Protein AF-0000000072978152 (afdb_homodimer)

Organism: NCBI:txid391626

Foldseek 3Di:
DPDDDPLRVLLVVVVVCDLVCVADFFAFDDLVVVCVVVVHDSVSSVSSQVVLVLLQQWDDDPVGTIGGHQDDLVVLLVLVVVLLVLLLLLLLLLLVAADPVLLVVLVVLLVVLVVCVVPDDLVVSLVSVLVSSLSSNVSSVPVVSSVSNVSSCSNCVSLQSQLCVVDDDSVLQSVLSVQLSVCSVVSPSVSNSVSSCVSCVCVSVSSSVSSVVSVVVVVVVVVVVVVVD/DPDDDPLRVLLVVVVVCDLVPVADFFAFDDLVVVCVVVVHDSVSSVSSQVVLVLLQQWDDDPVGTIGGHQDDLVVLLVLVVVLLVLLLLLLLLLLVAADPVLLVVLVVLLVVLVVCVVPDDLVVSLVSVLVSSLSSNVSSVPVVSSVSNVSSCSNCVSLQSQLCVVDDDSVLQSVLSVQLSVCSVVSPSVSNSVSSCVSCVCVSVSSSVSSVVSVVVVVVVVVVVVVVD

InterPro domains:
  IPR000524 Transcription regulator HTH, GntR [PF00392] (8-65)
  IPR000524 Transcription regulator HTH, GntR [PS50949] (4-71)
  IPR000524 Transcription regulator HTH, GntR [SM00345] (10-68)
  IPR000524 Transcription regulator HTH, GntR [cd07377] (5-69)
  IPR008920 Transcription regulator FadR/GntR, C-terminal [G3DSA:1.20.120.530] (74-217)
  IPR008920 Transcription regulator FadR/GntR, C-terminal [SSF48008] (76-207)
  IPR011711 GntR, C-terminal [PF07729] (81-201)
  IPR011711 GntR, C-terminal [SM00895] (78-202)
  IPR036388 Winged helix-like DNA-binding domain superfamily [G3DSA:1.10.10.10]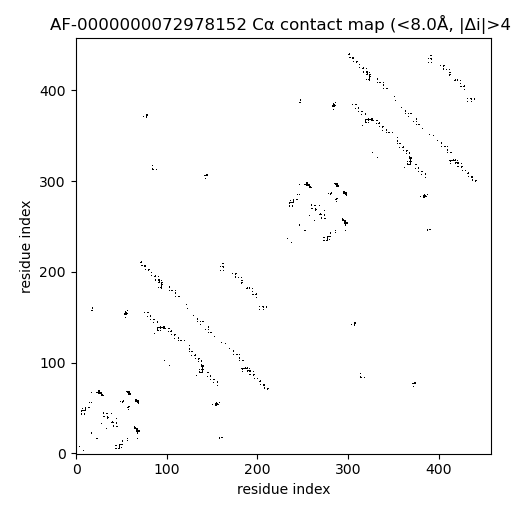 (3-69)
  IPR036390 Winged helix DNA-binding domain superfamily [SSF46785] (2-72)

Sequence (458 aa):
MPDQTLPEKIANQLRRDILRGKLMPGDSLKERDKAADLGVSRTPMREAIRIIALEGLITLRPSRSPIVAMPDVKAVTDDVEVLLSIEKLSGKLACERATDADIDGIAAITQHMGDNFDTMDTLGMFEIDMSFHSAIAKASHNKPLAEIHDRFLARLWRARFLSAVKRRNRASVIEHHTAILAALRARDTVVIDTAIGTHLDRLTEDIGDVIRREHQDLQDKAEQQANRGMPDQTLPEKIANQLRRDILRGKLMPGDSLKERDKAADLGVSRTPMREAIRIIALEGLITLRPSRSPIVAMPDVKAVTDDVEVLLSIEKLSGKLACERATDADIDGIAAITQHMGDNFDTMDTLGMFEIDMSFHSAIAKASHNKPLAEIHDRFLARLWRARFLSAVKRRNRASVIEHHTAILAALRARDTVVIDTAIGTHLDRLTEDIGDVIRREHQDLQDKAEQQANRG

Radius of gyration: 24.86 Å; Cα contacts (8 Å, |Δi|>4): 540; chains: 2; bounding box: 63×69×62 Å

Solvent-accessible surface area (backbone atoms only — not comparable to full-atom values): 23720 Å² total; per-residue (Å²): 120,88,78,70,50,68,28,53,50,50,26,50,50,52,50,49,34,40,68,72,53,76,43,42,66,65,37,70,47,50,58,68,60,52,14,59,75,68,72,46,58,59,65,46,43,53,50,12,50,49,55,38,28,69,21,48,55,29,39,84,40,90,99,44,62,29,24,28,37,72,77,50,51,64,60,53,38,42,49,44,57,50,44,53,53,50,51,41,51,17,45,37,36,20,30,76,56,40,47,70,66,47,52,48,52,47,49,49,47,53,49,51,48,65,77,35,60,88,75,47,53,71,65,59,51,49,52,52,52,51,48,46,55,50,46,37,24,53,25,23,73,29,67,70,57,29,51,50,48,52,49,49,48,39,49,40,42,56,50,50,48,58,31,47,69,72,57,75,48,69,69,58,53,55,50,37,54,48,49,32,49,52,19,45,75,66,41,32,48,69,54,26,44,50,31,51,47,63,66,50,64,54,49,53,60,43,33,37,51,49,45,51,50,52,52,48,52,51,50,52,50,50,51,52,53,58,65,71,96,119,85,77,70,49,68,28,52,50,51,27,50,50,53,49,51,31,40,67,72,53,76,43,41,65,63,37,70,48,51,58,68,61,52,16,58,75,69,72,45,56,59,63,48,43,54,50,12,50,49,55,37,30,68,20,48,53,29,39,82,40,90,101,45,63,28,23,27,38,70,76,50,51,65,61,52,38,43,49,43,57,49,45,53,52,50,52,42,50,17,44,38,36,19,29,73,56,40,47,70,66,46,51,49,53,47,50,50,48,54,50,50,49,64,76,34,58,90,76,47,53,71,64,58,50,49,52,51,54,51,49,47,56,50,45,38,25,52,26,22,74,31,68,71,57,30,51,52,47,52,49,46,49,38,47,40,42,56,53,50,49,58,30,47,69,71,57,75,48,67,70,59,55,54,51,35,54,49,47,31,50,51,20,45,75,66,42,33,48,69,55,24,43,52,31,49,45,62,65,49,64,54,49,52,59,42,33,37,50,50,43,50,50,52,51,47,52,51,52,51,52,50,51,50,53,62,68,72,103

Nearest PDB structures (foldseek):
  7u5q-assembly2_B  TM=7.778E-01  e=1.180E-10  Brucella melitensis ATCC 23457
  4p9f-assembly1_A  TM=7.479E-01  e=9.044E-10  Escherichia coli UMEA 3718-1
  7xp1-assembly1_A-2  TM=7.461E-01  e=2.440E-09  Pseudomonas aeruginosa PAO1
  6za7-assembly1_A  TM=6.373E-01  e=5.092E-10  Agrobacterium fabrum str. C58
  7xp0-assembly1_A-2  TM=7.399E-01  e=9.996E-09  Pseudomonas aeruginosa PAO1

Structure (mmCIF, N/CA/C/O backbone):
data_AF-0000000072978152-model_v1
#
loop_
_entity.id
_entity.type
_entity.pdbx_description
1 polymer 'Putative GntR family transcriptional regulator'
#
loop_
_atom_site.group_PDB
_atom_site.id
_atom_site.type_symbol
_atom_site.label_atom_id
_atom_site.label_alt_id
_atom_site.label_comp_id
_atom_site.label_asym_id
_atom_site.label_entity_id
_atom_site.label_seq_id
_atom_site.pdbx_PDB_ins_code
_atom_site.Cartn_x
_atom_site.Cartn_y
_atom_site.Cartn_z
_atom_site.occupancy
_atom_site.B_iso_or_equiv
_atom_site.auth_seq_id
_atom_site.auth_comp_id
_atom_site.auth_asym_id
_atom_site.auth_atom_id
_atom_site.pdbx_PDB_model_num
ATOM 1 N N . MET A 1 1 ? -19.641 -13.406 -18.016 1 37.34 1 MET A N 1
ATOM 2 C CA . MET A 1 1 ? -18.438 -12.773 -17.453 1 37.34 1 MET A CA 1
ATOM 3 C C . MET A 1 1 ? -18.062 -11.539 -18.266 1 37.34 1 MET A C 1
ATOM 5 O O . MET A 1 1 ? -18.172 -11.539 -19.5 1 37.34 1 MET A O 1
ATOM 9 N N . PRO A 1 2 ? -18.219 -10.406 -17.953 1 48.75 2 PRO A N 1
ATOM 10 C CA . PRO A 1 2 ? -18.031 -9.352 -18.969 1 48.75 2 PRO A CA 1
ATOM 11 C C . PRO A 1 2 ? -16.859 -9.641 -19.891 1 48.75 2 PRO A C 1
ATOM 13 O O . PRO A 1 2 ? -15.906 -10.336 -19.5 1 48.75 2 PRO A O 1
ATOM 16 N N . ASP A 1 3 ? -17.031 -9.625 -21.172 1 62.62 3 ASP A N 1
ATOM 17 C CA . ASP A 1 3 ? -16.203 -10.055 -22.297 1 62.62 3 ASP A CA 1
ATOM 18 C C . ASP A 1 3 ? -14.812 -9.43 -22.234 1 62.62 3 ASP A C 1
ATOM 20 O O . ASP A 1 3 ? -14.68 -8.203 -22.156 1 62.62 3 ASP A O 1
ATOM 24 N N . GLN A 1 4 ? -13.922 -10.125 -21.766 1 77.12 4 GLN A N 1
ATOM 25 C CA . GLN A 1 4 ? -12.539 -9.656 -21.797 1 77.12 4 GLN A CA 1
ATOM 26 C C . GLN A 1 4 ? -12.211 -8.984 -23.125 1 77.12 4 GLN A C 1
ATOM 28 O O . GLN A 1 4 ? -12.625 -9.461 -24.188 1 77.12 4 GLN A O 1
ATOM 33 N N . THR A 1 5 ? -11.75 -7.766 -23 1 87.94 5 THR A N 1
ATOM 34 C CA . THR A 1 5 ? -11.266 -7.09 -24.203 1 87.94 5 THR A CA 1
ATOM 35 C C . THR A 1 5 ? -10.102 -7.859 -24.828 1 87.94 5 THR A C 1
ATOM 37 O O . THR A 1 5 ? -9.531 -8.75 -24.188 1 87.94 5 THR A O 1
ATOM 40 N N . LEU A 1 6 ? -9.898 -7.664 -26.031 1 90.44 6 LEU A N 1
ATOM 41 C CA . LEU A 1 6 ? -8.82 -8.344 -26.734 1 90.44 6 LEU A CA 1
ATOM 42 C C . LEU A 1 6 ? -7.484 -8.133 -26.031 1 90.44 6 LEU A C 1
ATOM 44 O O . LEU A 1 6 ? -6.73 -9.086 -25.828 1 90.44 6 LEU A O 1
ATOM 48 N N . PRO A 1 7 ? -7.121 -6.91 -25.594 1 92.25 7 PRO A N 1
ATOM 49 C CA . PRO A 1 7 ? -5.879 -6.723 -24.828 1 92.25 7 PRO A CA 1
ATOM 50 C C . PRO A 1 7 ? -5.824 -7.57 -23.562 1 92.25 7 PRO A C 1
ATOM 52 O O . PRO A 1 7 ? -4.777 -8.133 -23.234 1 92.25 7 PRO A O 1
ATOM 55 N N . GLU A 1 8 ? -6.93 -7.742 -22.969 1 89.81 8 GLU A N 1
ATOM 56 C CA . GLU A 1 8 ? -6.98 -8.547 -21.75 1 89.81 8 GLU A CA 1
ATOM 57 C C . GLU A 1 8 ? -6.738 -10.023 -22.062 1 89.81 8 GLU A C 1
ATOM 59 O O . GLU A 1 8 ? -6.074 -10.719 -21.281 1 89.81 8 GLU A O 1
ATOM 64 N N . LYS A 1 9 ? -7.297 -10.438 -23.125 1 89 9 LYS A N 1
ATOM 65 C CA . LYS A 1 9 ? -7.098 -11.82 -23.531 1 89 9 LYS A CA 1
ATOM 66 C C . LYS A 1 9 ? -5.633 -12.086 -23.859 1 89 9 LYS A C 1
ATOM 68 O O . LYS A 1 9 ? -5.074 -13.117 -23.469 1 89 9 LYS A O 1
ATOM 73 N N . ILE A 1 10 ? -5.086 -11.18 -24.609 1 91.81 10 ILE A N 1
ATOM 74 C CA . ILE A 1 10 ? -3.674 -11.297 -24.969 1 91.81 10 ILE A CA 1
ATOM 75 C C . ILE A 1 10 ? -2.818 -11.273 -23.703 1 91.81 10 ILE A C 1
ATOM 77 O O . ILE A 1 10 ? -1.892 -12.078 -23.562 1 91.81 10 ILE A O 1
ATOM 81 N N . ALA A 1 11 ? -3.129 -10.398 -22.828 1 90.19 11 ALA A N 1
ATOM 82 C CA . ALA A 1 11 ? -2.404 -10.289 -21.562 1 90.19 11 ALA A CA 1
ATOM 83 C C . ALA A 1 11 ? -2.473 -11.602 -20.781 1 90.19 11 ALA A C 1
ATOM 85 O O . ALA A 1 11 ? -1.466 -12.062 -20.234 1 90.19 11 ALA A O 1
ATOM 86 N N . ASN A 1 12 ? -3.619 -12.117 -20.812 1 84.81 12 ASN A N 1
ATOM 87 C CA . ASN A 1 12 ? -3.801 -13.398 -20.125 1 84.81 12 ASN A CA 1
ATOM 88 C C . ASN A 1 12 ? -2.924 -14.484 -20.734 1 84.81 12 ASN A C 1
ATOM 90 O O . ASN A 1 12 ? -2.32 -15.281 -20 1 84.81 12 ASN A O 1
ATOM 94 N N . GLN A 1 13 ? -2.879 -14.531 -21.984 1 86 13 GLN A N 1
ATOM 95 C CA . GLN A 1 13 ? -2.051 -15.523 -22.656 1 86 13 GLN A CA 1
ATOM 96 C C . GLN A 1 13 ? -0.571 -15.305 -22.359 1 86 13 GLN A C 1
ATOM 98 O O . GLN A 1 13 ? 0.159 -16.25 -22.078 1 86 13 GLN A O 1
ATOM 103 N N . LEU A 1 14 ? -0.151 -14.109 -22.484 1 88.56 14 LEU A N 1
ATOM 104 C CA . LEU A 1 14 ? 1.243 -13.789 -22.188 1 88.56 14 LEU A CA 1
ATOM 105 C C . LEU A 1 14 ? 1.597 -14.141 -20.75 1 88.56 14 LEU A C 1
ATOM 107 O O . LEU A 1 14 ? 2.676 -14.672 -20.484 1 88.56 14 LEU A O 1
ATOM 111 N N . ARG A 1 15 ? 0.721 -13.859 -19.859 1 84.94 15 ARG A N 1
ATOM 112 C CA . ARG A 1 15 ? 0.894 -14.211 -18.453 1 84.94 15 ARG A CA 1
ATOM 113 C C . ARG A 1 15 ? 1.125 -15.711 -18.281 1 84.94 15 ARG A C 1
ATOM 115 O O . ARG A 1 15 ? 2.066 -16.125 -17.609 1 84.94 15 ARG A O 1
ATOM 122 N N . ARG A 1 16 ? 0.304 -16.422 -18.938 1 82.06 16 ARG A N 1
ATOM 123 C CA . ARG A 1 16 ? 0.393 -17.875 -18.844 1 82.06 16 ARG A CA 1
ATOM 124 C C . ARG A 1 16 ? 1.699 -18.375 -19.438 1 82.06 16 ARG A C 1
ATOM 126 O O . ARG A 1 16 ? 2.32 -19.297 -18.906 1 82.06 16 ARG A O 1
ATOM 133 N N . ASP A 1 17 ? 2.117 -17.719 -20.531 1 83.69 17 ASP A N 1
ATOM 134 C CA . ASP A 1 17 ? 3.373 -18.109 -21.156 1 83.69 17 ASP A CA 1
ATOM 135 C C . ASP A 1 17 ? 4.559 -17.844 -20.234 1 83.69 17 ASP A C 1
ATOM 137 O O . ASP A 1 17 ? 5.488 -18.656 -20.172 1 83.69 17 ASP A O 1
ATOM 141 N N . ILE A 1 18 ? 4.523 -16.812 -19.562 1 85 18 ILE A N 1
ATOM 142 C CA . ILE A 1 18 ? 5.598 -16.453 -18.641 1 85 18 ILE A CA 1
ATOM 143 C C . ILE A 1 18 ? 5.582 -17.391 -17.438 1 85 18 ILE A C 1
ATOM 145 O O . ILE A 1 18 ? 6.625 -17.922 -17.031 1 85 18 ILE A O 1
ATOM 149 N N . LEU A 1 19 ? 4.422 -17.688 -17 1 80.06 19 LEU A N 1
ATOM 150 C CA . LEU A 1 19 ? 4.277 -18.5 -15.789 1 80.06 19 LEU A CA 1
ATOM 151 C C . LEU A 1 19 ? 4.621 -19.953 -16.062 1 80.06 19 LEU A C 1
ATOM 153 O O . LEU A 1 19 ? 5.148 -20.656 -15.195 1 80.06 19 LEU A O 1
ATOM 157 N N . ARG A 1 20 ? 4.398 -20.344 -17.297 1 76.69 20 ARG A N 1
ATOM 158 C CA . ARG A 1 20 ? 4.664 -21.719 -17.672 1 76.69 20 ARG A CA 1
ATOM 159 C C . ARG A 1 20 ? 6.102 -21.891 -18.156 1 76.69 20 ARG A C 1
ATOM 161 O O . ARG A 1 20 ? 6.527 -23 -18.484 1 76.69 20 ARG A O 1
ATOM 168 N N . GLY A 1 21 ? 6.82 -20.734 -18.266 1 76.75 21 GLY A N 1
ATOM 169 C CA . GLY A 1 21 ? 8.227 -20.812 -18.625 1 76.75 21 GLY A CA 1
ATOM 170 C C . GLY A 1 21 ? 8.461 -20.781 -20.125 1 76.75 21 GLY A C 1
ATOM 171 O O . GLY A 1 21 ? 9.594 -20.953 -20.578 1 76.75 21 GLY A O 1
ATOM 172 N N . LYS A 1 22 ? 7.395 -20.641 -20.844 1 81.81 22 LYS A N 1
ATOM 173 C CA . LYS A 1 22 ? 7.578 -20.453 -22.281 1 81.81 22 LYS A CA 1
ATOM 174 C C . LYS A 1 22 ? 8.32 -19.156 -22.578 1 81.81 22 LYS A C 1
ATOM 176 O O . LYS A 1 22 ? 9.062 -19.078 -23.562 1 81.81 22 LYS A O 1
ATOM 181 N N . LEU A 1 23 ? 8.086 -18.188 -21.812 1 86.44 23 LEU A N 1
ATOM 182 C CA . LEU A 1 23 ? 8.852 -16.953 -21.797 1 86.44 23 LEU A CA 1
ATOM 183 C C . LEU A 1 23 ? 9.641 -16.828 -20.484 1 86.44 23 LEU A C 1
ATOM 185 O O . LEU A 1 23 ? 9.062 -16.734 -19.406 1 86.44 23 LEU A O 1
ATOM 189 N N . MET A 1 24 ? 10.922 -16.828 -20.625 1 81.12 24 MET A N 1
ATOM 190 C CA . MET A 1 24 ? 11.789 -16.844 -19.453 1 81.12 24 MET A CA 1
ATOM 191 C C . MET A 1 24 ? 12.227 -15.438 -19.062 1 81.12 24 MET A C 1
ATOM 193 O O . MET A 1 24 ? 12.273 -14.547 -19.906 1 81.12 24 MET A O 1
ATOM 197 N N . PRO A 1 25 ? 12.594 -15.328 -17.797 1 82.88 25 PRO A N 1
ATOM 198 C CA . PRO A 1 25 ? 13.148 -14.031 -17.406 1 82.88 25 PRO A CA 1
ATOM 199 C C . PRO A 1 25 ? 14.312 -13.594 -18.281 1 82.88 25 PRO A C 1
ATOM 201 O O . PRO A 1 25 ? 15.188 -14.406 -18.625 1 82.88 25 PRO A O 1
ATOM 204 N N . GLY A 1 26 ? 14.203 -12.422 -18.719 1 83.69 26 GLY A N 1
ATOM 205 C CA . GLY A 1 26 ? 15.258 -11.891 -19.562 1 83.69 26 GLY A CA 1
ATOM 206 C C . GLY A 1 26 ? 14.922 -11.969 -21.047 1 83.69 26 GLY A C 1
ATOM 207 O O . GLY A 1 26 ? 15.531 -11.273 -21.859 1 83.69 26 GLY A O 1
ATOM 208 N N . ASP A 1 27 ? 13.969 -12.797 -21.391 1 87.12 27 ASP A N 1
ATOM 209 C CA . ASP A 1 27 ? 13.57 -12.914 -22.781 1 87.12 27 ASP A CA 1
ATOM 210 C C . ASP A 1 27 ? 13.008 -11.594 -23.312 1 87.12 27 ASP A C 1
ATOM 212 O O . ASP A 1 27 ? 12.266 -10.906 -22.609 1 87.12 27 ASP A O 1
ATOM 216 N N . SER A 1 28 ? 13.352 -11.289 -24.516 1 90.06 28 SER A N 1
ATOM 217 C CA . SER A 1 28 ? 12.781 -10.125 -25.172 1 90.06 28 SER A CA 1
ATOM 218 C C . SER A 1 28 ? 11.43 -10.445 -25.797 1 90.06 28 SER A C 1
ATOM 220 O O . SER A 1 28 ? 11.234 -11.531 -26.359 1 90.06 28 SER A O 1
ATOM 222 N N . LEU A 1 29 ? 10.5 -9.539 -25.562 1 90.5 29 LEU A N 1
ATOM 223 C CA . LEU A 1 29 ? 9.195 -9.633 -26.203 1 90.5 29 LEU A CA 1
ATOM 224 C C . LEU A 1 29 ? 9.094 -8.664 -27.375 1 90.5 29 LEU A C 1
ATOM 226 O O . LEU A 1 29 ? 8.633 -7.535 -27.219 1 90.5 29 LEU A O 1
ATOM 230 N N . LYS A 1 30 ? 9.438 -9.172 -28.578 1 90.5 30 LYS A N 1
ATOM 231 C CA . LYS A 1 30 ? 9.289 -8.359 -29.781 1 90.5 30 LYS A CA 1
ATOM 232 C C . LYS A 1 30 ? 7.82 -8.188 -30.156 1 90.5 30 LYS A C 1
ATOM 234 O O . LYS A 1 30 ? 7.207 -9.102 -30.703 1 90.5 30 LYS A O 1
ATOM 239 N N . GLU A 1 31 ? 7.336 -7.031 -29.875 1 89.31 31 GLU A N 1
ATOM 240 C CA . GLU A 1 31 ? 5.914 -6.734 -30.016 1 89.31 31 GLU A CA 1
ATOM 241 C C . GLU A 1 31 ? 5.402 -7.133 -31.391 1 89.31 31 GLU A C 1
ATOM 243 O O . GLU A 1 31 ? 4.352 -7.766 -31.516 1 89.31 31 GLU A O 1
ATOM 248 N N . ARG A 1 32 ? 6.164 -6.75 -32.406 1 88.12 32 ARG A N 1
ATOM 249 C CA . ARG A 1 32 ? 5.766 -7.02 -33.781 1 88.12 32 ARG A CA 1
ATOM 250 C C . ARG A 1 32 ? 5.695 -8.516 -34.062 1 88.12 32 ARG A C 1
ATOM 252 O O . ARG A 1 32 ? 4.707 -9.008 -34.594 1 88.12 32 ARG A O 1
ATOM 259 N N . ASP A 1 33 ? 6.656 -9.242 -33.688 1 89.75 33 ASP A N 1
ATOM 260 C CA . ASP A 1 33 ? 6.723 -10.68 -33.906 1 89.75 33 ASP A CA 1
ATOM 261 C C . ASP A 1 33 ? 5.633 -11.414 -33.125 1 89.75 33 ASP A C 1
ATOM 263 O O . ASP A 1 33 ? 4.977 -12.312 -33.656 1 89.75 33 ASP A O 1
ATOM 267 N N . LYS A 1 34 ? 5.395 -11.016 -31.922 1 89.69 34 LYS A N 1
ATOM 268 C CA . LYS A 1 34 ? 4.41 -11.688 -31.078 1 89.69 34 LYS A CA 1
ATOM 269 C C . LYS A 1 34 ? 2.988 -11.398 -31.547 1 89.69 34 LYS A C 1
ATOM 271 O O . LYS A 1 34 ? 2.111 -12.258 -31.469 1 89.69 34 LYS A O 1
ATOM 276 N N . ALA A 1 35 ? 2.807 -10.172 -31.969 1 91.75 35 ALA A N 1
ATOM 277 C CA . ALA A 1 35 ? 1.509 -9.828 -32.531 1 91.75 35 ALA A CA 1
ATOM 278 C C . ALA A 1 35 ? 1.2 -10.695 -33.75 1 91.75 35 ALA A C 1
ATOM 280 O O . ALA A 1 35 ? 0.089 -11.211 -33.906 1 91.75 35 ALA A O 1
ATOM 281 N N . ALA A 1 36 ? 2.213 -10.836 -34.594 1 90.81 36 ALA A N 1
ATOM 282 C CA . ALA A 1 36 ? 2.066 -11.656 -35.812 1 90.81 36 ALA A CA 1
ATOM 283 C C . ALA A 1 36 ? 1.776 -13.109 -35.438 1 90.81 36 ALA A C 1
ATOM 285 O O . ALA A 1 36 ? 0.904 -13.75 -36.031 1 90.81 36 ALA A O 1
ATOM 286 N N . ASP A 1 37 ? 2.406 -13.617 -34.469 1 88.5 37 ASP A N 1
ATOM 287 C CA . ASP A 1 37 ? 2.229 -14.992 -33.969 1 88.5 37 ASP A CA 1
ATOM 288 C C . ASP A 1 37 ? 0.805 -15.219 -33.469 1 88.5 37 ASP A C 1
ATOM 290 O O . ASP A 1 37 ? 0.25 -16.312 -33.625 1 88.5 37 ASP A O 1
ATOM 294 N N . LEU A 1 38 ? 0.262 -14.18 -32.875 1 87.5 38 LEU A N 1
ATOM 295 C CA . LEU A 1 38 ? -1.049 -14.312 -32.25 1 87.5 38 LEU A CA 1
ATOM 296 C C . LEU A 1 38 ? -2.152 -13.859 -33.219 1 87.5 38 LEU A C 1
ATOM 298 O O . LEU A 1 38 ? -3.338 -13.977 -32.906 1 87.5 38 LEU A O 1
ATOM 302 N N . GLY A 1 39 ? -1.734 -13.336 -34.344 1 90.88 39 GLY A N 1
ATOM 303 C CA . GLY A 1 39 ? -2.695 -12.898 -35.344 1 90.88 39 GLY A CA 1
ATOM 304 C C . GLY A 1 39 ? -3.439 -11.641 -34.938 1 90.88 39 GLY A C 1
ATOM 305 O O . GLY A 1 39 ? -4.637 -11.508 -35.219 1 90.88 39 GLY A O 1
ATOM 306 N N . VAL A 1 40 ? -2.779 -10.859 -34.188 1 92.38 40 VAL A N 1
ATOM 307 C CA . VAL A 1 40 ? -3.41 -9.617 -33.75 1 92.38 40 VAL A CA 1
ATOM 308 C C . VAL A 1 40 ? -2.566 -8.422 -34.188 1 92.38 40 VAL A C 1
ATOM 310 O O . VAL A 1 40 ? -1.432 -8.594 -34.656 1 92.38 40 VAL A O 1
ATOM 313 N N . SER A 1 41 ? -3.229 -7.25 -34.125 1 90.94 41 SER A N 1
ATOM 314 C CA . SER A 1 41 ? -2.494 -6.031 -34.469 1 90.94 41 SER A CA 1
ATOM 315 C C . SER A 1 41 ? -1.583 -5.605 -33.312 1 90.94 41 SER A C 1
ATOM 317 O O . SER A 1 41 ? -1.661 -6.156 -32.219 1 90.94 41 SER A O 1
ATOM 319 N N . ARG A 1 42 ? -0.761 -4.566 -33.594 1 91.12 42 ARG A N 1
ATOM 320 C CA . ARG A 1 42 ? 0.209 -4.094 -32.625 1 91.12 42 ARG A CA 1
ATOM 321 C C . ARG A 1 42 ? -0.478 -3.309 -31.516 1 91.12 42 ARG A C 1
ATOM 323 O O . ARG A 1 42 ? -0.001 -3.285 -30.375 1 91.12 42 ARG A O 1
ATOM 330 N N . THR A 1 43 ? -1.58 -2.791 -31.812 1 91.5 43 THR A N 1
ATOM 331 C CA . THR A 1 43 ? -2.248 -1.935 -30.844 1 91.5 43 THR A CA 1
ATOM 332 C C . THR A 1 43 ? -2.709 -2.744 -29.641 1 91.5 43 THR A C 1
ATOM 334 O O . THR A 1 43 ? -2.318 -2.457 -28.5 1 91.5 43 THR A O 1
ATOM 337 N N . PRO A 1 44 ? -3.516 -3.73 -29.859 1 93.62 44 PRO A N 1
ATOM 338 C CA . PRO A 1 44 ? -3.908 -4.52 -28.688 1 93.62 44 PRO A CA 1
ATOM 339 C C . PRO A 1 44 ? -2.725 -5.219 -28.031 1 93.62 44 PRO A C 1
ATOM 341 O O . PRO A 1 44 ? -2.73 -5.438 -26.812 1 93.62 44 PRO A O 1
ATOM 344 N N . MET A 1 45 ? -1.712 -5.566 -28.781 1 93.44 45 MET A N 1
ATOM 345 C CA . MET A 1 45 ? -0.511 -6.18 -28.219 1 93.44 45 MET A CA 1
ATOM 346 C C . MET A 1 45 ? 0.196 -5.223 -27.266 1 93.44 45 MET A C 1
ATOM 348 O O . MET A 1 45 ? 0.59 -5.609 -26.172 1 93.44 45 MET A O 1
ATOM 352 N N . ARG A 1 46 ? 0.345 -4.031 -27.672 1 90.69 46 ARG A N 1
ATOM 353 C CA . ARG A 1 46 ? 0.978 -3.008 -26.844 1 90.69 46 ARG A CA 1
ATOM 354 C C . ARG A 1 46 ? 0.197 -2.787 -25.547 1 90.69 46 ARG A C 1
ATOM 356 O O . ARG A 1 46 ? 0.789 -2.607 -24.484 1 90.69 46 ARG A O 1
ATOM 363 N N . GLU A 1 47 ? -1.034 -2.814 -25.672 1 92.81 47 GLU A N 1
ATOM 364 C CA . GLU A 1 47 ? -1.882 -2.66 -24.5 1 92.81 47 GLU A CA 1
ATOM 365 C C . GLU A 1 47 ? -1.741 -3.854 -23.547 1 92.81 47 GLU A C 1
ATOM 367 O O . GLU A 1 47 ? -1.714 -3.688 -22.328 1 92.81 47 GLU A O 1
ATOM 372 N N . ALA A 1 48 ? -1.688 -4.973 -24.125 1 92.69 48 ALA A N 1
ATOM 373 C CA . ALA A 1 48 ? -1.502 -6.191 -23.344 1 92.69 48 ALA A CA 1
ATOM 374 C C . ALA A 1 48 ? -0.171 -6.164 -22.609 1 92.69 48 ALA A C 1
ATOM 376 O O . ALA A 1 48 ? -0.106 -6.527 -21.422 1 92.69 48 ALA A O 1
ATOM 377 N N . ILE A 1 49 ? 0.796 -5.727 -23.312 1 91.75 49 ILE A N 1
ATOM 378 C CA . ILE A 1 49 ? 2.135 -5.652 -22.734 1 91.75 49 ILE A CA 1
ATOM 379 C C . ILE A 1 49 ? 2.143 -4.648 -21.578 1 91.75 49 ILE A C 1
ATOM 381 O O . ILE A 1 49 ? 2.76 -4.895 -20.547 1 91.75 49 ILE A O 1
ATOM 385 N N . ARG A 1 50 ? 1.432 -3.658 -21.688 1 89 50 ARG A N 1
ATOM 386 C CA . ARG A 1 50 ? 1.337 -2.656 -20.625 1 89 50 ARG A CA 1
ATOM 387 C C . ARG A 1 50 ? 0.629 -3.221 -19.406 1 89 50 ARG A C 1
ATOM 389 O O . ARG A 1 50 ? 1.026 -2.947 -18.266 1 89 50 ARG A O 1
ATOM 396 N N . ILE A 1 51 ? -0.362 -3.959 -19.641 1 84.75 51 ILE A N 1
ATOM 397 C CA . ILE A 1 51 ? -1.104 -4.582 -18.547 1 84.75 51 ILE A CA 1
ATOM 398 C C . ILE A 1 51 ? -0.172 -5.477 -17.734 1 84.75 51 ILE A C 1
ATOM 400 O O . ILE A 1 51 ? -0.103 -5.363 -16.516 1 84.75 51 ILE A O 1
ATOM 404 N N . ILE A 1 52 ? 0.589 -6.312 -18.469 1 87.25 52 ILE A N 1
ATOM 405 C CA . ILE A 1 52 ? 1.413 -7.285 -17.75 1 87.25 52 ILE A CA 1
ATOM 406 C C . ILE A 1 52 ? 2.654 -6.594 -17.188 1 87.25 52 ILE A C 1
ATOM 408 O O . ILE A 1 52 ? 3.264 -7.078 -16.234 1 87.25 52 ILE A O 1
ATOM 412 N N . ALA A 1 53 ? 3.02 -5.484 -17.812 1 86.44 53 ALA A N 1
ATOM 413 C CA . ALA A 1 53 ? 4.09 -4.676 -17.234 1 86.44 53 ALA A CA 1
ATOM 414 C C . ALA A 1 53 ? 3.676 -4.102 -15.875 1 86.44 53 ALA A C 1
ATOM 416 O O . ALA A 1 53 ? 4.473 -4.082 -14.938 1 86.44 53 ALA A O 1
ATOM 417 N N . LEU A 1 54 ? 2.508 -3.734 -15.773 1 73.69 54 LEU A N 1
ATOM 418 C CA . LEU A 1 54 ? 1.968 -3.217 -14.523 1 73.69 54 LEU A CA 1
ATOM 419 C C . LEU A 1 54 ? 1.938 -4.301 -13.453 1 73.69 54 LEU A C 1
ATOM 421 O O . LEU A 1 54 ? 2.033 -4.004 -12.258 1 73.69 54 LEU A O 1
ATOM 425 N N . GLU A 1 55 ? 1.922 -5.52 -13.977 1 72.38 55 GLU A N 1
ATOM 426 C CA . GLU A 1 55 ? 1.9 -6.66 -13.062 1 72.38 55 GLU A CA 1
ATOM 427 C C . GLU A 1 55 ? 3.312 -7.074 -12.664 1 72.38 55 GLU A C 1
ATOM 429 O O . GLU A 1 55 ? 3.492 -7.984 -11.852 1 72.38 55 GLU A O 1
ATOM 434 N N . GLY A 1 56 ? 4.289 -6.461 -13.375 1 75.19 56 GLY A N 1
ATOM 435 C CA . GLY A 1 56 ? 5.676 -6.738 -13.039 1 75.19 56 GLY A CA 1
ATOM 436 C C . GLY A 1 56 ? 6.246 -7.93 -13.781 1 75.19 56 GLY A C 1
ATOM 437 O O . GLY A 1 56 ? 7.348 -8.391 -13.477 1 75.19 56 GLY A O 1
ATOM 438 N N . LEU A 1 57 ? 5.5 -8.445 -14.711 1 83.62 57 LEU A N 1
ATOM 439 C CA . LEU A 1 57 ? 5.941 -9.633 -15.445 1 83.62 57 LEU A CA 1
ATOM 440 C C . LEU A 1 57 ? 6.859 -9.242 -16.594 1 83.62 57 LEU A C 1
ATOM 442 O O . LEU A 1 57 ? 7.629 -10.078 -17.094 1 83.62 57 LEU A O 1
ATOM 446 N N . ILE A 1 58 ? 6.637 -7.961 -17.031 1 88.88 58 ILE A N 1
ATOM 447 C CA . ILE A 1 58 ? 7.414 -7.426 -18.141 1 88.88 58 ILE A CA 1
ATOM 448 C C . ILE A 1 58 ? 8.039 -6.09 -17.734 1 88.88 58 ILE A C 1
ATOM 450 O O . ILE A 1 58 ? 7.418 -5.301 -17.016 1 88.88 58 ILE A O 1
ATOM 454 N N . THR A 1 59 ? 9.242 -5.875 -18.094 1 88.38 59 THR A N 1
ATOM 455 C CA . THR A 1 59 ? 9.898 -4.582 -17.953 1 88.38 59 THR A CA 1
ATOM 456 C C . THR A 1 59 ? 9.93 -3.842 -19.281 1 88.38 59 THR A C 1
ATOM 458 O O . THR A 1 59 ? 10.492 -4.34 -20.266 1 88.38 59 THR A O 1
ATOM 461 N N . LEU A 1 60 ? 9.273 -2.705 -19.25 1 90.25 60 LEU A N 1
ATOM 462 C CA . LEU A 1 60 ? 9.312 -1.874 -20.453 1 90.25 60 LEU A CA 1
ATOM 463 C C . LEU A 1 60 ? 10.656 -1.164 -20.578 1 90.25 60 LEU A C 1
ATOM 465 O O . LEU A 1 60 ? 11.25 -0.764 -19.562 1 90.25 60 LEU A O 1
ATOM 469 N N . ARG A 1 61 ? 11.18 -1.141 -21.719 1 87.62 61 ARG A N 1
ATOM 470 C CA . ARG A 1 61 ? 12.438 -0.461 -22 1 87.62 61 ARG A CA 1
ATOM 471 C C . ARG A 1 61 ? 12.25 0.569 -23.125 1 87.62 61 ARG A C 1
ATOM 473 O O . ARG A 1 61 ? 11.625 0.284 -24.141 1 87.62 61 ARG A O 1
ATOM 480 N N . PRO A 1 62 ? 12.805 1.798 -22.75 1 83.75 62 PRO A N 1
ATOM 481 C CA . PRO A 1 62 ? 12.695 2.803 -23.812 1 83.75 62 PRO A CA 1
ATOM 482 C C . PRO A 1 62 ? 13.398 2.379 -25.094 1 83.75 62 PRO A C 1
ATOM 484 O O . PRO A 1 62 ? 14.555 1.962 -25.062 1 83.75 62 PRO A O 1
ATOM 487 N N . SER A 1 63 ? 12.703 2.518 -26.188 1 84.62 63 SER A N 1
ATOM 488 C CA . SER A 1 63 ? 13.195 2.346 -27.562 1 84.62 63 SER A CA 1
ATOM 489 C C . SER A 1 63 ? 13.719 0.932 -27.781 1 84.62 63 SER A C 1
ATOM 491 O O . SER A 1 63 ? 14.477 0.687 -28.719 1 84.62 63 SER A O 1
ATOM 493 N N . ARG A 1 64 ? 13.539 0.008 -26.75 1 88.5 64 ARG A N 1
ATOM 494 C CA . ARG A 1 64 ? 13.891 -1.399 -26.906 1 88.5 64 ARG A CA 1
ATOM 495 C C . ARG A 1 64 ? 12.695 -2.297 -26.609 1 88.5 64 ARG A C 1
ATOM 497 O O . ARG A 1 64 ? 11.719 -1.864 -26 1 88.5 64 ARG A O 1
ATOM 504 N N . SER A 1 65 ? 12.789 -3.459 -27.109 1 91.44 65 SER A N 1
ATOM 505 C CA . SER A 1 65 ? 11.734 -4.43 -26.828 1 91.44 65 SER A CA 1
ATOM 506 C C . SER A 1 65 ? 11.609 -4.68 -25.328 1 91.44 65 SER A C 1
ATOM 508 O O . SER A 1 65 ? 12.617 -4.758 -24.625 1 91.44 65 SER A O 1
ATOM 510 N N . PRO A 1 66 ? 10.422 -4.789 -24.859 1 92.94 66 PRO A N 1
ATOM 511 C CA . PRO A 1 66 ? 10.258 -5.191 -23.469 1 92.94 66 PRO A CA 1
ATOM 512 C C . PRO A 1 66 ? 10.867 -6.562 -23.172 1 92.94 66 PRO A C 1
ATOM 514 O O . PRO A 1 66 ? 11.07 -7.359 -24.094 1 92.94 66 PRO A O 1
ATOM 517 N N . ILE A 1 67 ? 11.242 -6.773 -21.906 1 91.25 67 ILE A N 1
ATOM 518 C CA . ILE A 1 67 ? 11.789 -8.07 -21.516 1 91.25 67 ILE A CA 1
ATOM 519 C C . ILE A 1 67 ? 10.961 -8.648 -20.375 1 91.25 67 ILE A C 1
ATOM 521 O O . ILE A 1 67 ? 10.344 -7.91 -19.609 1 91.25 67 ILE A O 1
ATOM 525 N N . VAL A 1 68 ? 10.945 -9.961 -20.344 1 89.12 68 VAL A N 1
ATOM 526 C CA . VAL A 1 68 ? 10.359 -10.617 -19.188 1 89.12 68 VAL A CA 1
ATOM 527 C C . VAL A 1 68 ? 11.141 -10.242 -17.922 1 89.12 68 VAL A C 1
ATOM 529 O O . VAL A 1 68 ? 12.375 -10.328 -17.906 1 89.12 68 VAL A O 1
ATOM 532 N N . ALA A 1 69 ? 10.477 -9.875 -16.922 1 85.31 69 ALA A N 1
ATOM 533 C CA . ALA A 1 69 ? 11.094 -9.312 -15.719 1 85.31 69 ALA A CA 1
ATOM 534 C C . ALA A 1 69 ? 11.969 -10.352 -15.016 1 85.31 69 ALA A C 1
ATOM 536 O O . ALA A 1 69 ? 11.664 -11.547 -15.031 1 85.31 69 ALA A O 1
ATOM 537 N N . MET A 1 70 ? 13.117 -9.906 -14.555 1 82.56 70 MET A N 1
ATOM 538 C CA . MET A 1 70 ? 14.016 -10.648 -13.672 1 82.56 70 MET A CA 1
ATOM 539 C C . MET A 1 70 ? 14.102 -9.992 -12.305 1 82.56 70 MET A C 1
ATOM 541 O O . MET A 1 70 ? 14.992 -9.18 -12.055 1 82.56 70 MET A O 1
ATOM 545 N N . PRO A 1 71 ? 13.219 -10.398 -11.516 1 80.38 71 PRO A N 1
ATOM 546 C CA . PRO A 1 71 ? 13.18 -9.641 -10.266 1 80.38 71 PRO A CA 1
ATOM 547 C C . PRO A 1 71 ? 14.352 -9.969 -9.344 1 80.38 71 PRO A C 1
ATOM 549 O O . PRO A 1 71 ? 14.898 -11.078 -9.398 1 80.38 71 PRO A O 1
ATOM 552 N N . ASP A 1 72 ? 14.672 -9 -8.648 1 87.56 72 ASP A N 1
ATOM 553 C CA . ASP A 1 72 ? 15.633 -9.062 -7.547 1 87.56 72 ASP A CA 1
ATOM 554 C C . ASP A 1 72 ? 15.008 -9.711 -6.312 1 87.56 72 ASP A C 1
ATOM 556 O O . ASP A 1 72 ? 13.852 -9.453 -5.988 1 87.56 72 ASP A O 1
ATOM 560 N N . VAL A 1 73 ? 15.82 -10.711 -5.73 1 91.94 73 VAL A N 1
ATOM 561 C CA . VAL A 1 73 ? 15.312 -11.453 -4.578 1 91.94 73 VAL A CA 1
ATOM 562 C C . VAL A 1 73 ? 14.82 -10.469 -3.514 1 91.94 73 VAL A C 1
ATOM 564 O O . VAL A 1 73 ? 13.734 -10.648 -2.951 1 91.94 73 VAL A O 1
ATOM 567 N N . LYS A 1 74 ? 15.578 -9.453 -3.26 1 94.56 74 LYS A N 1
ATOM 568 C CA . LYS A 1 74 ? 15.195 -8.484 -2.236 1 94.56 74 LYS A CA 1
ATOM 569 C C . LYS A 1 74 ? 13.922 -7.75 -2.621 1 94.56 74 LYS A C 1
ATOM 571 O O . LYS A 1 74 ? 13.047 -7.527 -1.778 1 94.56 74 LYS A O 1
ATOM 576 N N . ALA A 1 75 ? 13.859 -7.379 -3.812 1 90.44 75 ALA A N 1
ATOM 577 C CA . ALA A 1 75 ? 12.688 -6.645 -4.27 1 90.44 75 ALA A CA 1
ATOM 578 C C . ALA A 1 75 ? 11.422 -7.48 -4.105 1 90.44 75 ALA A C 1
ATOM 580 O O . ALA A 1 75 ? 10.391 -6.977 -3.66 1 90.44 75 ALA A O 1
ATOM 581 N N . VAL A 1 76 ? 11.523 -8.695 -4.434 1 92.38 76 VAL A N 1
ATOM 582 C CA . VAL A 1 76 ? 10.352 -9.562 -4.383 1 92.38 76 VAL A CA 1
ATOM 583 C C . VAL A 1 76 ? 10 -9.867 -2.928 1 92.38 76 VAL A C 1
ATOM 585 O O . VAL A 1 76 ? 8.828 -9.883 -2.559 1 92.38 76 VAL A O 1
ATOM 588 N N . THR A 1 77 ? 10.977 -10.125 -2.137 1 95.88 77 THR A N 1
ATOM 589 C CA . THR A 1 77 ? 10.695 -10.438 -0.741 1 95.88 77 THR A CA 1
ATOM 590 C C . THR A 1 77 ? 10.18 -9.203 -0.003 1 95.88 77 THR A C 1
ATOM 592 O O . THR A 1 77 ? 9.359 -9.312 0.904 1 95.88 77 THR A O 1
ATOM 595 N N . ASP A 1 78 ? 10.656 -7.992 -0.37 1 96.62 78 ASP A N 1
ATOM 596 C CA . ASP A 1 78 ? 10.094 -6.758 0.16 1 96.62 78 ASP A CA 1
ATOM 597 C C . ASP A 1 78 ? 8.609 -6.645 -0.177 1 96.62 78 ASP A C 1
ATOM 599 O O . ASP A 1 78 ? 7.801 -6.266 0.673 1 96.62 78 ASP A O 1
ATOM 603 N N . ASP A 1 79 ? 8.289 -6.98 -1.39 1 94.88 79 ASP A N 1
ATOM 604 C CA . ASP A 1 79 ? 6.895 -6.953 -1.814 1 94.88 79 ASP A CA 1
ATOM 605 C C . ASP A 1 79 ? 6.051 -7.922 -0.985 1 94.88 79 ASP A C 1
ATOM 607 O O . ASP A 1 79 ? 4.902 -7.625 -0.653 1 94.88 79 ASP A O 1
ATOM 611 N N . VAL A 1 80 ? 6.574 -9.078 -0.667 1 96.88 80 VAL A N 1
ATOM 612 C CA . VAL A 1 80 ? 5.84 -10.094 0.078 1 96.88 80 VAL A CA 1
ATOM 613 C C . VAL A 1 80 ? 5.523 -9.578 1.479 1 96.88 80 VAL A C 1
ATOM 615 O O . VAL A 1 80 ? 4.422 -9.797 1.992 1 96.88 80 VAL A O 1
ATOM 618 N N . GLU A 1 81 ? 6.469 -8.914 2.092 1 97.25 81 GLU A N 1
ATOM 619 C CA . GLU A 1 81 ? 6.258 -8.375 3.432 1 97.25 81 GLU A CA 1
ATOM 620 C C . GLU A 1 81 ? 5.094 -7.391 3.453 1 97.25 81 GLU A C 1
ATOM 622 O O . GLU A 1 81 ? 4.273 -7.41 4.375 1 97.25 81 GLU A O 1
ATOM 627 N N . VAL A 1 82 ? 5.031 -6.547 2.461 1 97.81 82 VAL A N 1
ATOM 628 C CA . VAL A 1 82 ? 3.934 -5.59 2.355 1 97.81 82 VAL A CA 1
ATOM 629 C C . VAL A 1 82 ? 2.623 -6.336 2.113 1 97.81 82 VAL A C 1
ATOM 631 O O . VAL A 1 82 ? 1.615 -6.059 2.768 1 97.81 82 VAL A O 1
ATOM 634 N N . LEU A 1 83 ? 2.66 -7.289 1.232 1 97.44 83 LEU A N 1
ATOM 635 C CA . LEU A 1 83 ? 1.462 -8.055 0.911 1 97.44 83 LEU A CA 1
ATOM 636 C C . LEU A 1 83 ? 0.905 -8.742 2.154 1 97.44 83 LEU A C 1
ATOM 638 O O . LEU A 1 83 ? -0.309 -8.75 2.373 1 97.44 83 LEU A O 1
ATOM 642 N N . LEU A 1 84 ? 1.785 -9.32 2.936 1 97.62 84 LEU A N 1
ATOM 643 C CA . LEU A 1 84 ? 1.351 -10.031 4.137 1 97.62 84 LEU A CA 1
ATOM 644 C C . LEU A 1 84 ? 0.629 -9.086 5.09 1 97.62 84 LEU A C 1
ATOM 646 O O . LEU A 1 84 ? -0.395 -9.445 5.672 1 97.62 84 LEU A O 1
ATOM 650 N N . SER A 1 85 ? 1.161 -7.922 5.223 1 97.88 85 SER A N 1
ATOM 651 C CA . SER A 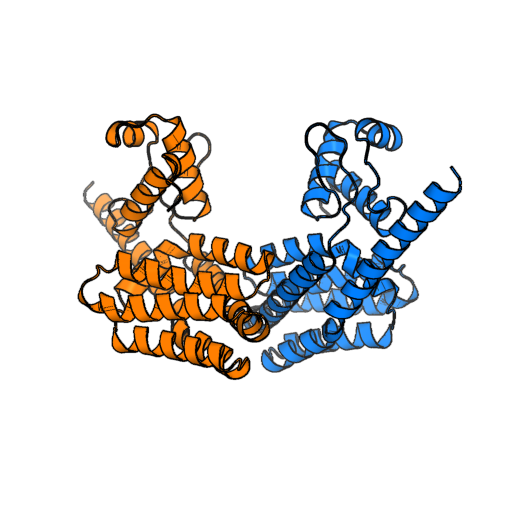1 85 ? 0.525 -6.93 6.082 1 97.88 85 SER A CA 1
ATOM 652 C C . SER A 1 85 ? -0.845 -6.531 5.547 1 97.88 85 SER A C 1
ATOM 654 O O . SER A 1 85 ? -1.805 -6.406 6.312 1 97.88 85 SER A O 1
ATOM 656 N N . ILE A 1 86 ? -0.935 -6.352 4.289 1 98.06 86 ILE A N 1
ATOM 657 C CA . ILE A 1 86 ? -2.168 -5.945 3.623 1 98.06 86 ILE A CA 1
ATOM 658 C C . ILE A 1 86 ? -3.201 -7.066 3.725 1 98.06 86 ILE A C 1
ATOM 660 O O . ILE A 1 86 ? -4.391 -6.809 3.922 1 98.06 86 ILE A O 1
ATOM 664 N N . GLU A 1 87 ? -2.787 -8.258 3.561 1 98.44 87 GLU A N 1
ATOM 665 C CA . GLU A 1 87 ? -3.699 -9.398 3.648 1 98.44 87 GLU A CA 1
ATOM 666 C C . GLU A 1 87 ? -4.25 -9.555 5.062 1 98.44 87 GLU A C 1
ATOM 668 O O . GLU A 1 87 ? -5.434 -9.836 5.246 1 98.44 87 GLU A O 1
ATOM 673 N N . LYS A 1 88 ? -3.398 -9.367 6.027 1 98.31 88 LYS A N 1
ATOM 674 C CA . LYS A 1 88 ? -3.854 -9.445 7.41 1 98.31 88 LYS A CA 1
ATOM 675 C C . LYS A 1 88 ? -4.84 -8.328 7.734 1 98.31 88 LYS A C 1
ATOM 677 O O . LYS A 1 88 ? -5.863 -8.57 8.383 1 98.31 88 LYS A O 1
ATOM 682 N N . LEU A 1 89 ? -4.535 -7.145 7.289 1 98.56 89 LEU A N 1
ATOM 683 C CA . LEU A 1 89 ? -5.465 -6.039 7.496 1 98.56 89 LEU A CA 1
ATOM 684 C C . LEU A 1 89 ? -6.797 -6.309 6.801 1 98.56 89 LEU A C 1
ATOM 686 O O . LEU A 1 89 ? -7.859 -6.016 7.348 1 98.56 89 LEU A O 1
ATOM 690 N N . SER A 1 90 ? -6.73 -6.801 5.586 1 98.81 90 SER A N 1
ATOM 691 C CA . SER A 1 90 ? -7.941 -7.152 4.855 1 98.81 90 SER A CA 1
ATOM 692 C C . SER A 1 90 ? -8.805 -8.133 5.645 1 98.81 90 SER A C 1
ATOM 694 O O . SER A 1 90 ? -10.023 -7.969 5.727 1 98.81 90 SER A O 1
ATOM 696 N N . GLY A 1 91 ? -8.148 -9.148 6.184 1 98.81 91 GLY A N 1
ATOM 697 C CA . GLY A 1 91 ? -8.867 -10.109 7.004 1 98.81 91 GLY A CA 1
ATOM 698 C C . GLY A 1 91 ? -9.547 -9.484 8.203 1 98.81 91 GLY A C 1
ATOM 699 O O . GLY A 1 91 ? -10.727 -9.727 8.461 1 98.81 91 GLY A O 1
ATOM 700 N N . LYS A 1 92 ? -8.82 -8.672 8.914 1 98.69 92 LYS A N 1
ATOM 701 C CA . LYS A 1 92 ? -9.359 -7.996 10.094 1 98.69 92 LYS A CA 1
ATOM 702 C C . LYS A 1 92 ? -10.578 -7.156 9.742 1 98.69 92 LYS A C 1
ATOM 704 O O . LYS A 1 92 ? -11.625 -7.258 10.391 1 98.69 92 LYS A O 1
ATOM 709 N N . LEU A 1 93 ? -10.453 -6.336 8.742 1 98.75 93 LEU A N 1
ATOM 710 C CA . LEU A 1 93 ? -11.539 -5.445 8.359 1 98.75 93 LEU A CA 1
ATOM 711 C C . LEU A 1 93 ? -12.719 -6.23 7.793 1 98.75 93 LEU A C 1
ATOM 713 O O . LEU A 1 93 ? -13.875 -5.848 7.977 1 98.75 93 LEU A O 1
ATOM 717 N N . ALA A 1 94 ? -12.414 -7.305 7.082 1 98.88 94 ALA A N 1
ATOM 718 C CA . ALA A 1 94 ? -13.5 -8.148 6.578 1 98.88 94 ALA A CA 1
ATOM 719 C C . ALA A 1 94 ? -14.305 -8.75 7.727 1 98.88 94 ALA A C 1
ATOM 721 O O . ALA A 1 94 ? -15.523 -8.859 7.645 1 98.88 94 ALA A O 1
ATOM 722 N N . CYS A 1 95 ? -13.656 -9.164 8.797 1 98.81 95 CYS A N 1
ATOM 723 C CA . CYS A 1 95 ? -14.375 -9.656 9.969 1 98.81 95 CYS A CA 1
ATOM 724 C C . CYS A 1 95 ? -15.344 -8.609 10.5 1 98.81 95 CYS A C 1
ATOM 726 O O . CYS A 1 95 ? -16.438 -8.945 10.969 1 98.81 95 CYS A O 1
ATOM 728 N N . GLU A 1 96 ? -14.969 -7.402 10.367 1 98.31 96 GLU A N 1
ATOM 729 C CA . GLU A 1 96 ? -15.742 -6.301 10.93 1 98.31 96 GLU A CA 1
ATOM 730 C C . GLU A 1 96 ? -16.844 -5.848 9.977 1 98.31 96 GLU A C 1
ATOM 732 O O . GLU A 1 96 ? -17.906 -5.398 10.422 1 98.31 96 GLU A O 1
ATOM 737 N N . ARG A 1 97 ? -16.594 -6.023 8.648 1 98.56 97 ARG A N 1
ATOM 738 C CA . ARG A 1 97 ? -17.422 -5.23 7.75 1 98.56 97 ARG A CA 1
ATOM 739 C C . ARG A 1 97 ? -18.109 -6.113 6.715 1 98.56 97 ARG A C 1
ATOM 741 O O . ARG A 1 97 ? -19.062 -5.688 6.062 1 98.56 97 ARG A O 1
ATOM 748 N N . ALA A 1 98 ? -17.562 -7.277 6.477 1 98.75 98 ALA A N 1
ATOM 749 C CA . ALA A 1 98 ? -18.094 -8.117 5.402 1 98.75 98 ALA A CA 1
ATOM 750 C C . ALA A 1 98 ? -19.594 -8.367 5.594 1 98.75 98 ALA A C 1
ATOM 752 O O . ALA A 1 98 ? -20.047 -8.586 6.715 1 98.75 98 ALA A O 1
ATOM 753 N N . THR A 1 99 ? -20.312 -8.352 4.512 1 98.69 99 THR A N 1
ATOM 754 C CA . THR A 1 99 ? -21.703 -8.773 4.535 1 98.69 99 THR A CA 1
ATOM 755 C C . THR A 1 99 ? -21.812 -10.297 4.465 1 98.69 99 THR A C 1
ATOM 757 O O . THR A 1 99 ? -20.828 -10.977 4.148 1 98.69 99 THR A O 1
ATOM 760 N N . ASP A 1 100 ? -22.969 -10.727 4.734 1 98.25 100 ASP A N 1
ATOM 761 C CA . ASP A 1 100 ? -23.203 -12.156 4.582 1 98.25 100 ASP A CA 1
ATOM 762 C C . ASP A 1 100 ? -22.984 -12.594 3.137 1 98.25 100 ASP A C 1
ATOM 764 O O . ASP A 1 100 ? -22.469 -13.695 2.889 1 98.25 100 ASP A O 1
ATOM 768 N N . ALA A 1 101 ? -23.344 -11.75 2.258 1 98.69 101 ALA A N 1
ATOM 769 C CA . ALA A 1 101 ? -23.141 -12.055 0.844 1 98.69 101 ALA A CA 1
ATOM 770 C C . ALA A 1 101 ? -21.656 -12.156 0.505 1 98.69 101 ALA A C 1
ATOM 772 O O . ALA A 1 101 ? -21.25 -13 -0.292 1 98.69 101 ALA A O 1
ATOM 773 N N . ASP A 1 102 ? -20.875 -11.258 1.083 1 98.69 102 ASP A N 1
ATOM 774 C CA . ASP A 1 102 ? -19.422 -11.328 0.9 1 98.69 102 ASP A CA 1
ATOM 775 C C . ASP A 1 102 ? -18.875 -12.664 1.387 1 98.69 102 ASP A C 1
ATOM 777 O O . ASP A 1 102 ? -18.109 -13.32 0.68 1 98.69 102 ASP A O 1
ATOM 781 N N . ILE A 1 103 ? -19.266 -13.07 2.58 1 98.75 103 ILE A N 1
ATOM 782 C CA . ILE A 1 103 ? -18.75 -14.281 3.215 1 98.75 103 ILE A CA 1
ATOM 783 C C . ILE A 1 103 ? -19.219 -15.508 2.438 1 98.75 103 ILE A C 1
ATOM 785 O O . ILE A 1 103 ? -18.453 -16.453 2.24 1 98.75 103 ILE A O 1
ATOM 789 N N . ASP A 1 104 ? -20.438 -15.445 1.961 1 98.62 104 ASP A N 1
ATOM 790 C CA . ASP A 1 104 ? -20.953 -16.531 1.14 1 98.62 104 ASP A CA 1
ATOM 791 C C . ASP A 1 104 ? -20.156 -16.672 -0.152 1 98.62 104 ASP A C 1
ATOM 793 O O . ASP A 1 104 ? -19.906 -17.797 -0.619 1 98.62 104 ASP A O 1
ATOM 797 N N . GLY A 1 105 ? -19.812 -15.562 -0.773 1 98.69 105 GLY A N 1
ATOM 798 C CA . GLY A 1 105 ? -18.953 -15.602 -1.949 1 98.69 105 GLY A CA 1
ATOM 799 C C . GLY A 1 105 ? -17.609 -16.234 -1.682 1 98.69 105 GLY A C 1
ATOM 800 O O . GLY A 1 105 ? -17.125 -17.031 -2.482 1 98.69 105 GLY A O 1
ATOM 801 N N . ILE A 1 106 ? -17.031 -15.922 -0.556 1 98.75 106 ILE A N 1
ATOM 802 C CA . ILE A 1 106 ? -15.742 -16.469 -0.169 1 98.75 106 ILE A CA 1
ATOM 803 C C . ILE A 1 106 ? -15.891 -17.969 0.123 1 98.75 106 ILE A C 1
ATOM 805 O O . ILE A 1 106 ? -15.016 -18.766 -0.238 1 98.75 106 ILE A O 1
ATOM 809 N N . ALA A 1 107 ? -16.984 -18.328 0.768 1 98.62 107 ALA A N 1
ATOM 810 C CA . ALA A 1 107 ? -17.281 -19.734 1.036 1 98.62 107 ALA A CA 1
ATOM 811 C C . ALA A 1 107 ? -17.406 -20.516 -0.262 1 98.62 107 ALA A C 1
ATOM 813 O O . ALA A 1 107 ? -16.953 -21.672 -0.348 1 98.62 107 ALA A O 1
ATOM 814 N N . ALA A 1 108 ? -18.062 -19.922 -1.216 1 98.56 108 ALA A N 1
ATOM 815 C CA . ALA A 1 108 ? -18.219 -20.578 -2.512 1 98.56 108 ALA A CA 1
ATOM 816 C C . ALA A 1 108 ? -16.875 -20.828 -3.174 1 98.56 108 ALA A C 1
ATOM 818 O O . ALA A 1 108 ? -16.672 -21.859 -3.82 1 98.56 108 ALA A O 1
ATOM 819 N N . ILE A 1 109 ? -15.93 -19.906 -3.035 1 97.94 109 ILE A N 1
ATOM 820 C CA . ILE A 1 109 ? -14.586 -20.062 -3.578 1 97.94 109 ILE A CA 1
ATOM 821 C C . ILE A 1 109 ? -13.883 -21.234 -2.881 1 97.94 109 ILE A C 1
ATOM 823 O O . ILE A 1 109 ? -13.266 -22.078 -3.535 1 97.94 109 ILE A O 1
ATOM 827 N N . THR A 1 110 ? -14 -21.312 -1.559 1 96.81 110 THR A N 1
ATOM 828 C CA . THR A 1 110 ? -13.383 -22.375 -0.771 1 96.81 110 THR A CA 1
ATOM 829 C C . THR A 1 110 ? -13.945 -23.734 -1.161 1 96.81 110 THR A C 1
ATOM 831 O O . THR A 1 110 ? -13.203 -24.703 -1.298 1 96.81 110 THR A O 1
ATOM 834 N N . GLN A 1 111 ? -15.242 -23.766 -1.316 1 96.94 111 GLN A N 1
ATOM 835 C CA . GLN A 1 111 ? -15.891 -25.016 -1.741 1 96.94 111 GLN A CA 1
ATOM 836 C C . GLN A 1 111 ? -15.422 -25.422 -3.133 1 96.94 111 GLN A C 1
ATOM 838 O O . GLN A 1 111 ? -15.164 -26.609 -3.383 1 96.94 111 GLN A O 1
ATOM 843 N N . HIS A 1 112 ? -15.367 -24.469 -4.031 1 96.44 112 HIS A N 1
ATOM 844 C CA . HIS A 1 112 ? -14.891 -24.719 -5.387 1 96.44 112 HIS A CA 1
ATOM 845 C C . HIS A 1 112 ? -13.469 -25.281 -5.379 1 96.44 112 HIS A C 1
ATOM 847 O O . HIS A 1 112 ? -13.148 -26.188 -6.156 1 96.44 112 HIS A O 1
ATOM 853 N N . MET A 1 113 ? -12.609 -24.781 -4.531 1 93.88 113 MET A N 1
ATOM 854 C CA . MET A 1 113 ? -11.25 -25.281 -4.367 1 93.88 113 MET A CA 1
ATOM 855 C C . MET A 1 113 ? -11.25 -26.75 -3.961 1 93.88 113 MET A C 1
ATOM 857 O O . MET A 1 113 ? -10.531 -27.562 -4.543 1 93.88 113 MET A O 1
ATOM 861 N N . GLY A 1 114 ? -12.016 -27.047 -2.955 1 92.75 114 GLY A N 1
ATOM 862 C CA . GLY A 1 114 ? -12.102 -28.406 -2.48 1 92.75 114 GLY A CA 1
ATOM 863 C C . GLY A 1 114 ? -12.641 -29.375 -3.523 1 92.75 114 GLY A C 1
ATOM 864 O O . GLY A 1 114 ? -12.102 -30.469 -3.713 1 92.75 114 GLY A O 1
ATOM 865 N N . ASP A 1 115 ? -13.656 -28.953 -4.223 1 94.5 115 ASP A N 1
ATOM 866 C CA . ASP A 1 115 ? -14.352 -29.797 -5.191 1 94.5 115 ASP A CA 1
ATOM 867 C C . ASP A 1 115 ? -13.461 -30.109 -6.387 1 94.5 115 ASP A C 1
ATOM 869 O O . ASP A 1 115 ? -13.625 -31.141 -7.039 1 94.5 115 ASP A O 1
ATOM 873 N N . ASN A 1 116 ? -12.508 -29.234 -6.668 1 91.94 116 ASN A N 1
ATOM 874 C CA . ASN A 1 116 ? -11.773 -29.359 -7.922 1 91.94 116 ASN A CA 1
ATOM 875 C C . ASN A 1 116 ? -10.281 -29.609 -7.672 1 91.94 116 ASN A C 1
ATOM 877 O O . ASN A 1 116 ? -9.484 -29.578 -8.609 1 91.94 116 ASN A O 1
ATOM 881 N N . PHE A 1 117 ? -9.883 -29.812 -6.488 1 87.44 117 PHE A N 1
ATOM 882 C CA . PHE A 1 117 ? -8.469 -29.891 -6.121 1 87.44 117 PHE A CA 1
ATOM 883 C C . PHE A 1 117 ? -7.762 -30.984 -6.91 1 87.44 117 PHE A C 1
ATOM 885 O O . PHE A 1 117 ? -6.633 -30.781 -7.371 1 87.44 117 PHE A O 1
ATOM 892 N N . ASP A 1 118 ? -8.438 -32.094 -7.156 1 86.69 118 ASP A N 1
ATOM 893 C CA . ASP A 1 118 ? -7.801 -33.25 -7.766 1 86.69 118 ASP A CA 1
ATOM 894 C C . ASP A 1 118 ? -7.922 -33.188 -9.289 1 86.69 118 ASP A C 1
ATOM 896 O O . ASP A 1 118 ? -7.207 -33.906 -9.992 1 86.69 118 ASP A O 1
ATOM 900 N N . THR A 1 119 ? -8.766 -32.406 -9.797 1 90.62 119 THR A N 1
ATOM 901 C CA . THR A 1 119 ? -9.062 -32.438 -11.227 1 90.62 119 THR A CA 1
ATOM 902 C C . THR A 1 119 ? -8.523 -31.219 -11.938 1 90.62 119 THR A C 1
ATOM 904 O O . THR A 1 119 ? -8.32 -31.234 -13.148 1 90.62 119 THR A O 1
ATOM 907 N N . MET A 1 120 ? -8.32 -30.219 -11.273 1 87.88 120 MET A N 1
ATOM 908 C CA . MET A 1 120 ? -7.902 -28.953 -11.867 1 87.88 120 MET A CA 1
ATOM 909 C C . MET A 1 120 ? -6.383 -28.891 -12 1 87.88 120 MET A C 1
ATOM 911 O O . MET A 1 120 ? -5.66 -29.438 -11.164 1 87.88 120 MET A O 1
ATOM 915 N N . ASP A 1 121 ? -5.992 -28.25 -13.008 1 84.88 121 ASP A N 1
ATOM 916 C CA . ASP A 1 121 ? -4.551 -28.109 -13.164 1 84.88 121 ASP A CA 1
ATOM 917 C C . ASP A 1 121 ? -3.99 -27.078 -12.18 1 84.88 121 ASP A C 1
ATOM 919 O O . ASP A 1 121 ? -4.75 -26.344 -11.555 1 84.88 121 ASP A O 1
ATOM 923 N N . THR A 1 122 ? -2.736 -26.984 -12.086 1 85.38 122 THR A N 1
ATOM 924 C CA . THR A 1 122 ? -2.043 -26.188 -11.078 1 85.38 122 THR A CA 1
ATOM 925 C C . THR A 1 122 ? -2.336 -24.703 -11.273 1 85.38 122 THR A C 1
ATOM 927 O O . THR A 1 122 ? -2.48 -23.953 -10.297 1 85.38 122 THR A O 1
ATOM 930 N N . LEU A 1 123 ? -2.35 -24.281 -12.469 1 84.12 123 LEU A N 1
ATOM 931 C CA . LEU A 1 123 ? -2.617 -22.875 -12.758 1 84.12 123 LEU A CA 1
ATOM 932 C C . LEU A 1 123 ? -4.039 -22.5 -12.352 1 84.12 123 LEU A C 1
ATOM 934 O O . LEU A 1 123 ? -4.258 -21.438 -11.766 1 84.12 123 LEU A O 1
ATOM 938 N N . GLY A 1 124 ? -4.973 -23.312 -12.75 1 86.31 124 GLY A N 1
ATOM 939 C CA . GLY A 1 124 ? -6.352 -23.078 -12.352 1 86.31 124 GLY A CA 1
ATOM 940 C C . GLY A 1 124 ? -6.535 -23 -10.852 1 86.31 124 GLY A C 1
ATOM 941 O O . GLY A 1 124 ? -7.234 -22.125 -10.344 1 86.31 124 GLY A O 1
ATOM 942 N N . MET A 1 125 ? -5.93 -23.938 -10.156 1 89.94 125 MET A N 1
ATOM 943 C CA . MET A 1 125 ? -6.008 -23.938 -8.703 1 89.94 125 MET A CA 1
ATOM 944 C C . MET A 1 125 ? -5.375 -22.672 -8.125 1 89.94 125 MET A C 1
ATOM 946 O O . MET A 1 125 ? -5.891 -22.094 -7.164 1 89.94 125 MET A O 1
ATOM 950 N N . PHE A 1 126 ? -4.262 -22.266 -8.719 1 90.44 126 PHE A N 1
ATOM 951 C CA . PHE A 1 126 ? -3.584 -21.047 -8.266 1 90.44 126 PHE A CA 1
ATOM 952 C C . PHE A 1 126 ? -4.473 -19.828 -8.461 1 90.44 126 PHE A C 1
ATOM 954 O O . PHE A 1 126 ? -4.543 -18.969 -7.59 1 90.44 126 PHE A O 1
ATOM 961 N N . GLU A 1 127 ? -5.184 -19.75 -9.562 1 88.62 127 GLU A N 1
ATOM 962 C CA . GLU A 1 127 ? -6.086 -18.641 -9.852 1 88.62 127 GLU A CA 1
ATOM 963 C C . GLU A 1 127 ? -7.227 -18.578 -8.836 1 88.62 127 GLU A C 1
ATOM 965 O O . GLU A 1 127 ? -7.629 -17.5 -8.406 1 88.62 127 GLU A O 1
ATOM 970 N N . ILE A 1 128 ? -7.727 -19.734 -8.492 1 93.06 128 ILE A N 1
ATOM 971 C CA . ILE A 1 128 ? -8.773 -19.797 -7.477 1 93.06 128 ILE A CA 1
ATOM 972 C C . ILE A 1 128 ? -8.227 -19.312 -6.137 1 93.06 128 ILE A C 1
ATOM 974 O O . ILE A 1 128 ? -8.883 -18.547 -5.434 1 93.06 128 ILE A O 1
ATOM 978 N N . ASP A 1 129 ? -7.055 -19.75 -5.812 1 94.5 129 ASP A N 1
ATOM 979 C CA . ASP A 1 129 ? -6.406 -19.328 -4.574 1 94.5 129 ASP A CA 1
ATOM 980 C C . ASP A 1 129 ? -6.25 -17.812 -4.527 1 94.5 129 ASP A C 1
ATOM 982 O O . ASP A 1 129 ? -6.559 -17.172 -3.512 1 94.5 129 ASP A O 1
ATOM 986 N N . MET A 1 130 ? -5.809 -17.234 -5.586 1 93.88 130 MET A N 1
ATOM 987 C CA . MET A 1 130 ? -5.66 -15.789 -5.668 1 93.88 130 MET A CA 1
ATOM 988 C C . MET A 1 130 ? -7.012 -15.094 -5.562 1 93.88 130 MET A C 1
ATOM 990 O O . MET A 1 130 ? -7.129 -14.039 -4.934 1 93.88 130 MET A O 1
ATOM 994 N N . SER A 1 131 ? -8.016 -15.672 -6.168 1 96.06 131 SER A N 1
ATOM 995 C CA . SER A 1 131 ? -9.352 -15.086 -6.094 1 96.06 131 SER A CA 1
ATOM 996 C C . SER A 1 131 ? -9.867 -15.07 -4.66 1 96.06 131 SER A C 1
ATOM 998 O O . SER A 1 131 ? -10.594 -14.156 -4.266 1 96.06 131 SER A O 1
ATOM 1000 N N . PHE A 1 132 ? -9.5 -16.125 -3.824 1 98.38 132 PHE A N 1
ATOM 1001 C CA . PHE A 1 132 ? -9.852 -16.188 -2.412 1 98.38 132 PHE A CA 1
ATOM 1002 C C . PHE A 1 132 ? -9.297 -14.984 -1.661 1 98.38 132 PHE A C 1
ATOM 1004 O O . PHE A 1 132 ? -10.031 -14.297 -0.955 1 98.38 132 PHE A O 1
ATOM 1011 N N . HIS A 1 133 ? -8.031 -14.672 -1.876 1 98.44 133 HIS A N 1
ATOM 1012 C CA . HIS A 1 133 ? -7.375 -13.547 -1.207 1 98.44 133 HIS A CA 1
ATOM 1013 C C . HIS A 1 133 ? -7.953 -12.219 -1.671 1 98.44 133 HIS A C 1
ATOM 1015 O O . HIS A 1 133 ? -8.164 -11.312 -0.861 1 98.44 133 HIS A O 1
ATOM 1021 N N . SER A 1 134 ? -8.227 -12.109 -2.943 1 98.19 134 SER A N 1
ATOM 1022 C CA . SER A 1 134 ? -8.82 -10.898 -3.482 1 98.19 134 SER A CA 1
ATOM 1023 C C . SER A 1 134 ? -10.219 -10.664 -2.918 1 98.19 134 SER A C 1
ATOM 1025 O O . SER A 1 134 ? -10.602 -9.523 -2.643 1 98.19 134 SER A O 1
ATOM 1027 N N . ALA A 1 135 ? -10.961 -11.742 -2.785 1 98.75 135 ALA A N 1
ATOM 1028 C CA . ALA A 1 135 ? -12.312 -11.641 -2.238 1 98.75 135 ALA A CA 1
ATOM 1029 C C . ALA A 1 135 ? -12.281 -11.125 -0.801 1 98.75 135 ALA A C 1
ATOM 1031 O O . ALA A 1 135 ? -13.141 -10.336 -0.401 1 98.75 135 ALA A O 1
ATOM 1032 N N . ILE A 1 136 ? -11.336 -11.586 -0.05 1 98.88 136 ILE A N 1
ATOM 1033 C CA . ILE A 1 136 ? -11.195 -11.125 1.326 1 98.88 136 ILE A CA 1
ATOM 1034 C C . ILE A 1 136 ? -10.852 -9.633 1.34 1 98.88 136 ILE A C 1
ATOM 1036 O O . ILE A 1 136 ? -11.414 -8.867 2.123 1 98.88 136 ILE A O 1
ATOM 1040 N N . ALA A 1 137 ? -9.93 -9.211 0.488 1 98.81 137 ALA A N 1
ATOM 1041 C CA . ALA A 1 137 ? -9.562 -7.805 0.394 1 98.81 137 ALA A CA 1
ATOM 1042 C C . ALA A 1 137 ? -10.773 -6.945 0.04 1 98.81 137 ALA A C 1
ATOM 1044 O O . ALA A 1 137 ? -10.992 -5.895 0.644 1 98.81 137 ALA A O 1
ATOM 1045 N N . LYS A 1 138 ? -11.57 -7.398 -0.865 1 98.75 138 LYS A N 1
ATOM 1046 C CA . LYS A 1 138 ? -12.773 -6.676 -1.256 1 98.75 138 LYS A CA 1
ATOM 1047 C C . LYS A 1 138 ? -13.789 -6.637 -0.115 1 98.75 138 LYS A C 1
ATOM 1049 O O . LYS A 1 138 ? -14.461 -5.625 0.089 1 98.75 138 LYS A O 1
ATOM 1054 N N . ALA A 1 139 ? -13.867 -7.707 0.616 1 98.81 139 ALA A N 1
ATOM 1055 C CA . ALA A 1 139 ? -14.828 -7.836 1.711 1 98.81 139 ALA A CA 1
ATOM 1056 C C . ALA A 1 139 ? -14.453 -6.926 2.877 1 98.81 139 ALA A C 1
ATOM 1058 O O . ALA A 1 139 ? -15.258 -6.699 3.781 1 98.81 139 ALA A O 1
ATOM 1059 N N . SER A 1 140 ? -13.289 -6.391 2.855 1 98.81 140 SER A N 1
ATOM 1060 C CA . SER A 1 140 ? -12.875 -5.414 3.859 1 98.81 140 SER A CA 1
ATOM 1061 C C . SER A 1 140 ? -13.656 -4.109 3.719 1 98.81 140 SER A C 1
ATOM 1063 O O . SER A 1 140 ? -13.656 -3.281 4.629 1 98.81 140 SER A O 1
ATOM 1065 N N . HIS A 1 141 ? -14.164 -3.914 2.531 1 98.56 141 HIS A N 1
ATOM 1066 C CA . HIS A 1 141 ? -14.859 -2.684 2.182 1 98.56 141 HIS A CA 1
ATOM 1067 C C . HIS A 1 141 ? -13.984 -1.46 2.432 1 98.56 141 HIS A C 1
ATOM 1069 O O . HIS A 1 141 ? -14.469 -0.431 2.908 1 98.56 141 HIS A O 1
ATOM 1075 N N . ASN A 1 142 ? -12.781 -1.573 2.24 1 98.38 142 ASN A N 1
ATOM 1076 C CA . ASN A 1 142 ? -11.773 -0.528 2.158 1 98.38 142 ASN A CA 1
ATOM 1077 C C . ASN A 1 142 ? -11.156 -0.445 0.763 1 98.38 142 ASN A C 1
ATOM 1079 O O . ASN A 1 142 ? -10.266 -1.222 0.424 1 98.38 142 ASN A O 1
ATOM 1083 N N . LYS A 1 143 ? -11.609 0.504 0.031 1 96.69 143 LYS A N 1
ATOM 1084 C CA . LYS A 1 143 ? -11.297 0.569 -1.395 1 96.69 143 LYS A CA 1
ATOM 1085 C C . LYS A 1 143 ? -9.797 0.729 -1.623 1 96.69 143 LYS A C 1
ATOM 1087 O O . LYS A 1 143 ? -9.195 -0.025 -2.391 1 96.69 143 LYS A O 1
ATOM 1092 N N . PRO A 1 144 ? -9.094 1.676 -0.972 1 94.69 144 PRO A N 1
ATOM 1093 C CA . PRO A 1 144 ? -7.652 1.783 -1.198 1 94.69 144 PRO A CA 1
ATOM 1094 C C . PRO A 1 144 ? -6.898 0.521 -0.788 1 94.69 144 PRO A C 1
ATOM 1096 O O . PRO A 1 144 ? -5.898 0.163 -1.418 1 94.69 144 PRO A O 1
ATOM 1099 N N . LEU A 1 145 ? -7.324 -0.177 0.224 1 98 145 LEU A N 1
ATOM 1100 C CA . LEU A 1 145 ? -6.703 -1.426 0.651 1 98 145 LEU A CA 1
ATOM 1101 C C . LEU A 1 145 ? -6.816 -2.488 -0.437 1 98 145 LEU A C 1
ATOM 1103 O O . LEU A 1 145 ? -5.836 -3.162 -0.757 1 98 145 LEU A O 1
ATOM 1107 N N . ALA A 1 146 ? -8.023 -2.633 -0.995 1 97.69 146 ALA A N 1
ATOM 1108 C CA . ALA A 1 146 ? -8.25 -3.602 -2.066 1 97.69 146 ALA A CA 1
ATOM 1109 C C . ALA A 1 146 ? -7.406 -3.262 -3.293 1 97.69 146 ALA A C 1
ATOM 1111 O O . ALA A 1 146 ? -6.887 -4.156 -3.965 1 97.69 146 ALA A O 1
ATOM 1112 N N . GLU A 1 147 ? -7.223 -2.025 -3.539 1 92.44 147 GLU A N 1
ATOM 1113 C CA . GLU A 1 147 ? -6.438 -1.585 -4.688 1 92.44 147 GLU A CA 1
ATOM 1114 C C . GLU A 1 147 ? -4.957 -1.907 -4.5 1 92.44 147 GLU A C 1
ATOM 1116 O O . GLU A 1 147 ? -4.293 -2.365 -5.434 1 92.44 147 GLU A O 1
ATOM 1121 N N . ILE A 1 148 ? -4.453 -1.671 -3.338 1 94.31 148 ILE A N 1
ATOM 1122 C CA . ILE A 1 148 ? -3.061 -1.998 -3.047 1 94.31 148 ILE A CA 1
ATOM 1123 C C . ILE A 1 148 ? -2.861 -3.51 -3.117 1 94.31 148 ILE A C 1
ATOM 1125 O O . ILE A 1 148 ? -1.856 -3.984 -3.65 1 94.31 148 ILE A O 1
ATOM 1129 N N . HIS A 1 149 ? -3.797 -4.219 -2.541 1 96.5 149 HIS A N 1
ATOM 1130 C CA . HIS A 1 149 ? -3.729 -5.676 -2.578 1 96.5 149 HIS A CA 1
ATOM 1131 C C . HIS A 1 149 ? -3.629 -6.184 -4.012 1 96.5 149 HIS A C 1
ATOM 1133 O O . HIS A 1 149 ? -2.771 -7.016 -4.32 1 96.5 149 HIS A O 1
ATOM 1139 N N . ASP A 1 150 ? -4.465 -5.672 -4.875 1 90.44 150 ASP A N 1
ATOM 1140 C CA . ASP A 1 150 ? -4.477 -6.086 -6.273 1 90.44 150 ASP A CA 1
ATOM 1141 C C . ASP A 1 150 ? -3.135 -5.789 -6.945 1 90.44 150 ASP A C 1
ATOM 1143 O O . ASP A 1 150 ? -2.637 -6.598 -7.73 1 90.44 150 ASP A O 1
ATOM 1147 N N . ARG A 1 151 ? -2.605 -4.672 -6.629 1 85.81 151 ARG A N 1
ATOM 1148 C CA . ARG A 1 151 ? -1.336 -4.27 -7.223 1 85.81 151 ARG A CA 1
ATOM 1149 C C . ARG A 1 151 ? -0.212 -5.211 -6.805 1 85.81 151 ARG A C 1
ATOM 1151 O O . ARG A 1 151 ? 0.598 -5.625 -7.637 1 85.81 151 ARG A O 1
ATOM 1158 N N . PHE A 1 152 ? -0.15 -5.543 -5.559 1 92.12 152 PHE A N 1
ATOM 1159 C CA . PHE A 1 152 ? 0.925 -6.402 -5.078 1 92.12 152 PHE A CA 1
ATOM 1160 C C . PHE A 1 152 ? 0.693 -7.848 -5.5 1 92.12 152 PHE A C 1
ATOM 1162 O O . PHE A 1 152 ? 1.646 -8.586 -5.766 1 92.12 152 PHE A O 1
ATOM 1169 N N . LEU A 1 153 ? -0.559 -8.25 -5.531 1 90.5 153 LEU A N 1
ATOM 1170 C CA . LEU A 1 153 ? -0.869 -9.586 -6.043 1 90.5 153 LEU A CA 1
ATOM 1171 C C . LEU A 1 153 ? -0.379 -9.742 -7.48 1 90.5 153 LEU A C 1
ATOM 1173 O O . LEU A 1 153 ? 0.213 -10.766 -7.828 1 90.5 153 LEU A O 1
ATOM 1177 N N . ALA A 1 154 ? -0.595 -8.742 -8.242 1 82.5 154 ALA A N 1
ATOM 1178 C CA . ALA A 1 154 ? -0.162 -8.773 -9.641 1 82.5 154 ALA A CA 1
ATOM 1179 C C . ALA A 1 154 ? 1.359 -8.82 -9.742 1 82.5 154 ALA A C 1
ATOM 1181 O O . ALA A 1 154 ? 1.909 -9.586 -10.539 1 82.5 154 ALA A O 1
ATOM 1182 N N . ARG A 1 155 ? 2.033 -8.055 -8.961 1 82.25 155 ARG A N 1
ATOM 1183 C CA . ARG A 1 155 ? 3.49 -7.977 -8.984 1 82.25 155 ARG A CA 1
ATOM 1184 C C . ARG A 1 155 ? 4.117 -9.305 -8.57 1 82.25 155 ARG A C 1
ATOM 1186 O O . ARG A 1 155 ? 5.18 -9.68 -9.07 1 82.25 155 ARG A O 1
ATOM 1193 N N . LEU A 1 156 ? 3.402 -10 -7.672 1 89.38 156 LEU A N 1
ATOM 1194 C CA . LEU A 1 156 ? 3.986 -11.188 -7.062 1 89.38 156 LEU A CA 1
ATOM 1195 C C . LEU A 1 156 ? 3.434 -12.453 -7.711 1 89.38 156 LEU A C 1
ATOM 1197 O O . LEU A 1 156 ? 3.809 -13.57 -7.328 1 89.38 156 LEU A O 1
ATOM 1201 N N . TRP A 1 157 ? 2.596 -12.273 -8.672 1 84.69 157 TRP A N 1
ATOM 1202 C CA . TRP A 1 157 ? 1.825 -13.375 -9.234 1 84.69 157 TRP A CA 1
ATOM 1203 C C . TRP A 1 157 ? 2.744 -14.508 -9.68 1 84.69 157 TRP A C 1
ATOM 1205 O O . TRP A 1 157 ? 2.543 -15.664 -9.305 1 84.69 157 TRP A O 1
ATOM 1215 N N . ARG A 1 158 ? 3.744 -14.25 -10.391 1 83.12 158 ARG A N 1
ATOM 1216 C CA . ARG A 1 158 ? 4.625 -15.281 -10.93 1 83.12 158 ARG A CA 1
ATOM 1217 C C . ARG A 1 158 ? 5.402 -15.977 -9.82 1 83.12 158 ARG A C 1
ATOM 1219 O O . ARG A 1 158 ? 5.477 -17.203 -9.781 1 83.12 158 ARG A O 1
ATOM 1226 N N . ALA A 1 159 ? 6.008 -15.188 -8.977 1 87.25 159 ALA A N 1
ATOM 1227 C CA . ALA A 1 159 ? 6.816 -15.75 -7.895 1 87.25 159 ALA A CA 1
ATOM 1228 C C . ALA A 1 159 ? 5.969 -16.625 -6.977 1 87.25 159 ALA A C 1
ATOM 1230 O O . ALA A 1 159 ? 6.418 -17.688 -6.531 1 87.25 159 ALA A O 1
ATOM 1231 N N . ARG A 1 160 ? 4.785 -16.172 -6.723 1 90.75 160 ARG A N 1
ATOM 1232 C CA . ARG A 1 160 ? 3.887 -16.953 -5.883 1 90.75 160 ARG A CA 1
ATOM 1233 C C . ARG A 1 160 ? 3.473 -18.25 -6.578 1 90.75 160 ARG A C 1
ATOM 1235 O O . ARG A 1 160 ? 3.354 -19.297 -5.941 1 90.75 160 ARG A O 1
ATOM 1242 N N . PHE A 1 161 ? 3.215 -18.172 -7.828 1 88.12 161 PHE A N 1
ATOM 1243 C CA . PHE A 1 161 ? 2.848 -19.359 -8.586 1 88.12 161 PHE A CA 1
ATOM 1244 C C . PHE A 1 161 ? 3.967 -20.391 -8.547 1 88.12 161 PHE A C 1
ATOM 1246 O O . PHE A 1 161 ? 3.727 -21.578 -8.25 1 88.12 161 PHE A O 1
ATOM 1253 N N . LEU A 1 162 ? 5.145 -19.953 -8.82 1 84.69 162 LEU A N 1
ATOM 1254 C CA . LEU A 1 162 ? 6.285 -20.859 -8.852 1 84.69 162 LEU A CA 1
ATOM 1255 C C . LEU A 1 162 ? 6.52 -21.484 -7.484 1 84.69 162 LEU A C 1
ATOM 1257 O O . LEU A 1 162 ? 6.898 -22.656 -7.391 1 84.69 162 LEU A O 1
ATOM 1261 N N . SER A 1 163 ? 6.316 -20.703 -6.496 1 90.25 163 SER A N 1
ATOM 1262 C CA . SER A 1 163 ? 6.473 -21.219 -5.145 1 90.25 163 SER A CA 1
ATOM 1263 C C . SER A 1 163 ? 5.371 -22.219 -4.805 1 90.25 163 SER A C 1
ATOM 1265 O O . SER A 1 163 ? 5.621 -23.219 -4.125 1 90.25 163 SER A O 1
ATOM 1267 N N . ALA A 1 164 ? 4.164 -21.953 -5.262 1 88.44 164 ALA A N 1
ATOM 1268 C CA . ALA A 1 164 ? 3.02 -22.828 -5.004 1 88.44 164 ALA A CA 1
ATOM 1269 C C . ALA A 1 164 ? 3.178 -24.172 -5.711 1 88.44 164 ALA A C 1
ATOM 1271 O O . ALA A 1 164 ? 2.775 -25.203 -5.18 1 88.44 164 ALA A O 1
ATOM 1272 N N . VAL A 1 165 ? 3.674 -24.141 -6.871 1 84.19 165 VAL A N 1
ATOM 1273 C CA . VAL A 1 165 ? 3.871 -25.359 -7.652 1 84.19 165 VAL A CA 1
ATOM 1274 C C . VAL A 1 165 ? 4.848 -26.281 -6.93 1 84.19 165 VAL A C 1
ATOM 1276 O O . VAL A 1 165 ? 4.699 -27.516 -6.977 1 84.19 165 VAL A O 1
ATOM 1279 N N . LYS A 1 166 ? 5.734 -25.703 -6.242 1 81.56 166 LYS A N 1
ATOM 1280 C CA . LYS A 1 166 ? 6.746 -26.5 -5.555 1 81.56 166 LYS A CA 1
ATOM 1281 C C . LYS A 1 166 ? 6.191 -27.094 -4.266 1 81.56 166 LYS A C 1
ATOM 1283 O O . LYS A 1 166 ? 6.629 -28.172 -3.832 1 81.56 166 LYS A O 1
ATOM 1288 N N . ARG A 1 167 ? 5.273 -26.453 -3.561 1 73.81 167 ARG A N 1
ATOM 1289 C CA . ARG A 1 167 ? 4.805 -26.844 -2.238 1 73.81 167 ARG A CA 1
ATOM 1290 C C . ARG A 1 167 ? 3.469 -27.578 -2.33 1 73.81 167 ARG A C 1
ATOM 1292 O O . ARG A 1 167 ? 3.01 -28.172 -1.351 1 73.81 167 ARG A O 1
ATOM 1299 N N . ARG A 1 168 ? 3.162 -28.219 -3.199 1 67.5 168 ARG A N 1
ATOM 1300 C CA . ARG A 1 168 ? 1.777 -28.656 -3.32 1 67.5 168 ARG A CA 1
ATOM 1301 C C . ARG A 1 168 ? 1.455 -29.734 -2.293 1 67.5 168 ARG A C 1
ATOM 1303 O O . ARG A 1 168 ? 2.15 -30.75 -2.213 1 67.5 168 ARG A O 1
ATOM 1310 N N . ASN A 1 169 ? 0.828 -29.297 -1.243 1 77 169 ASN A N 1
ATOM 1311 C CA . ASN A 1 169 ? 0.161 -30.156 -0.271 1 77 169 ASN A CA 1
ATOM 1312 C C . ASN A 1 169 ? -1.328 -29.844 -0.169 1 77 169 ASN A C 1
ATOM 1314 O O . ASN A 1 169 ? -1.716 -28.875 0.489 1 77 169 ASN A O 1
ATOM 1318 N N . ARG A 1 170 ? -2.166 -30.672 -0.696 1 73.38 170 ARG A N 1
ATOM 1319 C CA . ARG A 1 170 ? -3.607 -30.453 -0.784 1 73.38 170 ARG A CA 1
ATOM 1320 C C . ARG A 1 170 ? -4.215 -30.234 0.598 1 73.38 170 ARG A C 1
ATOM 1322 O O . ARG A 1 170 ? -4.988 -29.297 0.799 1 73.38 170 ARG A O 1
ATOM 1329 N N . ALA A 1 171 ? -3.873 -31.109 1.511 1 77.56 171 ALA A N 1
ATOM 1330 C CA . ALA A 1 171 ? -4.496 -31.062 2.832 1 77.56 171 ALA A CA 1
ATOM 1331 C C . ALA A 1 171 ? -4.238 -29.734 3.521 1 77.56 171 ALA A C 1
ATOM 1333 O O . ALA A 1 171 ? -5.16 -29.125 4.074 1 77.56 171 ALA A O 1
ATOM 1334 N N . SER A 1 172 ? -3.17 -29.266 3.355 1 86.88 172 SER A N 1
ATOM 1335 C CA . SER A 1 172 ? -2.816 -28.016 4.012 1 86.88 172 SER A CA 1
ATOM 1336 C C . SER A 1 172 ? -3.5 -26.828 3.344 1 86.88 172 SER A C 1
ATOM 1338 O O . SER A 1 172 ? -3.973 -25.906 4.023 1 86.88 172 SER A O 1
ATOM 1340 N N . VAL A 1 173 ? -3.596 -26.938 2.07 1 87.25 173 VAL A N 1
ATOM 1341 C CA . VAL A 1 173 ? -4.172 -25.812 1.328 1 87.25 173 VAL A CA 1
ATOM 1342 C C . VAL A 1 173 ? -5.641 -25.641 1.703 1 87.25 173 VAL A C 1
ATOM 1344 O O . VAL A 1 173 ? -6.066 -24.547 2.092 1 87.25 173 VAL A O 1
ATOM 1347 N N . ILE A 1 174 ? -6.383 -26.688 1.698 1 91.12 174 ILE A N 1
ATOM 1348 C CA . ILE A 1 174 ? -7.816 -26.625 1.971 1 91.12 174 ILE A CA 1
ATOM 1349 C C . ILE A 1 174 ? -8.047 -26.328 3.449 1 91.12 174 ILE A C 1
ATOM 1351 O O . ILE A 1 174 ? -8.922 -25.531 3.793 1 91.12 174 ILE A O 1
ATOM 1355 N N . GLU A 1 175 ? -7.301 -26.906 4.273 1 94.94 175 GLU A N 1
ATOM 1356 C CA . GLU A 1 175 ? -7.438 -26.719 5.715 1 94.94 175 GLU A CA 1
ATOM 1357 C C . GLU A 1 175 ? -7.199 -25.266 6.102 1 94.94 175 GLU A C 1
ATOM 1359 O O . GLU A 1 175 ? -7.949 -24.703 6.906 1 94.94 175 GLU A O 1
ATOM 1364 N N . HIS A 1 176 ? -6.188 -24.688 5.609 1 96.12 176 HIS A N 1
ATOM 1365 C CA . HIS A 1 176 ? -5.848 -23.312 5.949 1 96.12 176 HIS A CA 1
ATOM 1366 C C . HIS A 1 176 ? -6.918 -22.344 5.465 1 96.12 176 HIS A C 1
ATOM 1368 O O . HIS A 1 176 ? -7.309 -21.422 6.191 1 96.12 176 HIS A O 1
ATOM 1374 N N . HIS A 1 177 ? -7.406 -22.547 4.223 1 97.12 177 HIS A N 1
ATOM 1375 C CA . HIS A 1 177 ? -8.438 -21.656 3.703 1 97.12 177 HIS A CA 1
ATOM 1376 C C . HIS A 1 177 ? -9.75 -21.828 4.465 1 97.12 177 HIS A C 1
ATOM 1378 O O . HIS A 1 177 ? -10.469 -20.859 4.707 1 97.12 177 HIS A O 1
ATOM 1384 N N . THR A 1 178 ? -9.992 -23.016 4.852 1 97.75 178 THR A N 1
ATOM 1385 C CA . THR A 1 178 ? -11.188 -23.297 5.645 1 97.75 178 THR A CA 1
ATOM 1386 C C . THR A 1 178 ? -11.094 -22.625 7.012 1 97.75 178 THR A C 1
ATOM 1388 O O . THR A 1 178 ? -12.086 -22.109 7.523 1 97.75 178 THR A O 1
ATOM 1391 N N . ALA A 1 179 ? -9.961 -22.641 7.605 1 98.31 179 ALA A N 1
ATOM 1392 C CA . ALA A 1 179 ? -9.734 -21.984 8.891 1 98.31 179 ALA A CA 1
ATOM 1393 C C . ALA A 1 179 ? -9.945 -20.484 8.781 1 98.31 179 ALA A C 1
ATOM 1395 O O . ALA A 1 179 ? -10.508 -19.859 9.688 1 98.31 179 ALA A O 1
ATOM 1396 N N . ILE A 1 180 ? -9.477 -19.891 7.73 1 98.69 180 ILE A N 1
ATOM 1397 C CA . ILE A 1 180 ? -9.648 -18.469 7.496 1 98.69 180 ILE A CA 1
ATOM 1398 C C . ILE A 1 180 ? -11.133 -18.141 7.34 1 98.69 180 ILE A C 1
ATOM 1400 O O . ILE A 1 180 ? -11.641 -17.188 7.941 1 98.69 180 ILE A O 1
ATOM 1404 N N . LEU A 1 181 ? -11.82 -18.984 6.527 1 98.75 181 LEU A N 1
ATOM 1405 C CA . LEU A 1 181 ? -13.258 -18.797 6.34 1 98.75 181 LEU A CA 1
ATOM 1406 C C . LEU A 1 181 ? -14 -18.906 7.668 1 98.75 181 LEU A C 1
ATOM 1408 O O . LEU A 1 181 ? -14.906 -18.125 7.941 1 98.75 181 LEU A O 1
ATOM 1412 N N . ALA A 1 182 ? -13.633 -19.859 8.453 1 98.75 182 ALA A N 1
ATOM 1413 C CA . ALA A 1 182 ? -14.266 -20.047 9.758 1 98.75 182 ALA A CA 1
ATOM 1414 C C . ALA A 1 182 ? -14.078 -18.812 10.641 1 98.75 182 ALA A C 1
ATOM 1416 O O . ALA A 1 182 ? -15 -18.406 11.352 1 98.75 182 ALA A O 1
ATOM 1417 N N . ALA A 1 183 ? -12.914 -18.297 10.625 1 98.69 183 ALA A N 1
ATOM 1418 C CA . ALA A 1 183 ? -12.641 -17.078 11.391 1 98.69 183 ALA A CA 1
ATOM 1419 C C . ALA A 1 183 ? -13.477 -15.906 10.891 1 98.69 183 ALA A C 1
ATOM 1421 O O . ALA A 1 183 ? -13.945 -15.086 11.688 1 98.69 183 ALA A O 1
ATOM 1422 N N . LEU A 1 184 ? -13.664 -15.789 9.578 1 98.62 184 LEU A N 1
ATOM 1423 C CA . LEU A 1 184 ? -14.508 -14.758 8.984 1 98.62 184 LEU A CA 1
ATOM 1424 C C . LEU A 1 184 ? -15.953 -14.906 9.445 1 98.62 184 LEU A C 1
ATOM 1426 O O . LEU A 1 184 ? -16.594 -13.914 9.82 1 98.62 184 LEU A O 1
ATOM 1430 N N . ARG A 1 185 ? -16.422 -16.094 9.398 1 98.62 185 ARG A N 1
ATOM 1431 C CA . ARG A 1 185 ? -17.797 -16.359 9.812 1 98.62 185 ARG A CA 1
ATOM 1432 C C . ARG A 1 185 ? -18.016 -16.016 11.281 1 98.62 185 ARG A C 1
ATOM 1434 O O . ARG A 1 185 ? -19.078 -15.523 11.664 1 98.62 185 ARG A O 1
ATOM 1441 N N . ALA A 1 186 ? -17.031 -16.266 12.078 1 98.62 186 ALA A N 1
ATOM 1442 C CA . ALA A 1 186 ? -17.094 -16.016 13.516 1 98.62 186 ALA A CA 1
ATOM 1443 C C . ALA A 1 186 ? -16.844 -14.539 13.82 1 98.62 186 ALA A C 1
ATOM 1445 O O . ALA A 1 186 ? -17.016 -14.094 14.953 1 98.62 186 ALA A O 1
ATOM 1446 N N . ARG A 1 187 ? -16.422 -13.859 12.852 1 98.62 187 ARG A N 1
ATOM 1447 C CA . ARG A 1 187 ? -16.062 -12.453 12.992 1 98.62 187 ARG A CA 1
ATOM 1448 C C . ARG A 1 187 ? -14.984 -12.266 14.047 1 98.62 187 ARG A C 1
ATOM 1450 O O . ARG A 1 187 ? -15.062 -11.352 14.867 1 98.62 187 ARG A O 1
ATOM 1457 N N . ASP A 1 188 ? -14.102 -13.125 14.102 1 98.62 188 ASP A N 1
ATOM 1458 C CA . ASP A 1 188 ? -13.047 -13.141 15.117 1 98.62 188 ASP A CA 1
ATOM 1459 C C . ASP A 1 188 ? -11.742 -12.578 14.555 1 98.62 188 ASP A C 1
ATOM 1461 O O . ASP A 1 188 ? -10.961 -13.305 13.945 1 98.62 188 ASP A O 1
ATOM 1465 N N . THR A 1 189 ? -11.438 -11.336 14.922 1 98 189 THR A N 1
ATOM 1466 C CA . THR A 1 189 ? -10.305 -10.625 14.336 1 98 189 THR A CA 1
ATOM 1467 C C . THR A 1 189 ? -8.984 -11.203 14.844 1 98 189 THR A C 1
ATOM 1469 O O . THR A 1 189 ? -7.977 -11.164 14.133 1 98 189 THR A O 1
ATOM 1472 N N . VAL A 1 190 ? -8.945 -11.75 15.992 1 97.62 190 VAL A N 1
ATOM 1473 C CA . VAL A 1 190 ? -7.73 -12.344 16.531 1 97.62 190 VAL A CA 1
ATOM 1474 C C . VAL A 1 190 ? -7.434 -13.664 15.828 1 97.62 190 VAL A C 1
ATOM 1476 O O . VAL A 1 190 ? -6.301 -13.906 15.406 1 97.62 190 VAL A O 1
ATOM 1479 N N . VAL A 1 191 ? -8.422 -14.453 15.641 1 98.44 191 VAL A N 1
ATOM 1480 C CA . VAL A 1 191 ? -8.242 -15.766 15.031 1 98.44 191 VAL A CA 1
ATOM 1481 C C . VAL A 1 191 ? -7.906 -15.617 13.555 1 98.44 191 VAL A C 1
ATOM 1483 O O . VAL A 1 191 ? -7.109 -16.391 13.008 1 98.44 191 VAL A O 1
ATOM 1486 N N . ILE A 1 192 ? -8.523 -14.664 12.891 1 98.5 192 ILE A N 1
ATOM 1487 C CA . ILE A 1 192 ? -8.281 -14.523 11.461 1 98.5 192 ILE A CA 1
ATOM 1488 C C . ILE A 1 192 ? -6.836 -14.102 11.219 1 98.5 192 ILE A C 1
ATOM 1490 O O . ILE A 1 192 ? -6.219 -14.516 10.234 1 98.5 192 ILE A O 1
ATOM 1494 N N . ASP A 1 193 ? -6.32 -13.203 12.086 1 97.81 193 ASP A N 1
ATOM 1495 C CA . ASP A 1 193 ? -4.918 -12.812 11.977 1 97.81 193 ASP A CA 1
ATOM 1496 C C . ASP A 1 193 ? -3.996 -14.023 12.07 1 97.81 193 ASP A C 1
ATOM 1498 O O . ASP A 1 193 ? -3.078 -14.172 11.266 1 97.81 193 ASP A O 1
ATOM 1502 N N . THR A 1 194 ? -4.254 -14.875 12.992 1 97.75 194 THR A N 1
ATOM 1503 C CA . THR A 1 194 ? -3.459 -16.078 13.188 1 97.75 194 THR A CA 1
ATOM 1504 C C . THR A 1 194 ? -3.629 -17.031 12.016 1 97.75 194 THR A C 1
ATOM 1506 O O . THR A 1 194 ? -2.658 -17.625 11.547 1 97.75 194 THR A O 1
ATOM 1509 N N . ALA A 1 195 ? -4.832 -17.219 11.539 1 98.25 195 ALA A N 1
ATOM 1510 C CA . ALA A 1 195 ? -5.121 -18.125 10.438 1 98.25 195 ALA A CA 1
ATOM 1511 C C . ALA A 1 195 ? -4.418 -17.688 9.156 1 98.25 195 ALA A C 1
ATOM 1513 O O . ALA A 1 195 ? -3.801 -18.5 8.461 1 98.25 195 ALA A O 1
ATOM 1514 N N . ILE A 1 196 ? -4.453 -16.406 8.844 1 98.06 196 ILE A N 1
ATOM 1515 C CA . ILE A 1 196 ? -3.783 -15.883 7.66 1 98.06 196 ILE A CA 1
ATOM 1516 C C . ILE A 1 196 ? -2.27 -16 7.832 1 98.06 196 ILE A C 1
ATOM 1518 O O . ILE A 1 196 ? -1.561 -16.391 6.898 1 98.06 196 ILE A O 1
ATOM 1522 N N . GLY A 1 197 ? -1.819 -15.688 9.062 1 97.06 197 GLY A N 1
ATOM 1523 C CA . GLY A 1 197 ? -0.402 -15.836 9.352 1 97.06 197 GLY A CA 1
ATOM 1524 C C . GLY A 1 197 ? 0.105 -17.25 9.148 1 97.06 197 GLY A C 1
ATOM 1525 O O . GLY A 1 197 ? 1.178 -17.453 8.57 1 97.06 197 GLY A O 1
ATOM 1526 N N . THR A 1 198 ? -0.648 -18.203 9.578 1 96.25 198 THR A N 1
ATOM 1527 C CA . THR A 1 198 ? -0.298 -19.609 9.414 1 96.25 198 THR A CA 1
ATOM 1528 C C . THR A 1 198 ? -0.309 -20.016 7.941 1 96.25 198 THR A C 1
ATOM 1530 O O . THR A 1 198 ? 0.609 -20.688 7.465 1 96.25 198 THR A O 1
ATOM 1533 N N . HIS A 1 199 ? -1.312 -19.594 7.203 1 95.56 199 HIS A N 1
ATOM 1534 C CA . HIS A 1 199 ? -1.471 -19.922 5.789 1 95.56 199 HIS A CA 1
ATOM 1535 C C . HIS A 1 199 ? -0.309 -19.375 4.969 1 95.56 199 HIS A C 1
ATOM 1537 O O . HIS A 1 199 ? 0.14 -20.016 4.016 1 95.56 199 HIS A O 1
ATOM 1543 N N . LEU A 1 200 ? 0.249 -18.234 5.383 1 94.69 200 LEU A N 1
ATOM 1544 C CA . LEU A 1 200 ? 1.236 -17.547 4.562 1 94.69 200 LEU A CA 1
ATOM 1545 C C . LEU A 1 200 ? 2.607 -17.562 5.23 1 94.69 200 LEU A C 1
ATOM 1547 O O . LEU A 1 200 ? 3.508 -16.812 4.832 1 94.69 200 LEU A O 1
ATOM 1551 N N . ASP A 1 201 ? 2.83 -18.344 6.227 1 91.38 201 ASP A N 1
ATOM 1552 C CA . ASP A 1 201 ? 3.982 -18.281 7.125 1 91.38 201 ASP A CA 1
ATOM 1553 C C . ASP A 1 201 ? 5.285 -18.516 6.359 1 91.38 201 ASP A C 1
ATOM 1555 O O . ASP A 1 201 ? 6.324 -17.969 6.719 1 91.38 201 ASP A O 1
ATOM 1559 N N . ARG A 1 202 ? 5.289 -19.25 5.305 1 92.12 202 ARG A N 1
ATOM 1560 C CA . ARG A 1 202 ? 6.523 -19.594 4.609 1 92.12 202 ARG A CA 1
ATOM 1561 C C . ARG A 1 202 ? 6.629 -18.859 3.279 1 92.12 202 ARG A C 1
ATOM 1563 O O . ARG A 1 202 ? 7.559 -19.094 2.506 1 92.12 202 ARG A O 1
ATOM 1570 N N . LEU A 1 203 ? 5.77 -18.016 3.021 1 94 203 LEU A N 1
ATOM 1571 C CA . LEU A 1 203 ? 5.668 -17.406 1.701 1 94 203 LEU A CA 1
ATOM 1572 C C . LEU A 1 203 ? 6.945 -16.656 1.35 1 94 203 LEU A C 1
ATOM 1574 O O . LEU A 1 203 ? 7.465 -16.781 0.24 1 94 203 LEU A O 1
ATOM 1578 N N . THR A 1 204 ? 7.477 -15.883 2.303 1 94.38 204 THR A N 1
ATOM 1579 C CA . THR A 1 204 ? 8.68 -15.102 2.043 1 94.38 204 THR A CA 1
ATOM 1580 C C . THR A 1 204 ? 9.852 -16.016 1.692 1 94.38 204 THR A C 1
ATOM 1582 O O . THR A 1 204 ? 10.562 -15.766 0.718 1 94.38 204 THR A O 1
ATOM 1585 N N . GLU A 1 205 ? 10.016 -17.047 2.42 1 94.62 205 GLU A N 1
ATOM 1586 C CA . GLU A 1 205 ? 11.109 -17.984 2.199 1 94.62 205 GLU A CA 1
ATOM 1587 C C . GLU A 1 205 ? 10.945 -18.719 0.875 1 94.62 205 GLU A C 1
ATOM 1589 O O . GLU A 1 205 ? 11.906 -18.875 0.115 1 94.62 205 GLU A O 1
ATOM 1594 N N . ASP A 1 206 ? 9.773 -19.219 0.664 1 93.94 206 ASP A N 1
ATOM 1595 C CA . ASP A 1 206 ? 9.5 -19.984 -0.552 1 93.94 206 ASP A CA 1
ATOM 1596 C C . ASP A 1 206 ? 9.742 -19.125 -1.798 1 93.94 206 ASP A C 1
ATOM 1598 O O . ASP A 1 206 ? 10.344 -19.594 -2.77 1 93.94 206 ASP A O 1
ATOM 1602 N N . ILE A 1 207 ? 9.281 -17.938 -1.752 1 93.06 207 ILE A N 1
ATOM 1603 C CA . ILE A 1 207 ? 9.445 -17.031 -2.889 1 93.06 207 ILE A CA 1
ATOM 1604 C C . ILE A 1 207 ? 10.922 -16.672 -3.061 1 93.06 207 ILE A C 1
ATOM 1606 O O . ILE A 1 207 ? 11.43 -16.656 -4.184 1 93.06 207 ILE A O 1
ATOM 1610 N N . GLY A 1 208 ? 11.562 -16.391 -1.955 1 92.94 208 GLY A N 1
ATOM 1611 C CA . GLY A 1 208 ? 12.992 -16.141 -2.031 1 92.94 208 GLY A CA 1
ATOM 1612 C C . GLY A 1 208 ? 13.758 -17.281 -2.676 1 92.94 208 GLY A C 1
ATOM 1613 O O . GLY A 1 208 ? 14.625 -17.062 -3.521 1 92.94 208 GLY A O 1
ATOM 1614 N N . ASP A 1 209 ? 13.438 -18.438 -2.352 1 92.62 209 ASP A N 1
ATOM 1615 C CA . ASP A 1 209 ? 14.102 -19.641 -2.875 1 92.62 209 ASP A CA 1
ATOM 1616 C C . ASP A 1 209 ? 13.875 -19.766 -4.379 1 92.62 209 ASP A C 1
ATOM 1618 O O . ASP A 1 209 ? 14.805 -20.109 -5.121 1 92.62 209 ASP A O 1
ATOM 1622 N N . VAL A 1 210 ? 12.695 -19.562 -4.797 1 88.19 210 VAL A N 1
ATOM 1623 C CA . VAL A 1 210 ? 12.344 -19.703 -6.203 1 88.19 210 VAL A CA 1
ATOM 1624 C C . VAL A 1 210 ? 13.133 -18.688 -7.035 1 88.19 210 VAL A C 1
ATOM 1626 O O . VAL A 1 210 ? 13.641 -19.016 -8.109 1 88.19 210 VAL A O 1
ATOM 1629 N N . ILE A 1 211 ? 13.234 -17.484 -6.562 1 89 211 ILE A N 1
ATOM 1630 C CA . ILE A 1 211 ? 13.906 -16.422 -7.305 1 89 211 ILE A CA 1
ATOM 1631 C C . ILE A 1 211 ? 15.414 -16.688 -7.328 1 89 211 ILE A C 1
ATOM 1633 O O . ILE A 1 211 ? 16.062 -16.5 -8.352 1 89 211 ILE A O 1
ATOM 1637 N N . ARG A 1 212 ? 15.922 -17.125 -6.23 1 91.19 212 ARG A N 1
ATOM 1638 C CA . ARG A 1 212 ? 17.344 -17.453 -6.184 1 91.19 212 ARG A CA 1
ATOM 1639 C C . ARG A 1 212 ? 17.672 -18.578 -7.172 1 91.19 212 ARG A C 1
ATOM 1641 O O . ARG A 1 212 ? 18.703 -18.531 -7.844 1 91.19 212 ARG A O 1
ATOM 1648 N N . ARG A 1 213 ? 16.859 -19.516 -7.207 1 87.19 213 ARG A N 1
ATOM 1649 C CA . ARG A 1 213 ? 17.062 -20.641 -8.117 1 87.19 213 ARG A CA 1
ATOM 1650 C C . ARG A 1 213 ? 17.016 -20.188 -9.57 1 87.19 213 ARG A C 1
ATOM 1652 O O . ARG A 1 213 ? 17.797 -20.656 -10.406 1 87.19 213 ARG A O 1
ATOM 1659 N N . GLU A 1 214 ? 16.094 -19.344 -9.844 1 82 214 GLU A N 1
ATOM 1660 C CA . GLU A 1 214 ? 16.016 -18.828 -11.203 1 82 214 GLU A CA 1
ATOM 1661 C C . GLU A 1 214 ? 17.281 -18.062 -11.594 1 82 214 GLU A C 1
ATOM 1663 O O . GLU A 1 214 ? 17.734 -18.172 -12.727 1 82 214 GLU A O 1
ATOM 1668 N N . HIS A 1 215 ? 17.797 -17.328 -10.68 1 84.81 215 HIS A N 1
ATOM 1669 C CA . HIS A 1 215 ? 19.031 -16.594 -10.945 1 84.81 215 HIS A CA 1
ATOM 1670 C C . HIS A 1 215 ? 20.203 -17.547 -11.156 1 84.81 215 HIS A C 1
ATOM 1672 O O . HIS A 1 215 ? 21.047 -17.297 -12.016 1 84.81 215 HIS A O 1
ATOM 1678 N N . GLN A 1 216 ? 20.203 -18.5 -10.422 1 86.44 216 GLN A N 1
ATOM 1679 C CA . GLN A 1 216 ? 21.25 -19.5 -10.57 1 86.44 216 GLN A CA 1
ATOM 1680 C C . GLN A 1 216 ? 21.156 -20.203 -11.922 1 86.44 216 GLN A C 1
ATOM 1682 O O . GLN A 1 216 ? 22.172 -20.453 -12.57 1 86.44 216 GLN A O 1
ATOM 1687 N N . ASP A 1 217 ? 19.953 -20.547 -12.258 1 81.44 217 ASP A N 1
ATOM 1688 C CA . ASP A 1 217 ? 19.75 -21.203 -13.539 1 81.44 217 ASP A CA 1
ATOM 1689 C C . ASP A 1 217 ? 20.203 -20.328 -14.703 1 81.44 217 ASP A C 1
ATOM 1691 O O . ASP A 1 217 ? 20.781 -20.828 -15.672 1 81.44 217 ASP A O 1
ATOM 1695 N N . LEU A 1 218 ? 19.969 -19.094 -14.609 1 78.12 218 LEU A N 1
ATOM 1696 C CA . LEU A 1 218 ? 20.375 -18.156 -15.656 1 78.12 218 LEU A CA 1
ATOM 1697 C C . LEU A 1 218 ? 21.891 -18.016 -15.703 1 78.12 218 LEU A C 1
ATOM 1699 O O . LEU A 1 218 ? 22.484 -17.891 -16.781 1 78.12 218 LEU A O 1
ATOM 1703 N N . GLN A 1 219 ? 22.422 -17.953 -14.57 1 81.19 219 GLN A N 1
ATOM 1704 C CA . GLN A 1 219 ? 23.875 -17.859 -14.508 1 81.19 219 GLN A CA 1
ATOM 1705 C C . GLN A 1 219 ? 24.531 -19.109 -15.078 1 81.19 219 GLN A C 1
ATOM 1707 O O . GLN A 1 219 ? 25.531 -19.031 -15.781 1 81.19 219 GLN A O 1
ATOM 1712 N N . ASP A 1 220 ? 24 -20.188 -14.75 1 85 220 ASP A N 1
ATOM 1713 C CA . ASP A 1 220 ? 24.516 -21.453 -15.266 1 85 220 ASP A CA 1
ATOM 1714 C C . ASP A 1 220 ? 24.391 -21.516 -16.781 1 85 220 ASP A C 1
ATOM 1716 O O . ASP A 1 220 ? 25.312 -21.984 -17.469 1 85 220 ASP A O 1
ATOM 1720 N N . LYS A 1 221 ? 23.344 -21.062 -17.312 1 80 221 LYS A N 1
ATOM 1721 C CA . LYS A 1 221 ? 23.141 -21.047 -18.75 1 80 221 LYS A CA 1
ATOM 1722 C C . LYS A 1 221 ? 24.125 -20.109 -19.438 1 80 221 LYS A C 1
ATOM 1724 O O . LYS A 1 221 ? 24.641 -20.422 -20.516 1 80 221 LYS A O 1
ATOM 1729 N N . ALA A 1 222 ? 24.391 -19.078 -18.828 1 81.31 222 ALA A N 1
ATOM 1730 C CA . ALA A 1 222 ? 25.328 -18.094 -19.375 1 81.31 222 ALA A CA 1
ATOM 1731 C C . ALA A 1 222 ? 26.75 -18.656 -19.391 1 81.31 222 ALA A C 1
ATOM 1733 O O . ALA A 1 222 ? 27.5 -18.453 -20.344 1 81.31 222 ALA A O 1
ATOM 1734 N N . GLU A 1 223 ? 27.016 -19.266 -18.375 1 84.62 223 GLU A N 1
ATOM 1735 C CA . GLU A 1 223 ? 28.328 -19.875 -18.281 1 84.62 223 GLU A CA 1
ATOM 1736 C C . GLU A 1 223 ? 28.5 -21 -19.297 1 84.62 223 GLU A C 1
ATOM 1738 O O . GLU A 1 223 ? 29.578 -21.141 -19.891 1 84.62 223 GLU A O 1
ATOM 1743 N N . GLN A 1 224 ? 27.531 -21.688 -19.453 1 86 224 GLN A N 1
ATOM 1744 C CA . GLN A 1 224 ? 27.578 -22.766 -20.438 1 86 224 GLN A CA 1
ATOM 1745 C C . GLN A 1 224 ? 27.703 -22.219 -21.859 1 86 224 GLN A C 1
ATOM 1747 O O . GLN A 1 224 ? 28.422 -22.781 -22.688 1 86 224 GLN A O 1
ATOM 1752 N N . GLN A 1 225 ? 26.969 -21.203 -22.125 1 76.62 225 GLN A N 1
ATOM 1753 C CA . GLN A 1 225 ? 27.047 -20.562 -23.438 1 76.62 225 GLN A CA 1
ATOM 1754 C C . GLN A 1 225 ? 28.422 -19.938 -23.656 1 76.62 225 GLN A C 1
ATOM 1756 O O . GLN A 1 225 ? 28.922 -19.922 -24.781 1 76.62 225 GLN A O 1
ATOM 1761 N N . ALA A 1 226 ? 29 -19.375 -22.594 1 82.12 226 ALA A N 1
ATOM 1762 C CA . ALA A 1 226 ? 30.328 -18.766 -22.688 1 82.12 226 ALA A CA 1
ATOM 1763 C C . ALA A 1 226 ? 31.406 -19.828 -22.922 1 82.12 226 ALA A C 1
ATOM 1765 O O . ALA A 1 226 ? 32.406 -19.562 -23.609 1 82.12 226 ALA A O 1
ATOM 1766 N N . ASN A 1 227 ? 31.078 -20.922 -22.516 1 82.81 227 ASN A N 1
ATOM 1767 C CA . ASN A 1 227 ? 32.031 -22.016 -22.656 1 82.81 227 ASN A CA 1
ATOM 1768 C C . ASN A 1 227 ? 31.891 -22.719 -24 1 82.81 227 ASN A C 1
ATOM 1770 O O . ASN A 1 227 ? 32.812 -23.406 -24.453 1 82.81 227 ASN A O 1
ATOM 1774 N N . ARG A 1 228 ? 30.828 -22.688 -24.594 1 81.44 228 ARG A N 1
ATOM 1775 C CA . ARG A 1 228 ? 30.656 -23.297 -25.906 1 81.44 228 ARG A CA 1
ATOM 1776 C C . ARG A 1 228 ? 31.172 -22.375 -27.016 1 81.44 228 ARG A C 1
ATOM 1778 O O . ARG A 1 228 ? 31.406 -22.828 -28.141 1 81.44 228 ARG A O 1
ATOM 1785 N N . GLY A 1 229 ? 31.125 -21.141 -26.781 1 59.75 229 GLY A N 1
ATOM 1786 C CA . GLY A 1 229 ? 31.734 -20.281 -27.781 1 59.75 229 GLY A CA 1
ATOM 1787 C C . GLY A 1 229 ? 33.219 -20.016 -27.516 1 59.75 229 GLY A C 1
ATOM 1788 O O . GLY A 1 229 ? 33.719 -20.344 -26.438 1 59.75 229 GLY A O 1
ATOM 1789 N N . MET B 1 1 ? 20.328 21.844 0.352 1 36.97 1 MET B N 1
ATOM 1790 C CA . MET B 1 1 ? 19.125 21.047 0.142 1 36.97 1 MET B CA 1
ATOM 1791 C C . MET B 1 1 ? 18.812 20.906 -1.346 1 36.97 1 MET B C 1
ATOM 1793 O O . MET B 1 1 ? 18.984 21.859 -2.107 1 36.97 1 MET B O 1
ATOM 1797 N N . PRO B 1 2 ? 18.984 19.953 -2.02 1 48.44 2 PRO B N 1
ATOM 1798 C CA . PRO B 1 2 ? 18.859 20.078 -3.475 1 48.44 2 PRO B CA 1
ATOM 1799 C C . PRO B 1 2 ? 17.734 21.016 -3.891 1 48.44 2 PRO B C 1
ATOM 1801 O O . PRO B 1 2 ? 16.75 21.172 -3.158 1 48.44 2 PRO B O 1
ATOM 1804 N N . ASP B 1 3 ? 17.953 22 -4.695 1 62.75 3 ASP B N 1
ATOM 1805 C CA . ASP B 1 3 ? 17.172 23.156 -5.105 1 62.75 3 ASP B CA 1
ATOM 1806 C C . ASP B 1 3 ? 15.805 22.75 -5.629 1 62.75 3 ASP B C 1
ATOM 1808 O O . ASP B 1 3 ? 15.703 21.922 -6.539 1 62.75 3 ASP B O 1
ATOM 1812 N N . GLN B 1 4 ? 14.859 22.844 -4.84 1 77.19 4 GLN B N 1
ATOM 1813 C CA . GLN B 1 4 ? 13.5 22.609 -5.305 1 77.19 4 GLN B CA 1
ATOM 1814 C C . GLN B 1 4 ? 13.273 23.234 -6.684 1 77.19 4 GLN B C 1
ATOM 1816 O O . GLN B 1 4 ? 13.719 24.344 -6.949 1 77.19 4 GLN B O 1
ATOM 1821 N N . THR B 1 5 ? 12.852 22.375 -7.574 1 87.88 5 THR B N 1
ATOM 1822 C CA . THR B 1 5 ? 12.453 22.891 -8.883 1 87.88 5 THR B CA 1
ATOM 1823 C C . THR B 1 5 ? 11.305 23.891 -8.742 1 87.88 5 THR B C 1
ATOM 1825 O O . THR B 1 5 ? 10.664 23.953 -7.691 1 87.88 5 THR B O 1
ATOM 1828 N N . LEU B 1 6 ? 11.172 24.719 -9.656 1 90.44 6 LEU B N 1
ATOM 1829 C CA . LEU B 1 6 ? 10.117 25.719 -9.641 1 90.44 6 LEU B CA 1
ATOM 1830 C C . LEU B 1 6 ? 8.75 25.062 -9.445 1 90.44 6 LEU B C 1
ATOM 1832 O O . LEU B 1 6 ? 7.961 25.516 -8.609 1 90.44 6 LEU B O 1
ATOM 1836 N N . PRO B 1 7 ? 8.398 23.969 -10.133 1 92.25 7 PRO B N 1
ATOM 1837 C CA . PRO B 1 7 ? 7.121 23.297 -9.883 1 92.25 7 PRO B CA 1
ATOM 1838 C C . PRO B 1 7 ? 6.969 22.844 -8.43 1 92.25 7 PRO B C 1
ATOM 1840 O O . PRO B 1 7 ? 5.887 22.969 -7.852 1 92.25 7 PRO B O 1
ATOM 1843 N N . GLU B 1 8 ? 8.031 22.453 -7.863 1 89.88 8 GLU B N 1
ATOM 1844 C CA . GLU B 1 8 ? 7.992 22.016 -6.473 1 89.88 8 GLU B CA 1
ATOM 1845 C C . GLU B 1 8 ? 7.723 23.188 -5.531 1 89.88 8 GLU B C 1
ATOM 1847 O O . GLU B 1 8 ? 6.992 23.047 -4.547 1 89.88 8 GLU B O 1
ATOM 1852 N N . LYS B 1 9 ? 8.328 24.266 -5.844 1 89.12 9 LYS B N 1
ATOM 1853 C CA . LYS B 1 9 ? 8.109 25.453 -5.039 1 89.12 9 LYS B CA 1
ATOM 1854 C C . LYS B 1 9 ? 6.656 25.922 -5.129 1 89.12 9 LYS B C 1
ATOM 1856 O O . LYS B 1 9 ? 6.047 26.281 -4.121 1 89.12 9 LYS B O 1
ATOM 1861 N N . ILE B 1 10 ? 6.18 25.938 -6.34 1 91.81 10 ILE B N 1
ATOM 1862 C CA . ILE B 1 10 ? 4.789 26.328 -6.559 1 91.81 10 ILE B CA 1
ATOM 1863 C C . ILE B 1 10 ? 3.865 25.359 -5.832 1 91.81 10 ILE B C 1
ATO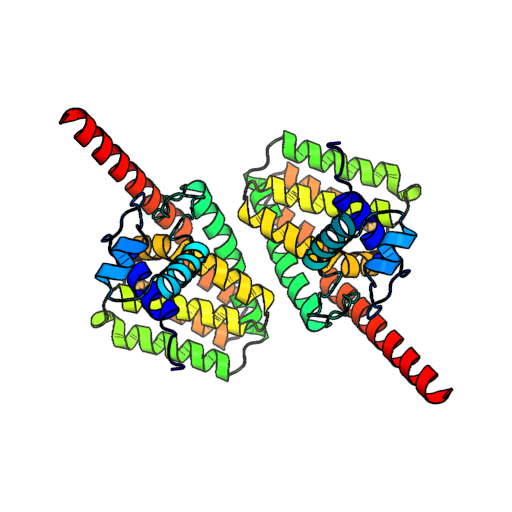M 1865 O O . ILE B 1 10 ? 2.91 25.766 -5.172 1 91.81 10 ILE B O 1
ATOM 1869 N N . ALA B 1 11 ? 4.156 24.109 -5.941 1 90.31 11 ALA B N 1
ATOM 1870 C CA . ALA B 1 11 ? 3.363 23.078 -5.27 1 90.31 11 ALA B CA 1
ATOM 1871 C C . ALA B 1 11 ? 3.346 23.297 -3.762 1 90.31 11 ALA B C 1
ATOM 1873 O O . ALA B 1 11 ? 2.295 23.188 -3.125 1 90.31 11 ALA B O 1
ATOM 1874 N N . ASN B 1 12 ? 4.477 23.609 -3.303 1 84.81 12 ASN B N 1
ATOM 1875 C CA . ASN B 1 12 ? 4.578 23.891 -1.871 1 84.81 12 ASN B CA 1
ATOM 1876 C C . ASN B 1 12 ? 3.703 25.062 -1.457 1 84.81 12 ASN B C 1
ATOM 1878 O O . ASN B 1 12 ? 3.037 25.016 -0.422 1 84.81 12 ASN B O 1
ATOM 1882 N N . GLN B 1 13 ? 3.725 26.062 -2.211 1 86.19 13 GLN B N 1
ATOM 1883 C CA . GLN B 1 13 ? 2.908 27.234 -1.916 1 86.19 13 GLN B CA 1
ATOM 1884 C C . GLN B 1 13 ? 1.42 26.906 -1.991 1 86.19 13 GLN B C 1
ATOM 1886 O O . GLN B 1 13 ? 0.646 27.297 -1.116 1 86.19 13 GLN B O 1
ATOM 1891 N N . LEU B 1 14 ? 1.042 26.25 -3.016 1 88.69 14 LEU B N 1
ATOM 1892 C CA . LEU B 1 14 ? -0.355 25.875 -3.17 1 88.69 14 LEU B CA 1
ATOM 1893 C C . LEU B 1 14 ? -0.804 24.969 -2.018 1 88.69 14 LEU B C 1
ATOM 1895 O O . LEU B 1 14 ? -1.912 25.125 -1.5 1 88.69 14 LEU B O 1
ATOM 1899 N N . ARG B 1 15 ? 0.034 24.078 -1.619 1 85.06 15 ARG B N 1
ATOM 1900 C CA . ARG B 1 15 ? -0.23 23.219 -0.474 1 85.06 15 ARG B CA 1
ATOM 1901 C C . ARG B 1 15 ? -0.518 24.031 0.778 1 85.06 15 ARG B C 1
ATOM 1903 O O . ARG B 1 15 ? -1.51 23.797 1.47 1 85.06 15 ARG B O 1
ATOM 1910 N N . ARG B 1 16 ? 0.316 24.969 0.974 1 82.06 16 ARG B N 1
ATOM 1911 C CA . ARG B 1 16 ? 0.175 25.812 2.156 1 82.06 16 ARG B CA 1
ATOM 1912 C C . ARG B 1 16 ? -1.109 26.625 2.094 1 82.06 16 ARG B C 1
ATOM 1914 O O . ARG B 1 16 ? -1.791 26.797 3.107 1 82.06 16 ARG B O 1
ATOM 1921 N N . ASP B 1 17 ? -1.444 27.062 0.884 1 83.75 17 ASP B N 1
ATOM 1922 C CA . ASP B 1 17 ? -2.672 27.828 0.715 1 83.75 17 ASP B CA 1
ATOM 1923 C C . ASP B 1 17 ? -3.902 26.984 1.027 1 83.75 17 ASP B C 1
ATOM 1925 O O . ASP B 1 17 ? -4.859 27.453 1.638 1 83.75 17 ASP B O 1
ATOM 1929 N N . ILE B 1 18 ? -3.875 25.812 0.65 1 85.06 18 ILE B N 1
ATOM 1930 C CA . ILE B 1 18 ? -4.988 24.891 0.883 1 85.06 18 ILE B CA 1
ATOM 1931 C C . ILE B 1 18 ? -5.07 24.547 2.367 1 85.06 18 ILE B C 1
ATOM 1933 O O . ILE B 1 18 ? -6.148 24.594 2.965 1 85.06 18 ILE B O 1
ATOM 1937 N N . LEU B 1 19 ? -3.943 24.359 2.934 1 79.94 19 LEU B N 1
ATOM 1938 C CA . LEU B 1 19 ? -3.893 23.922 4.324 1 79.94 19 LEU B CA 1
ATOM 1939 C C . LEU B 1 19 ? -4.266 25.062 5.266 1 79.94 19 LEU B C 1
ATOM 1941 O O . LEU B 1 19 ? -4.859 24.844 6.324 1 79.94 19 LEU B O 1
ATOM 1945 N N . ARG B 1 20 ? -3.98 26.25 4.809 1 76.56 20 ARG B N 1
ATOM 1946 C CA . ARG B 1 20 ? -4.27 27.422 5.629 1 76.56 20 ARG B CA 1
ATOM 1947 C C . ARG B 1 20 ? -5.676 27.953 5.367 1 76.56 20 ARG B C 1
ATOM 1949 O O . ARG B 1 20 ? -6.117 28.906 6 1 76.56 20 ARG B O 1
ATOM 1956 N N . GLY B 1 21 ? -6.363 27.312 4.367 1 76.56 21 GLY B N 1
ATOM 1957 C CA . GLY B 1 21 ? -7.746 27.672 4.117 1 76.56 21 GLY B CA 1
ATOM 1958 C C . GLY B 1 21 ? -7.898 28.828 3.141 1 76.56 21 GLY B C 1
ATOM 1959 O O . GLY B 1 21 ? -9.008 29.328 2.924 1 76.56 21 GLY B O 1
ATOM 1960 N N . LYS B 1 22 ? -6.785 29.266 2.639 1 81.69 22 LYS B N 1
ATOM 1961 C CA . LYS B 1 22 ? -6.879 30.281 1.591 1 81.69 22 LYS B CA 1
ATOM 1962 C C . LYS B 1 22 ? -7.57 29.719 0.349 1 81.69 22 LYS B C 1
ATOM 1964 O O . LYS B 1 22 ? -8.25 30.453 -0.374 1 81.69 22 LYS B O 1
ATOM 1969 N N . LEU B 1 23 ? -7.352 28.516 0.087 1 86.44 23 LEU B N 1
ATOM 1970 C CA . LEU B 1 23 ? -8.078 27.734 -0.907 1 86.44 23 LEU B CA 1
ATOM 1971 C C . LEU B 1 23 ? -8.938 26.672 -0.237 1 86.44 23 LEU B C 1
ATOM 1973 O O . LEU B 1 23 ? -8.414 25.766 0.414 1 86.44 23 LEU B O 1
ATOM 1977 N N . MET B 1 24 ? -10.195 26.781 -0.413 1 81 24 MET B N 1
ATOM 1978 C CA . MET B 1 24 ? -11.133 25.906 0.292 1 81 24 MET B CA 1
ATOM 1979 C C . MET B 1 24 ? -11.547 24.734 -0.589 1 81 24 MET B C 1
ATOM 1981 O O . MET B 1 24 ? -11.523 24.844 -1.816 1 81 24 MET B O 1
ATOM 1985 N N . PRO B 1 25 ? -11.984 23.703 0.088 1 82.81 25 PRO B N 1
ATOM 1986 C CA . PRO B 1 25 ? -12.516 22.594 -0.706 1 82.81 25 PRO B CA 1
ATOM 1987 C C . PRO B 1 25 ? -13.617 23.031 -1.67 1 82.81 25 PRO B C 1
ATOM 1989 O O . PRO B 1 25 ? -14.484 23.812 -1.298 1 82.81 25 PRO B O 1
ATOM 1992 N N . GLY B 1 26 ? -13.438 22.609 -2.832 1 83.62 26 GLY B N 1
ATOM 1993 C CA . GLY B 1 26 ? -14.43 22.969 -3.838 1 83.62 26 GLY B CA 1
ATOM 1994 C C . GLY B 1 26 ? -14.008 24.156 -4.688 1 83.62 26 GLY B C 1
ATOM 1995 O O . GLY B 1 26 ? -14.555 24.375 -5.773 1 83.62 26 GLY B O 1
ATOM 1996 N N . ASP B 1 27 ? -13.062 24.922 -4.203 1 87.12 27 ASP B N 1
ATOM 1997 C CA . ASP B 1 27 ? -12.594 26.078 -4.965 1 87.12 27 ASP B CA 1
ATOM 1998 C C . ASP B 1 27 ? -11.953 25.641 -6.281 1 87.12 27 ASP B C 1
ATOM 2000 O O . ASP B 1 27 ? -11.234 24.641 -6.328 1 87.12 27 ASP B O 1
ATOM 2004 N N . SER B 1 28 ? -12.227 26.391 -7.293 1 90.06 28 SER B N 1
ATOM 2005 C CA . SER B 1 28 ? -11.586 26.156 -8.586 1 90.06 28 SER B CA 1
ATOM 2006 C C . SER B 1 28 ? -10.203 26.812 -8.633 1 90.06 28 SER B C 1
ATOM 2008 O O . SER B 1 28 ? -10.016 27.922 -8.133 1 90.06 28 SER B O 1
ATOM 2010 N N . LEU B 1 29 ? -9.258 26.016 -9.141 1 90.56 29 LEU B N 1
ATOM 2011 C CA . LEU B 1 29 ? -7.922 26.547 -9.391 1 90.56 29 LEU B CA 1
ATOM 2012 C C . LEU B 1 29 ? -7.723 26.844 -10.875 1 90.56 29 LEU B C 1
ATOM 2014 O O . LEU B 1 29 ? -7.242 26 -11.625 1 90.56 29 LEU B O 1
ATOM 2018 N N . LYS B 1 30 ? -8.016 28.109 -11.242 1 90.62 30 LYS B N 1
ATOM 2019 C CA . LYS B 1 30 ? -7.777 28.531 -12.617 1 90.62 30 LYS B CA 1
ATOM 2020 C C . LYS B 1 30 ? -6.285 28.672 -12.898 1 90.62 30 LYS B C 1
ATOM 2022 O O . LYS B 1 30 ? -5.668 29.656 -12.5 1 90.62 30 LYS B O 1
ATOM 2027 N N . GLU B 1 31 ? -5.785 27.719 -13.602 1 89.38 31 GLU B N 1
ATOM 2028 C CA . GLU B 1 31 ? -4.348 27.609 -13.844 1 89.38 31 GLU B CA 1
ATOM 2029 C C . GLU B 1 31 ? -3.773 28.922 -14.367 1 89.38 31 GLU B C 1
ATOM 2031 O O . GLU B 1 31 ? -2.74 29.391 -13.883 1 89.38 31 GLU B O 1
ATOM 2036 N N . ARG B 1 32 ? -4.457 29.5 -15.344 1 88.12 32 ARG B N 1
ATOM 2037 C CA . ARG B 1 32 ? -3.994 30.719 -15.969 1 88.12 32 ARG B CA 1
ATOM 2038 C C . ARG B 1 32 ? -3.959 31.875 -14.969 1 88.12 32 ARG B C 1
ATOM 2040 O O . ARG B 1 32 ? -2.959 32.594 -14.867 1 88.12 32 ARG B O 1
ATOM 2047 N N . ASP B 1 33 ? -4.965 32.062 -14.234 1 89.56 33 ASP B N 1
ATOM 2048 C CA . ASP B 1 33 ? -5.066 33.156 -13.266 1 89.56 33 ASP B CA 1
ATOM 2049 C C . ASP B 1 33 ? -4.047 32.969 -12.141 1 89.56 33 ASP B C 1
ATOM 2051 O O . ASP B 1 33 ? -3.393 33.938 -11.734 1 89.56 33 ASP B O 1
ATOM 2055 N N . LYS B 1 34 ? -3.865 31.766 -11.672 1 89.69 34 LYS B N 1
ATOM 2056 C CA . LYS B 1 34 ? -2.951 31.516 -10.562 1 89.69 34 LYS B CA 1
ATOM 2057 C C . LYS B 1 34 ? -1.498 31.672 -11 1 89.69 34 LYS B C 1
ATOM 2059 O O . LYS B 1 34 ? -0.655 32.125 -10.227 1 89.69 34 LYS B O 1
ATOM 2064 N N . ALA B 1 35 ? -1.256 31.219 -12.195 1 91.69 35 ALA B N 1
ATOM 2065 C CA . ALA B 1 35 ? 0.083 31.422 -12.75 1 91.69 35 ALA B CA 1
ATOM 2066 C C . ALA B 1 35 ? 0.43 32.906 -12.82 1 91.69 35 ALA B C 1
ATOM 2068 O O . ALA B 1 35 ? 1.53 33.312 -12.438 1 91.69 35 ALA B O 1
ATOM 2069 N N . ALA B 1 36 ? -0.534 33.656 -13.305 1 90.81 36 ALA B N 1
ATOM 2070 C CA . ALA B 1 36 ? -0.348 35.125 -13.406 1 90.81 36 ALA B CA 1
ATOM 2071 C C . ALA B 1 36 ? -0.125 35.75 -12.031 1 90.81 36 ALA B C 1
ATOM 2073 O O . ALA B 1 36 ? 0.759 36.562 -11.859 1 90.81 36 ALA B O 1
ATOM 2074 N N . ASP B 1 37 ? -0.829 35.312 -11.055 1 88.38 37 ASP B N 1
ATOM 2075 C CA . ASP B 1 37 ? -0.722 35.812 -9.688 1 88.38 37 ASP B CA 1
ATOM 2076 C C . ASP B 1 37 ? 0.664 35.531 -9.109 1 88.38 37 ASP B C 1
ATOM 2078 O O . ASP B 1 37 ? 1.192 36.312 -8.336 1 88.38 37 ASP B O 1
ATOM 2082 N N . LEU B 1 38 ? 1.208 34.406 -9.523 1 87.38 38 LEU B N 1
ATOM 2083 C CA . LEU B 1 38 ? 2.477 33.969 -8.945 1 87.38 38 LEU B CA 1
ATOM 2084 C C . LEU B 1 38 ? 3.646 34.406 -9.828 1 87.38 38 LEU B C 1
ATOM 2086 O O . LEU B 1 38 ? 4.809 34.188 -9.469 1 87.38 38 LEU B O 1
ATOM 2090 N N . GLY B 1 39 ? 3.32 34.969 -10.969 1 90.88 39 GLY B N 1
ATOM 2091 C CA . GLY B 1 39 ? 4.348 35.438 -11.875 1 90.88 39 GLY B CA 1
ATOM 2092 C C . GLY B 1 39 ? 5.109 34.312 -12.562 1 90.88 39 GLY B C 1
ATOM 2093 O O . GLY B 1 39 ? 6.324 34.406 -12.758 1 90.88 39 GLY B O 1
ATOM 2094 N N . VAL B 1 40 ? 4.438 33.25 -12.727 1 92.38 40 VAL B N 1
ATOM 2095 C CA . VAL B 1 40 ? 5.082 32.094 -13.383 1 92.38 40 VAL B CA 1
ATOM 2096 C C . VAL B 1 40 ? 4.305 31.719 -14.641 1 92.38 40 VAL B C 1
ATOM 2098 O O . VAL B 1 40 ? 3.195 32.219 -14.859 1 92.38 40 VAL B O 1
ATOM 2101 N N . SER B 1 41 ? 4.992 30.922 -15.461 1 90.88 41 SER B N 1
ATOM 2102 C CA . SER B 1 41 ? 4.316 30.438 -16.656 1 90.88 41 SER B CA 1
ATOM 2103 C C . SER B 1 41 ? 3.357 29.297 -16.328 1 90.88 41 SER B C 1
ATOM 2105 O O . SER B 1 41 ? 3.35 28.797 -15.203 1 90.88 41 SER B O 1
ATOM 2107 N N . ARG B 1 42 ? 2.598 28.875 -17.375 1 91.12 42 ARG B N 1
ATOM 2108 C CA . ARG B 1 42 ? 1.588 27.828 -17.172 1 91.12 42 ARG B CA 1
ATOM 2109 C C . ARG B 1 42 ? 2.232 26.453 -17.047 1 91.12 42 ARG B C 1
ATOM 2111 O O . ARG B 1 42 ? 1.692 25.562 -16.391 1 91.12 42 ARG B O 1
ATOM 2118 N N . THR B 1 43 ? 3.367 26.344 -17.578 1 91.69 43 THR B N 1
ATOM 2119 C CA . THR B 1 43 ? 4.004 25.031 -17.594 1 91.69 43 THR B CA 1
ATOM 2120 C C . THR B 1 43 ? 4.367 24.594 -16.172 1 91.69 43 THR B C 1
ATOM 2122 O O . THR B 1 43 ? 3.926 23.531 -15.711 1 91.69 43 THR B O 1
ATOM 2125 N N . PRO B 1 44 ? 5.16 25.359 -15.508 1 93.62 44 PRO B N 1
ATOM 2126 C CA . PRO B 1 44 ? 5.457 24.938 -14.133 1 93.62 44 PRO B CA 1
ATOM 2127 C C . PRO B 1 44 ? 4.215 24.891 -13.25 1 93.62 44 PRO B C 1
ATOM 2129 O O . PRO B 1 44 ? 4.145 24.094 -12.32 1 93.62 44 PRO B O 1
ATOM 2132 N N . MET B 1 45 ? 3.236 25.719 -13.508 1 93.5 45 MET B N 1
ATOM 2133 C CA . MET B 1 45 ? 1.984 25.703 -12.758 1 93.5 45 MET B CA 1
ATOM 2134 C C . MET B 1 45 ? 1.256 24.375 -12.945 1 93.5 45 MET B C 1
ATOM 2136 O O . MET B 1 45 ? 0.786 23.781 -11.977 1 93.5 45 MET B O 1
ATOM 2140 N N . ARG B 1 46 ? 1.167 23.938 -14.125 1 90.69 46 ARG B N 1
ATOM 2141 C CA . ARG B 1 46 ? 0.522 22.672 -14.438 1 90.69 46 ARG B CA 1
ATOM 2142 C C . ARG B 1 46 ? 1.235 21.5 -13.758 1 90.69 46 ARG B C 1
ATOM 2144 O O . ARG B 1 46 ? 0.59 20.578 -13.258 1 90.69 46 ARG B O 1
ATOM 2151 N N . GLU B 1 47 ? 2.465 21.594 -13.742 1 92.81 47 GLU B N 1
ATOM 2152 C CA . GLU B 1 47 ? 3.25 20.562 -13.07 1 92.81 47 GLU B CA 1
ATOM 2153 C C . GLU B 1 47 ? 3.018 20.578 -11.562 1 92.81 47 GLU B C 1
ATOM 2155 O O . GLU B 1 47 ? 2.928 19.531 -10.93 1 92.81 47 GLU B O 1
ATOM 2160 N N . ALA B 1 48 ? 2.967 21.734 -11.062 1 92.75 48 ALA B N 1
ATOM 2161 C CA . ALA B 1 48 ? 2.697 21.906 -9.633 1 92.75 48 ALA B CA 1
ATOM 2162 C C . ALA B 1 48 ? 1.328 21.344 -9.266 1 92.75 48 ALA B C 1
ATOM 2164 O O . ALA B 1 48 ? 1.185 20.656 -8.25 1 92.75 48 ALA B O 1
ATOM 2165 N N . ILE B 1 49 ? 0.413 21.625 -10.117 1 91.69 49 ILE B N 1
ATOM 2166 C CA . ILE B 1 49 ? -0.952 21.172 -9.891 1 91.69 49 ILE B CA 1
ATOM 2167 C C . ILE B 1 49 ? -0.992 19.641 -9.945 1 91.69 49 ILE B C 1
ATOM 2169 O O . ILE B 1 49 ? -1.676 19 -9.141 1 91.69 49 ILE B O 1
ATOM 2173 N N . ARG B 1 50 ? -0.245 19.078 -10.727 1 89 50 ARG B N 1
ATOM 2174 C CA . ARG B 1 50 ? -0.179 17.625 -10.828 1 89 50 ARG B CA 1
ATOM 2175 C C . ARG B 1 50 ? 0.439 17.016 -9.578 1 89 50 ARG B C 1
ATOM 2177 O O . ARG B 1 50 ? -0.013 15.969 -9.102 1 89 50 ARG B O 1
ATOM 2184 N N . ILE B 1 51 ? 1.414 17.641 -9.102 1 84.88 51 ILE B N 1
ATOM 2185 C CA . ILE B 1 51 ? 2.072 17.172 -7.887 1 84.88 51 ILE B CA 1
ATOM 2186 C C . ILE B 1 51 ? 1.067 17.141 -6.738 1 84.88 51 ILE B C 1
ATOM 2188 O O . ILE B 1 51 ? 0.936 16.109 -6.059 1 84.88 51 ILE B O 1
ATOM 2192 N N . ILE B 1 52 ? 0.321 18.234 -6.598 1 87.38 52 ILE B N 1
ATOM 2193 C CA . ILE B 1 52 ? -0.572 18.312 -5.445 1 87.38 52 ILE B CA 1
ATOM 2194 C C . ILE B 1 52 ? -1.823 17.469 -5.703 1 87.38 52 ILE B C 1
ATOM 2196 O O . ILE B 1 52 ? -2.504 17.062 -4.766 1 87.38 52 ILE B O 1
ATOM 2200 N N . ALA B 1 53 ? -2.113 17.266 -6.973 1 86.5 53 ALA B N 1
ATOM 2201 C CA . ALA B 1 53 ? -3.188 16.328 -7.301 1 86.5 53 ALA B CA 1
ATOM 2202 C C . ALA B 1 53 ? -2.834 14.914 -6.867 1 86.5 53 ALA B C 1
ATOM 2204 O O . ALA B 1 53 ? -3.684 14.188 -6.344 1 86.5 53 ALA B O 1
ATOM 2205 N N . LEU B 1 54 ? -1.667 14.586 -7.016 1 73.69 54 LEU B N 1
ATOM 2206 C CA . LEU B 1 54 ? -1.183 13.273 -6.598 1 73.69 54 LEU B CA 1
ATOM 2207 C C . LEU B 1 54 ? -1.253 13.133 -5.078 1 73.69 54 LEU B C 1
ATOM 2209 O O . LEU B 1 54 ? -1.415 12.023 -4.562 1 73.69 54 LEU B O 1
ATOM 2213 N N . GLU B 1 55 ? -1.242 14.297 -4.453 1 72.44 55 GLU B N 1
ATOM 2214 C CA . GLU B 1 55 ? -1.309 14.305 -2.996 1 72.44 55 GLU B CA 1
ATOM 2215 C C . GLU B 1 55 ? -2.756 14.297 -2.51 1 72.44 55 GLU B C 1
ATOM 2217 O O . GLU B 1 55 ? -3.01 14.234 -1.305 1 72.44 55 GLU B O 1
ATOM 2222 N N . GLY B 1 56 ? -3.674 14.484 -3.5 1 75.19 56 GLY B N 1
ATOM 2223 C CA . GLY B 1 56 ? -5.086 14.43 -3.156 1 75.19 56 GLY B CA 1
ATOM 2224 C C . GLY B 1 56 ? -5.652 15.773 -2.742 1 75.19 56 GLY B C 1
ATOM 2225 O O . GLY B 1 56 ? -6.781 15.852 -2.252 1 75.19 56 GLY B O 1
ATOM 2226 N N . LEU B 1 57 ? -4.863 16.797 -2.885 1 83.62 57 LEU B N 1
ATOM 2227 C CA . LEU B 1 57 ? -5.301 18.125 -2.455 1 83.62 57 LEU B CA 1
ATOM 2228 C C . LEU B 1 57 ? -6.141 18.797 -3.537 1 83.62 57 LEU B C 1
ATOM 2230 O O . LEU B 1 57 ? -6.906 19.719 -3.25 1 83.62 57 LEU B O 1
ATOM 2234 N N . ILE B 1 58 ? -5.855 18.297 -4.789 1 88.75 58 ILE B N 1
ATOM 2235 C CA . ILE B 1 58 ? -6.551 18.844 -5.953 1 88.75 58 ILE B CA 1
ATOM 2236 C C . ILE B 1 58 ? -7.152 17.703 -6.773 1 88.75 58 ILE B C 1
ATOM 2238 O O . ILE B 1 58 ? -6.555 16.641 -6.895 1 88.75 58 ILE B O 1
ATOM 2242 N N . THR B 1 59 ? -8.32 17.891 -7.234 1 88.25 59 THR B N 1
ATOM 2243 C CA . THR B 1 59 ? -8.945 16.969 -8.195 1 88.25 59 THR B CA 1
ATOM 2244 C C . THR B 1 59 ? -8.883 17.547 -9.602 1 88.25 59 THR B C 1
ATOM 2246 O O . THR B 1 59 ? -9.406 18.641 -9.859 1 88.25 59 THR B O 1
ATOM 2249 N N . LEU B 1 60 ? -8.203 16.781 -10.422 1 90.12 60 LEU B N 1
ATOM 2250 C CA . LEU B 1 60 ? -8.148 17.203 -11.82 1 90.12 60 LEU B CA 1
ATOM 2251 C C . LEU B 1 60 ? -9.461 16.875 -12.531 1 90.12 60 LEU B C 1
ATOM 2253 O O . LEU B 1 60 ? -10.094 15.867 -12.242 1 90.12 60 LEU B O 1
ATOM 2257 N N . ARG B 1 61 ? -9.906 17.781 -13.297 1 87.75 61 ARG B N 1
ATOM 2258 C CA . ARG B 1 61 ? -11.125 17.609 -14.086 1 87.75 61 ARG B CA 1
ATOM 2259 C C . ARG B 1 61 ? -10.852 17.812 -15.57 1 87.75 61 ARG B C 1
ATOM 2261 O O . ARG B 1 61 ? -10.18 18.781 -15.953 1 87.75 61 ARG B O 1
ATOM 2268 N N . PRO B 1 62 ? -11.367 16.766 -16.328 1 84 62 PRO B N 1
ATOM 2269 C CA . PRO B 1 62 ? -11.164 16.953 -17.766 1 84 62 PRO B CA 1
ATOM 2270 C C . PRO B 1 62 ? -11.805 18.234 -18.281 1 84 62 PRO B C 1
ATOM 2272 O O . PRO B 1 62 ? -12.984 18.5 -18.016 1 84 62 PRO B O 1
ATOM 2275 N N . SER B 1 63 ? -11.039 18.984 -19.031 1 84.81 63 SER B N 1
ATOM 2276 C CA . SER B 1 63 ? -11.461 20.172 -19.781 1 84.81 63 SER B CA 1
ATOM 2277 C C . SER B 1 63 ? -12.016 21.234 -18.859 1 84.81 63 SER B C 1
ATOM 2279 O O . SER B 1 63 ? -12.727 22.141 -19.297 1 84.81 63 SER B O 1
ATOM 2281 N N . ARG B 1 64 ? -11.93 21.016 -17.5 1 88.56 64 ARG B N 1
ATOM 2282 C CA . ARG B 1 64 ? -12.32 22.031 -16.516 1 88.56 64 ARG B CA 1
ATOM 2283 C C . ARG B 1 64 ? -11.164 22.344 -15.57 1 88.56 64 ARG B C 1
ATOM 2285 O O . ARG B 1 64 ? -10.211 21.562 -15.461 1 88.56 64 ARG B O 1
ATOM 2292 N N . SER B 1 65 ? -11.266 23.469 -14.984 1 91.56 65 SER B N 1
ATOM 2293 C CA . SER B 1 65 ? -10.258 23.828 -13.984 1 91.56 65 SER B CA 1
ATOM 2294 C C . SER B 1 65 ? -10.234 22.812 -12.844 1 91.56 65 SER B C 1
ATOM 2296 O O . SER B 1 65 ? -11.281 22.328 -12.398 1 91.56 65 SER B O 1
ATOM 2298 N N . PRO B 1 66 ? -9.07 22.484 -12.391 1 92.94 66 PRO B N 1
ATOM 2299 C CA . PRO B 1 66 ? -9 21.656 -11.195 1 92.94 66 PRO B CA 1
ATOM 2300 C C . PRO B 1 66 ? -9.664 22.297 -9.977 1 92.94 66 PRO B C 1
ATOM 2302 O O . PRO B 1 66 ? -9.836 23.531 -9.945 1 92.94 66 PRO B O 1
ATOM 2305 N N . ILE B 1 67 ? -10.125 21.469 -9.047 1 91.31 67 ILE B N 1
ATOM 2306 C CA . ILE B 1 67 ? -10.727 22 -7.832 1 91.31 67 ILE B CA 1
ATOM 2307 C C . ILE B 1 67 ? -9.992 21.453 -6.613 1 91.31 67 ILE B C 1
ATOM 2309 O O . ILE B 1 67 ? -9.391 20.375 -6.668 1 91.31 67 ILE B O 1
ATOM 2313 N N . VAL B 1 68 ? -10.023 22.25 -5.574 1 89.12 68 VAL B N 1
ATOM 2314 C CA . VAL B 1 68 ? -9.523 21.75 -4.301 1 89.12 68 VAL B CA 1
ATOM 2315 C C . VAL B 1 68 ? -10.375 20.562 -3.85 1 89.12 68 VAL B C 1
ATOM 2317 O O . VAL B 1 68 ? -11.602 20.625 -3.852 1 89.12 68 VAL B O 1
ATOM 2320 N N . ALA B 1 69 ? -9.758 19.531 -3.461 1 85.25 69 ALA B N 1
ATOM 2321 C CA . ALA B 1 69 ? -10.422 18.25 -3.186 1 85.25 69 ALA B CA 1
ATOM 2322 C C . ALA B 1 69 ? -11.367 18.375 -1.994 1 85.25 69 ALA B C 1
ATOM 2324 O O . ALA B 1 69 ? -11.102 19.141 -1.056 1 85.25 69 ALA B O 1
ATOM 2325 N N . MET B 1 70 ? -12.539 17.766 -2.121 1 82.31 70 MET B N 1
ATOM 2326 C CA . MET B 1 70 ? -13.508 17.578 -1.046 1 82.31 70 MET B CA 1
ATOM 2327 C C . MET B 1 70 ? -13.648 16.094 -0.708 1 82.31 70 MET B C 1
ATOM 2329 O O . MET B 1 70 ? -14.531 15.414 -1.232 1 82.31 70 MET B O 1
ATOM 2333 N N . PRO B 1 71 ? -12.812 15.711 0.145 1 80.25 71 PRO B N 1
ATOM 2334 C CA . PRO B 1 71 ? -12.828 14.258 0.331 1 80.25 71 PRO B CA 1
ATOM 2335 C C . PRO B 1 71 ? -14.055 13.781 1.097 1 80.25 71 PRO B C 1
ATOM 2337 O O . PRO B 1 71 ? -14.625 14.531 1.894 1 80.25 71 PRO B O 1
ATOM 2340 N N . ASP B 1 72 ? -14.391 12.641 0.756 1 87.69 72 ASP B N 1
ATOM 2341 C CA . ASP B 1 72 ? -15.406 11.844 1.435 1 87.69 72 ASP B CA 1
ATOM 2342 C C . ASP B 1 72 ? -14.875 11.258 2.74 1 87.69 72 ASP B C 1
ATOM 2344 O O . ASP B 1 72 ? -13.727 10.82 2.803 1 87.69 72 ASP B O 1
ATOM 2348 N N . VAL B 1 73 ? -15.734 11.453 3.848 1 92.06 73 VAL B N 1
ATOM 2349 C CA . VAL B 1 73 ? -15.305 11 5.168 1 92.06 73 VAL B CA 1
ATOM 2350 C C . VAL B 1 73 ? -14.852 9.547 5.094 1 92.06 73 VAL B C 1
ATOM 2352 O O . VAL B 1 73 ? -13.805 9.188 5.637 1 92.06 73 VAL B O 1
ATOM 2355 N N . LYS B 1 74 ? -15.586 8.727 4.422 1 94.56 74 LYS B N 1
ATOM 2356 C CA . LYS B 1 74 ? -15.242 7.316 4.324 1 94.56 74 LYS B CA 1
ATOM 2357 C C . LYS B 1 74 ? -13.93 7.121 3.582 1 94.56 74 LYS B C 1
ATOM 2359 O O . LYS B 1 74 ? -13.094 6.301 3.98 1 94.56 74 LYS B O 1
ATOM 2364 N N . ALA B 1 75 ? -13.797 7.812 2.547 1 90.5 75 ALA B N 1
ATOM 2365 C CA . ALA B 1 75 ? -12.578 7.68 1.754 1 90.5 75 ALA B CA 1
ATOM 2366 C C . ALA B 1 75 ? -11.344 8.039 2.578 1 90.5 75 ALA B C 1
ATOM 2368 O O . ALA B 1 75 ? -10.32 7.352 2.518 1 90.5 75 ALA B O 1
ATOM 2369 N N . VAL B 1 76 ? -11.469 9.07 3.318 1 92.38 76 VAL B N 1
ATOM 2370 C CA . VAL B 1 76 ? -10.32 9.539 4.09 1 92.38 76 VAL B CA 1
ATOM 2371 C C . VAL B 1 76 ? -10.055 8.586 5.258 1 92.38 76 VAL B C 1
ATOM 2373 O O . VAL B 1 76 ? -8.906 8.273 5.562 1 92.38 76 VAL B O 1
ATOM 2376 N N . THR B 1 77 ? -11.086 8.148 5.891 1 95.88 77 THR B N 1
ATOM 2377 C CA . THR B 1 77 ? -10.891 7.246 7.023 1 95.88 77 THR B CA 1
ATOM 2378 C C . THR B 1 77 ? -10.391 5.887 6.547 1 95.88 77 THR B C 1
ATOM 2380 O O . THR B 1 77 ? -9.617 5.227 7.246 1 95.88 77 THR B O 1
ATOM 2383 N N . ASP B 1 78 ? -10.805 5.43 5.348 1 96.62 78 ASP B N 1
ATOM 2384 C CA . ASP B 1 78 ? -10.234 4.23 4.746 1 96.62 78 ASP B CA 1
ATOM 2385 C C . ASP B 1 78 ? -8.727 4.383 4.535 1 96.62 78 ASP B C 1
ATOM 2387 O O . ASP B 1 78 ? -7.957 3.463 4.82 1 96.62 78 ASP B O 1
ATOM 2391 N N . ASP B 1 79 ? -8.352 5.527 4.055 1 94.88 79 ASP B N 1
ATOM 2392 C CA . ASP B 1 79 ? -6.93 5.809 3.85 1 94.88 79 ASP B CA 1
ATOM 2393 C C . ASP B 1 79 ? -6.16 5.742 5.168 1 94.88 79 ASP B C 1
ATOM 2395 O O . ASP B 1 79 ? -5.023 5.273 5.207 1 94.88 79 ASP B O 1
ATOM 2399 N N . VAL B 1 80 ? -6.742 6.238 6.246 1 96.88 80 VAL B N 1
ATOM 2400 C CA . VAL B 1 80 ? -6.078 6.273 7.547 1 96.88 80 VAL B CA 1
ATOM 2401 C C . VAL B 1 80 ? -5.82 4.852 8.039 1 96.88 80 VAL B C 1
ATOM 2403 O O . VAL B 1 80 ? -4.758 4.559 8.586 1 96.88 80 VAL B O 1
ATOM 2406 N N . GLU B 1 81 ? -6.781 3.977 7.836 1 97.25 81 GLU B N 1
ATOM 2407 C CA . GLU B 1 81 ? -6.629 2.59 8.266 1 97.25 81 GLU B CA 1
ATOM 2408 C C . GLU B 1 81 ? -5.441 1.924 7.57 1 97.25 81 GLU B C 1
ATOM 2410 O O . GLU B 1 81 ? -4.676 1.194 8.203 1 97.25 81 GLU B O 1
ATOM 2415 N N . VAL B 1 82 ? -5.301 2.164 6.301 1 97.81 82 VAL B N 1
ATOM 2416 C CA . VAL B 1 82 ? -4.172 1.623 5.551 1 97.81 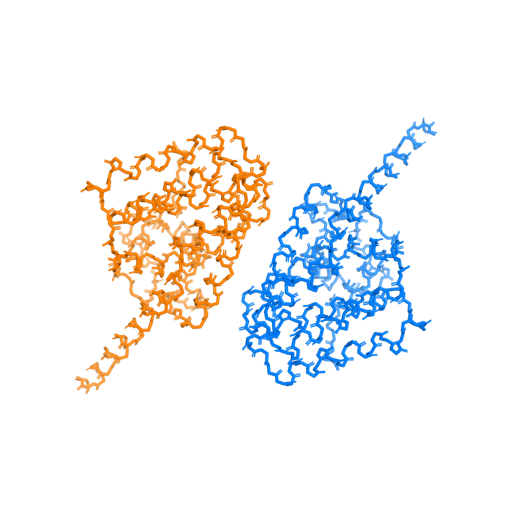82 VAL B CA 1
ATOM 2417 C C . VAL B 1 82 ? -2.873 2.242 6.055 1 97.81 82 VAL B C 1
ATOM 2419 O O . VAL B 1 82 ? -1.895 1.531 6.301 1 97.81 82 VAL B O 1
ATOM 2422 N N . LEU B 1 83 ? -2.887 3.531 6.234 1 97.38 83 LEU B N 1
ATOM 2423 C CA . LEU B 1 83 ? -1.692 4.23 6.703 1 97.38 83 LEU B CA 1
ATOM 2424 C C . LEU B 1 83 ? -1.225 3.67 8.039 1 97.38 83 LEU B C 1
ATOM 2426 O O . LEU B 1 83 ? -0.026 3.471 8.25 1 97.38 83 LEU B O 1
ATOM 2430 N N . LEU B 1 84 ? -2.16 3.451 8.938 1 97.62 84 LEU B N 1
ATOM 2431 C CA . LEU B 1 84 ? -1.814 2.943 10.266 1 97.62 84 LEU B CA 1
ATOM 2432 C C . LEU B 1 84 ? -1.123 1.588 10.164 1 97.62 84 LEU B C 1
ATOM 2434 O O . LEU B 1 84 ? -0.141 1.333 10.859 1 97.62 84 LEU B O 1
ATOM 2438 N N . SER B 1 85 ? -1.63 0.77 9.312 1 97.81 85 SER B N 1
ATOM 2439 C CA . SER B 1 85 ? -1.018 -0.539 9.109 1 97.81 85 SER B CA 1
ATOM 2440 C C . SER B 1 85 ? 0.391 -0.408 8.539 1 97.81 85 SER B C 1
ATOM 2442 O O . SER B 1 85 ? 1.308 -1.109 8.969 1 97.81 85 SER B O 1
ATOM 2444 N N . ILE B 1 86 ? 0.552 0.458 7.617 1 98.06 86 ILE B N 1
ATOM 2445 C CA . ILE B 1 86 ? 1.831 0.689 6.957 1 98.06 86 ILE B CA 1
ATOM 2446 C C . ILE B 1 86 ? 2.826 1.285 7.949 1 98.06 86 ILE B C 1
ATOM 2448 O O . ILE B 1 86 ? 4.012 0.941 7.934 1 98.06 86 ILE B O 1
ATOM 2452 N N . GLU B 1 87 ? 2.389 2.17 8.758 1 98.44 87 GLU B N 1
ATOM 2453 C CA . GLU B 1 87 ? 3.264 2.789 9.75 1 98.44 87 GLU B CA 1
ATOM 2454 C C . GLU B 1 87 ? 3.73 1.769 10.781 1 98.44 87 GLU B C 1
ATOM 2456 O O . GLU B 1 87 ? 4.895 1.773 11.18 1 98.44 87 GLU B O 1
ATOM 2461 N N . LYS B 1 88 ? 2.846 0.917 11.188 1 98.38 88 LYS B N 1
ATOM 2462 C CA . LYS B 1 88 ? 3.219 -0.122 12.141 1 98.38 88 LYS B CA 1
ATOM 2463 C C . LYS B 1 88 ? 4.215 -1.101 11.523 1 98.38 88 LYS B C 1
ATOM 2465 O O . LYS B 1 88 ? 5.195 -1.486 12.164 1 98.38 88 LYS B O 1
ATOM 2470 N N . LEU B 1 89 ? 3.965 -1.483 10.305 1 98.56 89 LEU B N 1
ATOM 2471 C CA . LEU B 1 89 ? 4.914 -2.359 9.625 1 98.56 89 LEU B CA 1
ATOM 2472 C C . LEU B 1 89 ? 6.27 -1.68 9.469 1 98.56 89 LEU B C 1
ATOM 2474 O O . LEU B 1 89 ? 7.312 -2.318 9.641 1 98.56 89 LEU B O 1
ATOM 2478 N N . SER B 1 90 ? 6.258 -0.42 9.094 1 98.81 90 SER B N 1
ATOM 2479 C CA . SER B 1 90 ? 7.496 0.342 8.984 1 98.81 90 SER B CA 1
ATOM 2480 C C . SER B 1 90 ? 8.289 0.311 10.289 1 98.81 90 SER B C 1
ATOM 2482 O O . SER B 1 90 ? 9.5 0.113 10.281 1 98.81 90 SER B O 1
ATOM 2484 N N . GLY B 1 91 ? 7.582 0.545 11.383 1 98.81 91 GLY B N 1
ATOM 2485 C CA . GLY B 1 91 ? 8.234 0.486 12.688 1 98.81 91 GLY B CA 1
ATOM 2486 C C . GLY B 1 91 ? 8.859 -0.864 12.977 1 98.81 91 GLY B C 1
ATOM 2487 O O . GLY B 1 91 ? 10.016 -0.94 13.398 1 98.81 91 GLY B O 1
ATOM 2488 N N . LYS B 1 92 ? 8.117 -1.906 12.742 1 98.69 92 LYS B N 1
ATOM 2489 C CA . LYS B 1 92 ? 8.602 -3.264 12.977 1 98.69 92 LYS B CA 1
ATOM 2490 C C . LYS B 1 92 ? 9.867 -3.543 12.172 1 98.69 92 LYS B C 1
ATOM 2492 O O . LYS B 1 92 ? 10.867 -4.016 12.719 1 98.69 92 LYS B O 1
ATOM 2497 N N . LEU B 1 93 ? 9.82 -3.273 10.914 1 98.75 93 LEU B N 1
ATOM 2498 C CA . LEU B 1 93 ? 10.953 -3.561 10.039 1 98.75 93 LEU B CA 1
ATOM 2499 C C . LEU B 1 93 ? 12.133 -2.658 10.359 1 98.75 93 LEU B C 1
ATOM 2501 O O . LEU B 1 93 ? 13.289 -3.072 10.242 1 98.75 93 LEU B O 1
ATOM 2505 N N . ALA B 1 94 ? 11.836 -1.42 10.742 1 98.88 94 ALA B N 1
ATOM 2506 C CA . ALA B 1 94 ? 12.914 -0.528 11.141 1 98.88 94 ALA B CA 1
ATOM 2507 C C . ALA B 1 94 ? 13.641 -1.065 12.375 1 98.88 94 ALA B C 1
ATOM 2509 O O . ALA B 1 94 ? 14.867 -0.963 12.477 1 98.88 94 ALA B O 1
ATOM 2510 N N . CYS B 1 95 ? 12.938 -1.629 13.328 1 98.81 95 CYS B N 1
ATOM 2511 C CA . CYS B 1 95 ? 13.57 -2.252 14.484 1 98.81 95 CYS B CA 1
ATOM 2512 C C . CYS B 1 95 ? 14.539 -3.348 14.047 1 98.81 95 CYS B C 1
ATOM 2514 O O . CYS B 1 95 ? 15.594 -3.529 14.656 1 98.81 95 CYS B O 1
ATOM 2516 N N . GLU B 1 96 ? 14.203 -3.994 13 1 98.31 96 GLU B N 1
ATOM 2517 C CA . GLU B 1 96 ? 14.977 -5.145 12.539 1 98.31 96 GLU B CA 1
ATOM 2518 C C . GLU B 1 96 ? 16.141 -4.715 11.656 1 98.31 96 GLU B C 1
ATOM 2520 O O . GLU B 1 96 ? 17.188 -5.363 11.633 1 98.31 96 GLU B O 1
ATOM 2525 N N . ARG B 1 97 ? 15.961 -3.559 10.953 1 98.56 97 ARG B N 1
ATOM 2526 C CA . ARG B 1 97 ? 16.859 -3.373 9.82 1 98.56 97 ARG B CA 1
ATOM 2527 C C . ARG B 1 97 ? 17.578 -2.029 9.898 1 98.56 97 ARG B C 1
ATOM 2529 O O . ARG B 1 97 ? 18.578 -1.809 9.211 1 98.56 97 ARG B O 1
ATOM 2536 N N . ALA B 1 98 ? 17.016 -1.099 10.633 1 98.81 98 ALA B N 1
ATOM 2537 C CA . ALA B 1 98 ? 17.578 0.249 10.641 1 98.81 98 ALA B CA 1
ATOM 2538 C C . ALA B 1 98 ? 19.047 0.222 11.039 1 98.81 98 ALA B C 1
ATOM 2540 O O . ALA B 1 98 ? 19.453 -0.529 11.93 1 98.81 98 ALA B O 1
ATOM 2541 N N . THR B 1 99 ? 19.828 1.03 10.391 1 98.69 99 THR B N 1
ATOM 2542 C CA . THR B 1 99 ? 21.219 1.244 10.805 1 98.69 99 THR B CA 1
ATOM 2543 C C . THR B 1 99 ? 21.281 2.244 11.961 1 98.69 99 THR B C 1
ATOM 2545 O O . THR B 1 99 ? 20.297 2.938 12.242 1 98.69 99 THR B O 1
ATOM 2548 N N . ASP B 1 100 ? 22.406 2.26 12.516 1 98.25 100 ASP B N 1
ATOM 2549 C CA . ASP B 1 100 ? 22.609 3.268 13.555 1 98.25 100 ASP B CA 1
ATOM 2550 C C . ASP B 1 100 ? 22.453 4.676 12.984 1 98.25 100 ASP B C 1
ATOM 2552 O O . ASP B 1 100 ? 21.938 5.57 13.664 1 98.25 100 ASP B O 1
ATOM 2556 N N . ALA B 1 101 ? 22.891 4.832 11.805 1 98.69 101 ALA B N 1
ATOM 2557 C CA . ALA B 1 101 ? 22.75 6.133 11.148 1 98.69 101 ALA B CA 1
ATOM 2558 C C . ALA B 1 101 ? 21.297 6.5 10.938 1 98.69 101 ALA B C 1
ATOM 2560 O O . ALA B 1 101 ? 20.906 7.66 11.078 1 98.69 101 ALA B O 1
ATOM 2561 N N . ASP B 1 102 ? 20.5 5.512 10.547 1 98.69 102 ASP B N 1
ATOM 2562 C CA . ASP B 1 102 ? 19.062 5.738 10.414 1 98.69 102 ASP B CA 1
ATOM 2563 C C . ASP B 1 102 ? 18.453 6.207 11.727 1 98.69 102 ASP B C 1
ATOM 2565 O O . ASP B 1 102 ? 17.703 7.188 11.758 1 98.69 102 ASP B O 1
ATOM 2569 N N . ILE B 1 103 ? 18.75 5.516 12.812 1 98.75 103 ILE B N 1
ATOM 2570 C CA . ILE B 1 103 ? 18.188 5.789 14.117 1 98.75 103 ILE B CA 1
ATOM 2571 C C . ILE B 1 103 ? 18.656 7.152 14.617 1 98.75 103 ILE B C 1
ATOM 2573 O O . ILE B 1 103 ? 17.891 7.918 15.195 1 98.75 103 ILE B O 1
ATOM 2577 N N . ASP B 1 104 ? 19.906 7.461 14.336 1 98.62 104 ASP B N 1
ATOM 2578 C CA . ASP B 1 104 ? 20.438 8.773 14.703 1 98.62 104 ASP B CA 1
ATOM 2579 C C . ASP B 1 104 ? 19.703 9.891 13.969 1 98.62 104 ASP B C 1
ATOM 2581 O O . ASP B 1 104 ? 19.453 10.953 14.539 1 98.62 104 ASP B O 1
ATOM 2585 N N . GLY B 1 105 ? 19.422 9.672 12.695 1 98.75 105 GLY B N 1
ATOM 2586 C CA . GLY B 1 105 ? 18.641 10.641 11.945 1 98.75 105 GLY B CA 1
ATOM 2587 C C . GLY B 1 105 ? 17.25 10.859 12.531 1 98.75 105 GLY B C 1
ATOM 2588 O O . GLY B 1 105 ? 16.797 11.992 12.625 1 98.75 105 GLY B O 1
ATOM 2589 N N . ILE B 1 106 ? 16.641 9.812 12.945 1 98.75 106 ILE B N 1
ATOM 2590 C CA . ILE B 1 106 ? 15.312 9.883 13.555 1 98.75 106 ILE B CA 1
ATOM 2591 C C . ILE B 1 106 ? 15.398 10.586 14.906 1 98.75 106 ILE B C 1
ATOM 2593 O O . ILE B 1 106 ? 14.531 11.391 15.25 1 98.75 106 ILE B O 1
ATOM 2597 N N . ALA B 1 107 ? 16.438 10.273 15.656 1 98.69 107 ALA B N 1
ATOM 2598 C CA . ALA B 1 107 ? 16.688 10.938 16.938 1 98.69 107 ALA B CA 1
ATOM 2599 C C . ALA B 1 107 ? 16.859 12.438 16.75 1 98.69 107 ALA B C 1
ATOM 2601 O O . ALA B 1 107 ? 16.391 13.234 17.562 1 98.69 107 ALA B O 1
ATOM 2602 N N . ALA B 1 108 ? 17.578 12.797 15.727 1 98.62 108 ALA B N 1
ATOM 2603 C CA . ALA B 1 108 ? 17.797 14.211 15.438 1 98.62 108 ALA B CA 1
ATOM 2604 C C . ALA B 1 108 ? 16.484 14.922 15.148 1 98.62 108 ALA B C 1
ATOM 2606 O O . ALA B 1 108 ? 16.297 16.078 15.539 1 98.62 108 ALA B O 1
ATOM 2607 N N . ILE B 1 109 ? 15.555 14.266 14.453 1 98 109 ILE B N 1
ATOM 2608 C CA . ILE B 1 109 ? 14.234 14.82 14.172 1 98 109 ILE B CA 1
ATOM 2609 C C . ILE B 1 109 ? 13.469 15.023 15.477 1 98 109 ILE B C 1
ATOM 2611 O O . ILE B 1 109 ? 12.867 16.078 15.688 1 98 109 ILE B O 1
ATOM 2615 N N . THR B 1 110 ? 13.508 14.031 16.359 1 96.94 110 THR B N 1
ATOM 2616 C CA . THR B 1 110 ? 12.82 14.094 17.656 1 96.94 110 THR B CA 1
ATOM 2617 C C . THR B 1 110 ? 13.367 15.242 18.5 1 96.94 110 THR B C 1
ATOM 2619 O O . THR B 1 110 ? 12.602 15.969 19.141 1 96.94 110 THR B O 1
ATOM 2622 N N . GLN B 1 111 ? 14.664 15.344 18.516 1 97.06 111 GLN B N 1
ATOM 2623 C CA . GLN B 1 111 ? 15.297 16.438 19.25 1 97.06 111 GLN B CA 1
ATOM 2624 C C . GLN B 1 111 ? 14.898 17.797 18.688 1 97.06 111 GLN B C 1
ATOM 2626 O O . GLN B 1 111 ? 14.625 18.734 19.438 1 97.06 111 GLN B O 1
ATOM 2631 N N . HIS B 1 112 ? 14.914 17.906 17.375 1 96.56 112 HIS B N 1
ATOM 2632 C CA . HIS B 1 112 ? 14.508 19.125 16.703 1 96.56 112 HIS B CA 1
ATOM 2633 C C . HIS B 1 112 ? 13.078 19.516 17.062 1 96.56 112 HIS B C 1
ATOM 2635 O O . HIS B 1 112 ? 12.773 20.688 17.266 1 96.56 112 HIS B O 1
ATOM 2641 N N . MET B 1 113 ? 12.188 18.562 17.156 1 94.06 113 MET B N 1
ATOM 2642 C CA . MET B 1 113 ? 10.805 18.781 17.562 1 94.06 113 MET B CA 1
ATOM 2643 C C . MET B 1 113 ? 10.742 19.375 18.969 1 94.06 113 MET B C 1
ATOM 2645 O O . MET B 1 113 ? 10.031 20.359 19.203 1 94.06 113 MET B O 1
ATOM 2649 N N . GLY B 1 114 ? 11.445 18.75 19.859 1 93 114 GLY B N 1
ATOM 2650 C CA . GLY B 1 114 ? 11.461 19.234 21.234 1 93 114 GLY B CA 1
ATOM 2651 C C . GLY B 1 114 ? 12.031 20.641 21.359 1 93 114 GLY B C 1
ATOM 2652 O O . GLY B 1 114 ? 11.477 21.484 22.078 1 93 114 GLY B O 1
ATOM 2653 N N . ASP B 1 115 ? 13.094 20.891 20.656 1 94.75 115 ASP B N 1
ATOM 2654 C CA . ASP B 1 115 ? 13.812 22.156 20.75 1 94.75 115 ASP B CA 1
ATOM 2655 C C . ASP B 1 115 ? 12.977 23.312 20.203 1 94.75 115 ASP B C 1
ATOM 2657 O O . ASP B 1 115 ? 13.156 24.469 20.609 1 94.75 115 ASP B O 1
ATOM 2661 N N . ASN B 1 116 ? 12.07 23 19.281 1 92.38 116 ASN B N 1
ATOM 2662 C CA . ASN B 1 116 ? 11.406 24.078 18.562 1 92.38 116 ASN B CA 1
ATOM 2663 C C . ASN B 1 116 ? 9.906 24.094 18.828 1 92.38 116 ASN B C 1
ATOM 2665 O O . ASN B 1 116 ? 9.156 24.828 18.188 1 92.38 116 ASN B O 1
ATOM 2669 N N . PHE B 1 117 ? 9.422 23.297 19.703 1 87.88 117 PHE B N 1
ATOM 2670 C CA . PHE B 1 117 ? 7.996 23.094 19.906 1 87.88 117 PHE B CA 1
ATOM 2671 C C . PHE B 1 117 ? 7.301 24.406 20.219 1 87.88 117 PHE B C 1
ATOM 2673 O O . PHE B 1 117 ? 6.211 24.688 19.719 1 87.88 117 PHE B O 1
ATOM 2680 N N . ASP B 1 118 ? 7.965 25.25 20.984 1 87.25 118 ASP B N 1
ATOM 2681 C CA . ASP B 1 118 ? 7.324 26.469 21.469 1 87.25 118 ASP B CA 1
ATOM 2682 C C . ASP B 1 118 ? 7.543 27.641 20.5 1 87.25 118 ASP B C 1
ATOM 2684 O O . ASP B 1 118 ? 6.852 28.656 20.594 1 87.25 118 ASP B O 1
ATOM 2688 N N . THR B 1 119 ? 8.438 27.516 19.609 1 91.06 119 THR B N 1
ATOM 2689 C CA . THR B 1 119 ? 8.82 28.656 18.781 1 91.06 119 THR B CA 1
ATOM 2690 C C . THR B 1 119 ? 8.352 28.453 17.344 1 91.06 119 THR B C 1
ATOM 2692 O O . THR B 1 119 ? 8.227 29.422 16.594 1 91.06 119 THR B O 1
ATOM 2695 N N . MET B 1 120 ? 8.125 27.328 16.984 1 88.12 120 MET B N 1
ATOM 2696 C CA . MET B 1 120 ? 7.773 27.016 15.594 1 88.12 120 MET B CA 1
ATOM 2697 C C . MET B 1 120 ? 6.27 27.125 15.383 1 88.12 120 MET B C 1
ATOM 2699 O O . MET B 1 120 ? 5.484 26.812 16.281 1 88.12 120 MET B O 1
ATOM 2703 N N . ASP B 1 121 ? 5.953 27.516 14.234 1 85.25 121 ASP B N 1
ATOM 2704 C CA . ASP B 1 121 ? 4.527 27.594 13.938 1 85.25 121 ASP B CA 1
ATOM 2705 C C . ASP B 1 121 ? 3.943 26.188 13.719 1 85.25 121 ASP B C 1
ATOM 2707 O O . ASP B 1 121 ? 4.688 25.219 13.57 1 85.25 121 ASP B O 1
ATOM 2711 N N . THR B 1 122 ? 2.682 26.078 13.625 1 85.56 122 THR B N 1
ATOM 2712 C CA . THR B 1 122 ? 1.959 24.812 13.586 1 85.56 122 THR B CA 1
ATOM 2713 C C . THR B 1 122 ? 2.301 24.031 12.32 1 85.56 122 THR B C 1
ATOM 2715 O O . THR B 1 122 ? 2.41 22.797 12.359 1 85.56 122 THR B O 1
ATOM 2718 N N . LEU B 1 123 ? 2.393 24.703 11.258 1 84.25 123 LEU B N 1
ATOM 2719 C CA . LEU B 1 123 ? 2.713 24.047 10 1 84.25 123 LEU B CA 1
ATOM 2720 C C . LEU B 1 123 ? 4.117 23.453 10.031 1 84.25 123 LEU B C 1
ATOM 2722 O O . LEU B 1 123 ? 4.336 22.328 9.578 1 84.25 123 LEU B O 1
ATOM 2726 N N . GLY B 1 124 ? 5.047 24.266 10.461 1 86.69 124 GLY B N 1
ATOM 2727 C CA . GLY B 1 124 ? 6.41 23.766 10.602 1 86.69 124 GLY B CA 1
ATOM 2728 C C . GLY B 1 124 ? 6.512 22.547 11.492 1 86.69 124 GLY B C 1
ATOM 2729 O O . GLY B 1 124 ? 7.207 21.594 11.156 1 86.69 124 GLY B O 1
ATOM 2730 N N . MET B 1 125 ? 5.844 22.594 12.609 1 90.19 125 MET B N 1
ATOM 2731 C CA . MET B 1 125 ? 5.844 21.453 13.523 1 90.19 125 MET B CA 1
ATOM 2732 C C . MET B 1 125 ? 5.215 20.234 12.859 1 90.19 125 MET B C 1
ATOM 2734 O O . MET B 1 125 ? 5.695 19.109 13.039 1 90.19 125 MET B O 1
ATOM 2738 N N . PHE B 1 126 ? 4.156 20.469 12.117 1 90.5 126 PHE B N 1
ATOM 2739 C CA . PHE B 1 126 ? 3.488 19.375 11.414 1 90.5 126 PHE B CA 1
ATOM 2740 C C . PHE B 1 126 ? 4.418 18.75 10.383 1 90.5 126 PHE B C 1
ATOM 2742 O O . PHE B 1 126 ? 4.465 17.516 10.258 1 90.5 126 PHE B O 1
ATOM 2749 N N . GLU B 1 127 ? 5.188 19.531 9.672 1 88.75 127 GLU B N 1
ATOM 2750 C CA . GLU B 1 127 ? 6.133 19.047 8.68 1 88.75 127 GLU B CA 1
ATOM 2751 C C . GLU B 1 127 ? 7.219 18.188 9.328 1 88.75 127 GLU B C 1
ATOM 2753 O O . GLU B 1 127 ? 7.625 17.156 8.773 1 88.75 127 GLU B O 1
ATOM 2758 N N . ILE B 1 128 ? 7.672 18.625 10.461 1 93.19 128 ILE B N 1
ATOM 2759 C CA . ILE B 1 128 ? 8.656 17.844 11.203 1 93.19 128 ILE B CA 1
ATOM 2760 C C . ILE B 1 128 ? 8.047 16.516 11.633 1 93.19 128 ILE B C 1
ATOM 2762 O O . ILE B 1 128 ? 8.688 15.461 11.508 1 93.19 128 ILE B O 1
ATOM 2766 N N . ASP B 1 129 ? 6.852 16.562 12.117 1 94.69 129 ASP B N 1
ATOM 2767 C CA . ASP B 1 129 ? 6.148 15.352 12.523 1 94.69 129 ASP B CA 1
ATOM 2768 C C . ASP B 1 129 ? 6.027 14.367 11.359 1 94.69 129 ASP B C 1
ATOM 2770 O O . ASP B 1 129 ? 6.297 13.18 11.523 1 94.69 129 ASP B O 1
ATOM 2774 N N . MET B 1 130 ? 5.668 14.852 10.227 1 93.81 130 MET B N 1
ATOM 2775 C CA . MET B 1 130 ? 5.559 14.008 9.039 1 93.81 130 MET B CA 1
ATOM 2776 C C . MET B 1 130 ? 6.926 13.453 8.641 1 93.81 130 MET B C 1
ATOM 2778 O O . MET B 1 130 ? 7.031 12.305 8.219 1 93.81 130 MET B O 1
ATOM 2782 N N . SER B 1 131 ? 7.945 14.258 8.766 1 96 131 SER B N 1
ATOM 2783 C CA . SER B 1 131 ? 9.289 13.805 8.422 1 96 131 SER B CA 1
ATOM 2784 C C . SER B 1 131 ? 9.727 12.664 9.328 1 96 131 SER B C 1
ATOM 2786 O O . SER B 1 131 ? 10.461 11.766 8.906 1 96 131 SER B O 1
ATOM 2788 N N . PHE B 1 132 ? 9.289 12.688 10.664 1 98.38 132 PHE B N 1
ATOM 2789 C CA . PHE B 1 132 ? 9.562 11.609 11.609 1 98.38 132 PHE B CA 1
ATOM 2790 C C . PHE B 1 132 ? 9 10.289 11.109 1 98.38 132 PHE B C 1
ATOM 2792 O O . PHE B 1 132 ? 9.719 9.289 11.047 1 98.38 132 PHE B O 1
ATOM 2799 N N . HIS B 1 133 ? 7.758 10.281 10.656 1 98.44 133 HIS B N 1
ATOM 2800 C CA . HIS B 1 133 ? 7.098 9.078 10.164 1 98.44 133 HIS B CA 1
ATOM 2801 C C . HIS B 1 133 ? 7.738 8.594 8.867 1 98.44 133 HIS B C 1
ATOM 2803 O O . HIS B 1 133 ? 7.934 7.391 8.68 1 98.44 133 HIS B O 1
ATOM 2809 N N . SER B 1 134 ? 8.078 9.516 8 1 98.12 134 SER B N 1
ATOM 2810 C CA . SER B 1 134 ? 8.742 9.156 6.746 1 98.12 134 SER B CA 1
ATOM 2811 C C . SER B 1 134 ? 10.109 8.531 6.996 1 98.12 134 SER B C 1
ATOM 2813 O O . SER B 1 134 ? 10.5 7.598 6.301 1 98.12 134 SER B O 1
ATOM 2815 N N . ALA B 1 135 ? 10.812 9.094 7.965 1 98.75 135 ALA B N 1
ATOM 2816 C CA . ALA B 1 135 ? 12.133 8.562 8.297 1 98.75 135 ALA B CA 1
ATOM 2817 C C . ALA B 1 135 ? 12.039 7.125 8.797 1 98.75 135 ALA B C 1
ATOM 2819 O O . ALA B 1 135 ? 12.898 6.293 8.477 1 98.75 135 ALA B O 1
ATOM 2820 N N . ILE B 1 136 ? 11.039 6.848 9.57 1 98.88 136 ILE B N 1
ATOM 2821 C CA . ILE B 1 136 ? 10.836 5.488 10.055 1 98.88 136 ILE B CA 1
ATOM 2822 C C . ILE B 1 136 ? 10.531 4.555 8.891 1 98.88 136 ILE B C 1
ATOM 2824 O O . ILE B 1 136 ? 11.07 3.449 8.812 1 98.88 136 ILE B O 1
ATOM 2828 N N . ALA B 1 137 ? 9.672 4.977 7.977 1 98.81 137 ALA B N 1
ATOM 2829 C CA . ALA B 1 137 ? 9.352 4.176 6.797 1 98.81 137 ALA B CA 1
ATOM 2830 C C . ALA B 1 137 ? 10.602 3.885 5.973 1 98.81 137 ALA B C 1
ATOM 2832 O O . ALA B 1 137 ? 10.812 2.748 5.543 1 98.81 137 ALA B O 1
ATOM 2833 N N . LYS B 1 138 ? 11.43 4.863 5.812 1 98.75 138 LYS B N 1
ATOM 2834 C CA . LYS B 1 138 ? 12.68 4.684 5.07 1 98.75 138 LYS B CA 1
ATOM 2835 C C . LYS B 1 138 ? 13.625 3.74 5.809 1 98.75 138 LYS B C 1
ATOM 2837 O O . LYS B 1 138 ? 14.312 2.932 5.184 1 98.75 138 LYS B O 1
ATOM 2842 N N . ALA B 1 139 ? 13.641 3.838 7.109 1 98.81 139 ALA B N 1
ATOM 2843 C CA . ALA B 1 139 ? 14.531 3.039 7.945 1 98.81 139 ALA B CA 1
ATOM 2844 C C . ALA B 1 139 ? 14.117 1.569 7.938 1 98.81 139 ALA B C 1
ATOM 2846 O O . ALA B 1 139 ? 14.883 0.702 8.367 1 98.81 139 ALA B O 1
ATOM 2847 N N . SER B 1 140 ? 12.961 1.277 7.438 1 98.81 140 SER B N 1
ATOM 2848 C CA . SER B 1 140 ? 12.523 -0.105 7.273 1 98.81 140 SER B CA 1
ATOM 2849 C C . SER B 1 140 ? 13.344 -0.827 6.215 1 98.81 140 SER B C 1
ATOM 2851 O O . SER B 1 140 ? 13.32 -2.057 6.133 1 98.81 140 SER B O 1
ATOM 2853 N N . HIS B 1 141 ? 13.922 -0.042 5.352 1 98.56 141 HIS B N 1
ATOM 2854 C CA . HIS B 1 141 ? 14.68 -0.554 4.211 1 98.56 141 HIS B CA 1
ATOM 2855 C C . HIS B 1 141 ? 13.82 -1.489 3.363 1 98.56 141 HIS B C 1
ATOM 2857 O O . HIS B 1 141 ? 14.305 -2.518 2.885 1 98.56 141 HIS B O 1
ATOM 2863 N N . ASN B 1 142 ? 12.625 -1.24 3.262 1 98.38 142 ASN B N 1
ATOM 2864 C CA . ASN B 1 142 ? 11.648 -1.806 2.342 1 98.38 142 ASN B CA 1
ATOM 2865 C C . ASN B 1 142 ? 11.117 -0.753 1.371 1 98.38 142 ASN B C 1
ATOM 2867 O O . ASN B 1 142 ? 10.219 0.018 1.714 1 98.38 142 ASN B O 1
ATOM 2871 N N . LYS B 1 143 ? 11.633 -0.786 0.208 1 96.62 143 LYS B N 1
ATOM 2872 C CA . LYS B 1 143 ? 11.406 0.293 -0.748 1 96.62 143 LYS B CA 1
ATOM 2873 C C . LYS B 1 143 ? 9.922 0.411 -1.099 1 96.62 143 LYS B C 1
ATOM 2875 O O . LYS B 1 143 ? 9.344 1.498 -1.024 1 96.62 143 LYS B O 1
ATOM 2880 N N . PRO B 1 144 ? 9.211 -0.672 -1.472 1 94.62 144 PRO B N 1
ATOM 2881 C CA . PRO B 1 144 ? 7.785 -0.525 -1.777 1 94.62 144 PRO B CA 1
ATOM 2882 C C . PRO B 1 144 ? 6.973 -0.037 -0.58 1 94.62 144 PRO B C 1
ATOM 2884 O O . PRO B 1 144 ? 6.004 0.705 -0.75 1 94.62 144 PRO B O 1
ATOM 2887 N N . LEU B 1 145 ? 7.332 -0.397 0.619 1 98 145 LEU B N 1
ATOM 2888 C CA . LEU B 1 145 ? 6.656 0.068 1.825 1 98 145 LEU B CA 1
ATOM 2889 C C . LEU B 1 145 ? 6.797 1.578 1.981 1 98 145 LEU B C 1
ATOM 2891 O O . LEU B 1 145 ? 5.816 2.273 2.252 1 98 145 LEU B O 1
ATOM 2895 N N . ALA B 1 146 ? 8.031 2.072 1.812 1 97.69 146 ALA B N 1
ATOM 2896 C CA . ALA B 1 146 ? 8.289 3.508 1.913 1 97.69 146 ALA B CA 1
ATOM 2897 C C . ALA B 1 146 ? 7.527 4.277 0.837 1 97.69 146 ALA B C 1
ATOM 2899 O O . ALA B 1 146 ? 7.023 5.375 1.089 1 97.69 146 ALA B O 1
ATOM 2900 N N . GLU B 1 147 ? 7.379 3.693 -0.292 1 92.31 147 GLU B N 1
ATOM 2901 C CA . GLU B 1 147 ? 6.672 4.336 -1.395 1 92.31 147 GLU B CA 1
ATOM 2902 C C . GLU B 1 147 ? 5.176 4.434 -1.107 1 92.31 147 GLU B C 1
ATOM 2904 O O . GLU B 1 147 ? 4.551 5.465 -1.362 1 92.31 147 GLU B O 1
ATOM 2909 N N . ILE B 1 148 ? 4.613 3.391 -0.598 1 94.25 148 ILE B N 1
ATOM 2910 C CA . ILE B 1 148 ? 3.201 3.402 -0.236 1 94.25 148 ILE B CA 1
ATOM 2911 C C . ILE B 1 148 ? 2.965 4.406 0.89 1 94.25 148 ILE B C 1
ATOM 2913 O O . ILE B 1 148 ? 1.979 5.148 0.874 1 94.25 148 ILE B O 1
ATOM 2917 N N . HIS B 1 149 ? 3.852 4.379 1.848 1 96.44 149 HIS B N 1
ATOM 2918 C CA . HIS B 1 149 ? 3.748 5.316 2.959 1 96.44 149 HIS B CA 1
ATOM 2919 C C . HIS B 1 149 ? 3.715 6.758 2.463 1 96.44 149 HIS B C 1
ATOM 2921 O O . HIS B 1 149 ? 2.855 7.539 2.875 1 96.44 149 HIS B O 1
ATOM 2927 N N . ASP B 1 150 ? 4.613 7.09 1.572 1 90.38 150 ASP B N 1
ATOM 2928 C CA . ASP B 1 150 ? 4.688 8.438 1.026 1 90.38 150 ASP B CA 1
ATOM 2929 C C . ASP B 1 150 ? 3.395 8.812 0.305 1 90.38 150 ASP B C 1
ATOM 2931 O O . ASP B 1 150 ? 2.92 9.945 0.419 1 90.38 150 ASP B O 1
ATOM 2935 N N . ARG B 1 151 ? 2.873 7.883 -0.396 1 85.75 151 ARG B N 1
ATOM 2936 C CA . ARG B 1 151 ? 1.649 8.133 -1.15 1 85.75 151 ARG B CA 1
ATOM 2937 C C . ARG B 1 151 ? 0.48 8.422 -0.215 1 85.75 151 ARG B C 1
ATOM 2939 O O . ARG B 1 151 ? -0.292 9.352 -0.449 1 85.75 151 ARG B O 1
ATOM 2946 N N . PHE B 1 152 ? 0.344 7.656 0.812 1 92.06 152 PHE B N 1
ATOM 2947 C CA . PHE B 1 152 ? -0.778 7.844 1.724 1 92.06 152 PHE B CA 1
ATOM 2948 C C . PHE B 1 152 ? -0.562 9.07 2.605 1 92.06 152 PHE B C 1
ATOM 2950 O O . PHE B 1 152 ? -1.518 9.758 2.963 1 92.06 152 PHE B O 1
ATOM 2957 N N . LEU B 1 153 ? 0.685 9.312 2.971 1 90.56 153 LEU B N 1
ATOM 2958 C CA . LEU B 1 153 ? 0.988 10.531 3.709 1 90.56 153 LEU B CA 1
ATOM 2959 C C . LEU B 1 153 ? 0.576 11.766 2.912 1 90.56 153 LEU B C 1
ATOM 2961 O O . LEU B 1 153 ? -0.022 12.695 3.463 1 90.56 153 LEU B O 1
ATOM 2965 N N . ALA B 1 154 ? 0.851 11.734 1.666 1 82.56 154 ALA B N 1
ATOM 2966 C CA . ALA B 1 154 ? 0.498 12.859 0.798 1 82.56 154 ALA B CA 1
ATOM 2967 C 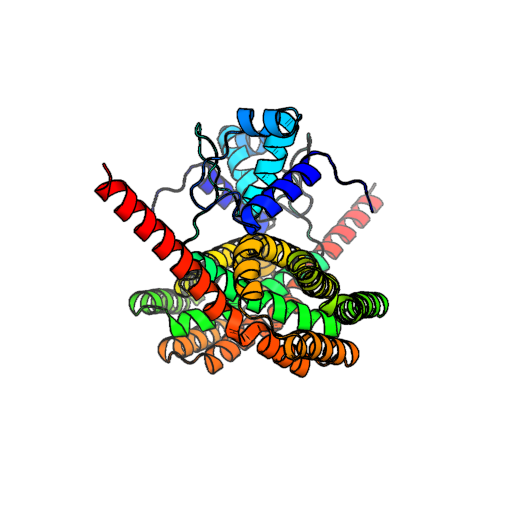C . ALA B 1 154 ? -1.017 13.008 0.688 1 82.56 154 ALA B C 1
ATOM 2969 O O . ALA B 1 154 ? -1.541 14.125 0.754 1 82.56 154 ALA B O 1
ATOM 2970 N N . ARG B 1 155 ? -1.713 11.938 0.53 1 82.31 155 ARG B N 1
ATOM 2971 C CA . ARG B 1 155 ? -3.162 11.953 0.371 1 82.31 155 ARG B CA 1
ATOM 2972 C C . ARG B 1 155 ? -3.848 12.469 1.631 1 82.31 155 ARG B C 1
ATOM 2974 O O . ARG B 1 155 ? -4.887 13.125 1.554 1 82.31 155 ARG B O 1
ATOM 2981 N N . LEU B 1 156 ? -3.207 12.18 2.775 1 89.38 156 LEU B N 1
ATOM 2982 C CA . LEU B 1 156 ? -3.857 12.469 4.051 1 89.38 156 LEU B CA 1
ATOM 2983 C C . LEU B 1 156 ? -3.309 13.75 4.664 1 89.38 156 LEU B C 1
ATOM 2985 O O . LEU B 1 156 ? -3.736 14.156 5.746 1 89.38 156 LEU B O 1
ATOM 2989 N N . TRP B 1 157 ? -2.404 14.359 3.963 1 84.62 157 TRP B N 1
ATOM 2990 C CA . TRP B 1 157 ? -1.636 15.469 4.516 1 84.62 157 TRP B CA 1
ATOM 2991 C C . TRP B 1 157 ? -2.559 16.547 5.07 1 84.62 157 TRP B C 1
ATOM 2993 O O . TRP B 1 157 ? -2.412 16.969 6.223 1 84.62 157 TRP B O 1
ATOM 3003 N N . ARG B 1 158 ? -3.512 16.969 4.383 1 83 158 ARG B N 1
ATOM 3004 C CA . ARG B 1 158 ? -4.391 18.062 4.801 1 83 158 ARG B CA 1
ATOM 3005 C C . ARG B 1 158 ? -5.246 17.641 5.992 1 83 158 ARG B C 1
ATOM 3007 O O . ARG B 1 158 ? -5.367 18.391 6.969 1 83 158 ARG B O 1
ATOM 3014 N N . ALA B 1 159 ? -5.875 16.516 5.871 1 87.19 159 ALA B N 1
ATOM 3015 C CA . ALA B 1 159 ? -6.758 16.047 6.938 1 87.19 159 ALA B CA 1
ATOM 3016 C C . ALA B 1 159 ? -5.988 15.852 8.242 1 87.19 159 ALA B C 1
ATOM 3018 O O . ALA B 1 159 ? -6.496 16.172 9.32 1 87.19 159 ALA B O 1
ATOM 3019 N N . ARG B 1 160 ? -4.816 15.344 8.109 1 90.69 160 ARG B N 1
ATOM 3020 C CA . ARG B 1 160 ? -3.988 15.156 9.297 1 90.69 160 ARG B CA 1
ATOM 3021 C C . ARG B 1 160 ? -3.57 16.5 9.891 1 90.69 160 ARG B C 1
ATOM 3023 O O . ARG B 1 160 ? -3.514 16.641 11.109 1 90.69 160 ARG B O 1
ATOM 3030 N N . PHE B 1 161 ? -3.246 17.406 9.062 1 88.06 161 PHE B N 1
ATOM 3031 C CA . PHE B 1 161 ? -2.871 18.734 9.539 1 88.06 161 PHE B CA 1
ATOM 3032 C C . PHE B 1 161 ? -4.023 19.391 10.305 1 88.06 161 PHE B C 1
ATOM 3034 O O . PHE B 1 161 ? -3.834 19.875 11.422 1 88.06 161 PHE B O 1
ATOM 3041 N N . LEU B 1 162 ? -5.164 19.344 9.719 1 84.62 162 LEU B N 1
ATOM 3042 C CA . LEU B 1 162 ? -6.332 19.969 10.344 1 84.62 162 LEU B CA 1
ATOM 3043 C C . LEU B 1 162 ? -6.656 19.297 11.672 1 84.62 162 LEU B C 1
ATOM 3045 O O . LEU B 1 162 ? -7.07 19.969 12.625 1 84.62 162 LEU B O 1
ATOM 3049 N N . SER B 1 163 ? -6.48 18.031 11.695 1 90.19 163 SER B N 1
ATOM 3050 C CA . SER B 1 163 ? -6.727 17.312 12.938 1 90.19 163 SER B CA 1
ATOM 3051 C C . SER B 1 163 ? -5.672 17.641 13.984 1 90.19 163 SER B C 1
ATOM 3053 O O . SER B 1 163 ? -5.984 17.75 15.18 1 90.19 163 SER B O 1
ATOM 3055 N N . ALA B 1 164 ? -4.441 17.797 13.555 1 88.5 164 ALA B N 1
ATOM 3056 C CA . ALA B 1 164 ? -3.334 18.109 14.461 1 88.5 164 ALA B CA 1
ATOM 3057 C C . ALA B 1 164 ? -3.488 19.5 15.062 1 88.5 164 ALA B C 1
ATOM 3059 O O . ALA B 1 164 ? -3.141 19.719 16.219 1 88.5 164 ALA B O 1
ATOM 3060 N N . VAL B 1 165 ? -3.924 20.406 14.305 1 84.19 165 VAL B N 1
ATOM 3061 C CA . VAL B 1 165 ? -4.109 21.781 14.758 1 84.19 165 VAL B CA 1
ATOM 3062 C C . VAL B 1 165 ? -5.148 21.812 15.875 1 84.19 165 VAL B C 1
ATOM 3064 O O . VAL B 1 165 ? -5.031 22.609 16.812 1 84.19 165 VAL B O 1
ATOM 3067 N N . LYS B 1 166 ? -6.059 20.938 15.805 1 81.5 166 LYS B N 1
ATOM 3068 C CA . LYS B 1 166 ? -7.129 20.938 16.797 1 81.5 166 LYS B CA 1
ATOM 3069 C C . LYS B 1 166 ? -6.664 20.281 18.094 1 81.5 166 LYS B C 1
ATOM 3071 O O . LYS B 1 166 ? -7.16 20.625 19.172 1 81.5 166 LYS B O 1
ATOM 3076 N N . ARG B 1 167 ? -5.766 19.312 18.078 1 73.69 167 ARG B N 1
ATOM 3077 C CA . ARG B 1 167 ? -5.391 18.516 19.234 1 73.69 167 ARG B CA 1
ATOM 3078 C C . ARG B 1 167 ? -4.059 18.984 19.812 1 73.69 167 ARG B C 1
ATOM 3080 O O . ARG B 1 167 ? -3.68 18.578 20.922 1 73.69 167 ARG B O 1
ATOM 3087 N N . ARG B 1 168 ? -3.729 20.031 19.781 1 67.19 168 ARG B N 1
ATOM 3088 C CA . ARG B 1 168 ? -2.338 20.328 20.109 1 67.19 168 ARG B 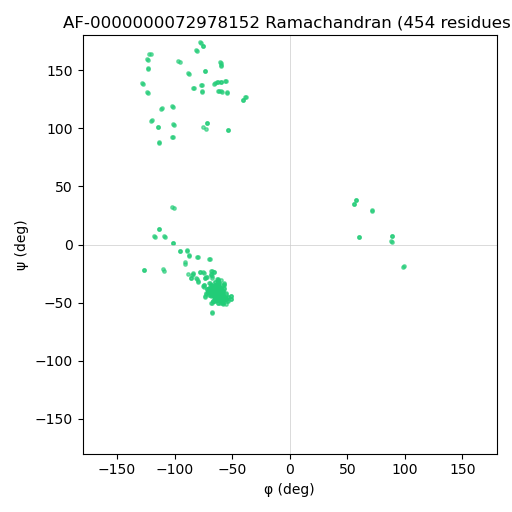CA 1
ATOM 3089 C C . ARG B 1 168 ? -2.1 20.234 21.609 1 67.19 168 ARG B C 1
ATOM 3091 O O . ARG B 1 168 ? -2.803 20.875 22.391 1 67.19 168 ARG B O 1
ATOM 3098 N N . ASN B 1 169 ? -1.532 19.125 21.984 1 77.31 169 ASN B N 1
ATOM 3099 C CA . ASN B 1 169 ? -0.938 18.922 23.312 1 77.31 169 ASN B CA 1
ATOM 3100 C C . ASN B 1 169 ? 0.549 18.594 23.203 1 77.31 169 ASN B C 1
ATOM 3102 O O . ASN B 1 169 ? 0.92 17.453 22.906 1 77.31 169 ASN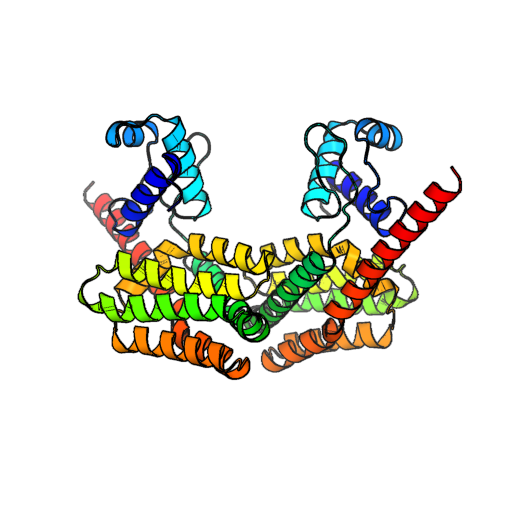 B O 1
ATOM 3106 N N . ARG B 1 170 ? 1.401 19.5 23.547 1 73.5 170 ARG B N 1
ATOM 3107 C CA . ARG B 1 170 ? 2.85 19.406 23.422 1 73.5 170 ARG B CA 1
ATOM 3108 C C . ARG B 1 170 ? 3.379 18.156 24.125 1 73.5 170 ARG B C 1
ATOM 3110 O O . ARG B 1 170 ? 4.156 17.391 23.562 1 73.5 170 ARG B O 1
ATOM 3117 N N . ALA B 1 171 ? 2.969 18 25.359 1 78.12 171 ALA B N 1
ATOM 3118 C CA . ALA B 1 171 ? 3.516 16.938 26.188 1 78.12 171 ALA B CA 1
ATOM 3119 C C . ALA B 1 171 ? 3.244 15.57 25.562 1 78.12 171 ALA B C 1
ATOM 3121 O O . ALA B 1 171 ? 4.137 14.719 25.484 1 78.12 171 ALA B O 1
ATOM 3122 N N . SER B 1 172 ? 2.195 15.445 25.031 1 87.06 172 SER B N 1
ATOM 3123 C CA . SER B 1 172 ? 1.832 14.164 24.453 1 87.06 172 SER B CA 1
ATOM 3124 C C . SER B 1 172 ? 2.584 13.922 23.141 1 87.06 172 SER B C 1
ATOM 3126 O O . SER B 1 172 ? 3.043 12.805 22.875 1 87.06 172 SER B O 1
ATOM 3128 N N . VAL B 1 173 ? 2.762 14.977 22.438 1 87.5 173 VAL B N 1
ATOM 3129 C CA . VAL B 1 173 ? 3.408 14.844 21.125 1 87.5 173 VAL B CA 1
ATOM 3130 C C . VAL B 1 173 ? 4.859 14.406 21.312 1 87.5 173 VAL B C 1
ATOM 3132 O O . VAL B 1 173 ? 5.297 13.414 20.734 1 87.5 173 VAL B O 1
ATOM 3135 N N . ILE B 1 174 ? 5.586 15.055 22.172 1 91.38 174 ILE B N 1
ATOM 3136 C CA . ILE B 1 174 ? 7 14.773 22.375 1 91.38 174 ILE B CA 1
ATOM 3137 C C . ILE B 1 174 ? 7.164 13.43 23.062 1 91.38 174 ILE B C 1
ATOM 3139 O O . ILE B 1 174 ? 8.039 12.641 22.703 1 91.38 174 ILE B O 1
ATOM 3143 N N . GLU B 1 175 ? 6.348 13.164 24 1 95.06 175 GLU B N 1
ATOM 3144 C CA . GLU B 1 175 ? 6.41 11.914 24.75 1 95.06 175 GLU B CA 1
ATOM 3145 C C . GLU B 1 175 ? 6.191 10.703 23.844 1 95.06 175 GLU B C 1
ATOM 3147 O O . GLU B 1 175 ? 6.91 9.711 23.953 1 95.06 175 GLU B O 1
ATOM 3152 N N . HIS B 1 176 ? 5.23 10.758 23.031 1 96.19 176 HIS B N 1
ATOM 3153 C CA . HIS B 1 176 ? 4.906 9.648 22.156 1 96.19 176 HIS B CA 1
ATOM 3154 C C . HIS B 1 176 ? 6.027 9.391 21.156 1 96.19 176 HIS B C 1
ATOM 3156 O O . HIS B 1 176 ? 6.398 8.242 20.906 1 96.19 176 HIS B O 1
ATOM 3162 N N . HIS B 1 177 ? 6.574 10.469 20.562 1 97.19 177 HIS B N 1
ATOM 3163 C CA . HIS B 1 177 ? 7.66 10.297 19.594 1 97.19 177 HIS B CA 1
ATOM 3164 C C . HIS B 1 177 ? 8.922 9.773 20.281 1 97.19 177 HIS B C 1
ATOM 3166 O O . HIS B 1 177 ? 9.648 8.961 19.719 1 97.19 177 HIS B O 1
ATOM 3172 N N . THR B 1 178 ? 9.109 10.219 21.469 1 97.81 178 THR B N 1
ATOM 3173 C CA . THR B 1 178 ? 10.25 9.734 22.25 1 97.81 178 THR B CA 1
ATOM 3174 C C . THR B 1 178 ? 10.102 8.25 22.578 1 97.81 178 THR B C 1
ATOM 3176 O O . THR B 1 178 ? 11.078 7.504 22.547 1 97.81 178 THR B O 1
ATOM 3179 N N . ALA B 1 179 ? 8.93 7.828 22.891 1 98.38 179 ALA B N 1
ATOM 3180 C CA . ALA B 1 179 ? 8.656 6.422 23.172 1 98.38 179 ALA B CA 1
ATOM 3181 C C . ALA B 1 179 ? 8.906 5.559 21.938 1 98.38 179 ALA B C 1
ATOM 3183 O O . ALA B 1 179 ? 9.445 4.453 22.047 1 98.38 179 ALA B O 1
ATOM 3184 N N . ILE B 1 180 ? 8.523 6.02 20.797 1 98.75 180 ILE B N 1
ATOM 3185 C CA . ILE B 1 180 ? 8.75 5.309 19.547 1 98.75 180 ILE B CA 1
ATOM 3186 C C . ILE B 1 180 ? 10.242 5.188 19.281 1 98.75 180 ILE B C 1
ATOM 3188 O O . ILE B 1 180 ? 10.734 4.109 18.938 1 98.75 180 ILE B O 1
ATOM 3192 N N . LEU B 1 181 ? 10.953 6.328 19.469 1 98.75 181 LEU B N 1
ATOM 3193 C CA . LEU B 1 181 ? 12.398 6.324 19.281 1 98.75 181 LEU B CA 1
ATOM 3194 C C . LEU B 1 181 ? 13.062 5.332 20.234 1 98.75 181 LEU B C 1
ATOM 3196 O O . LEU B 1 181 ? 13.977 4.605 19.844 1 98.75 181 LEU B O 1
ATOM 3200 N N . ALA B 1 182 ? 12.633 5.32 21.453 1 98.75 182 ALA B N 1
ATOM 3201 C CA . ALA B 1 182 ? 13.188 4.402 22.438 1 98.75 182 ALA B CA 1
ATOM 3202 C C . ALA B 1 182 ? 12.977 2.951 22.031 1 98.75 182 ALA B C 1
ATOM 3204 O O . ALA B 1 182 ? 13.867 2.115 22.203 1 98.75 182 ALA B O 1
ATOM 3205 N N . ALA B 1 183 ? 11.828 2.664 21.547 1 98.69 183 ALA B N 1
ATOM 3206 C CA . ALA B 1 183 ? 11.547 1.316 21.062 1 98.69 183 ALA B CA 1
ATOM 3207 C C . ALA B 1 183 ? 12.445 0.952 19.875 1 98.69 183 ALA B C 1
ATOM 3209 O O . ALA B 1 183 ? 12.891 -0.193 19.766 1 98.69 183 ALA B O 1
ATOM 3210 N N . LEU B 1 184 ? 12.711 1.899 18.969 1 98.62 184 LEU B N 1
ATOM 3211 C CA . LEU B 1 184 ? 13.617 1.692 17.844 1 98.62 184 LEU B CA 1
ATOM 3212 C C . LEU B 1 184 ? 15.031 1.386 18.328 1 98.62 184 LEU B C 1
ATOM 3214 O O . LEU B 1 184 ? 15.672 0.462 17.828 1 98.62 184 LEU B O 1
ATOM 3218 N N . ARG B 1 185 ? 15.469 2.152 19.266 1 98.62 185 ARG B N 1
ATOM 3219 C CA . ARG B 1 185 ? 16.812 1.967 19.812 1 98.62 185 ARG B CA 1
ATOM 3220 C C . ARG B 1 185 ? 16.953 0.599 20.469 1 98.62 185 ARG B C 1
ATOM 3222 O O . ARG B 1 185 ? 18 -0.035 20.375 1 98.62 185 ARG B O 1
ATOM 3229 N N . ALA B 1 186 ? 15.914 0.16 21.109 1 98.62 186 ALA B N 1
ATOM 3230 C CA . ALA B 1 186 ? 15.906 -1.125 21.797 1 98.62 186 ALA B CA 1
ATOM 3231 C C . ALA B 1 186 ? 15.68 -2.275 20.812 1 98.62 186 ALA B C 1
ATOM 3233 O O . ALA B 1 186 ? 15.805 -3.445 21.188 1 98.62 186 ALA B O 1
ATOM 3234 N N . ARG B 1 187 ? 15.336 -1.934 19.672 1 98.62 187 ARG B N 1
ATOM 3235 C CA . ARG B 1 187 ? 15.016 -2.912 18.641 1 98.62 187 ARG B CA 1
ATOM 3236 C C . ARG B 1 187 ? 13.883 -3.832 19.094 1 98.62 187 ARG B C 1
ATOM 3238 O O . ARG B 1 187 ? 13.945 -5.047 18.891 1 98.62 187 ARG B O 1
ATOM 3245 N N . ASP B 1 188 ? 12.977 -3.314 19.734 1 98.62 188 ASP B N 1
ATOM 3246 C CA . ASP B 1 188 ? 11.867 -4.07 20.312 1 98.62 188 ASP B CA 1
ATOM 3247 C C . ASP B 1 188 ? 10.609 -3.945 19.453 1 98.62 188 ASP B C 1
ATOM 3249 O O . ASP B 1 188 ? 9.852 -2.99 19.609 1 98.62 188 ASP B O 1
ATOM 3253 N N . THR B 1 189 ? 10.305 -5.004 18.703 1 98 189 THR B N 1
ATOM 3254 C CA . THR B 1 189 ? 9.227 -4.957 17.719 1 98 189 THR B CA 1
ATOM 3255 C C . THR B 1 189 ? 7.867 -4.953 18.422 1 98 189 THR B C 1
ATOM 3257 O O . THR B 1 189 ? 6.902 -4.395 17.891 1 98 189 THR B O 1
ATOM 3260 N N . VAL B 1 190 ? 7.754 -5.504 19.562 1 97.62 190 VAL B N 1
ATOM 3261 C CA . VAL B 1 190 ? 6.492 -5.523 20.297 1 97.62 190 VAL B CA 1
ATOM 3262 C C . VAL B 1 190 ? 6.203 -4.137 20.859 1 97.62 190 VAL B C 1
ATOM 3264 O O . VAL B 1 190 ? 5.09 -3.627 20.734 1 97.62 190 VAL B O 1
ATOM 3267 N N . VAL B 1 191 ? 7.176 -3.525 21.422 1 98.44 191 VAL B N 1
ATOM 3268 C CA . VAL B 1 191 ? 7 -2.227 22.062 1 98.44 191 VAL B CA 1
ATOM 3269 C C . VAL B 1 191 ? 6.754 -1.157 21 1 98.44 191 VAL B C 1
ATOM 3271 O O . VAL B 1 191 ? 5.969 -0.23 21.219 1 98.44 191 VAL B O 1
ATOM 3274 N N . ILE B 1 192 ? 7.422 -1.252 19.875 1 98.5 192 ILE B N 1
ATOM 3275 C CA . ILE B 1 192 ? 7.27 -0.22 18.859 1 98.5 192 ILE B CA 1
ATOM 3276 C C . ILE B 1 192 ? 5.848 -0.258 18.297 1 98.5 192 ILE B C 1
ATOM 3278 O O . ILE B 1 192 ? 5.277 0.784 17.969 1 98.5 192 ILE B O 1
ATOM 3282 N N . ASP B 1 193 ? 5.312 -1.483 18.109 1 97.88 193 ASP B N 1
ATOM 3283 C CA . ASP B 1 193 ? 3.93 -1.613 17.656 1 97.88 193 ASP B CA 1
ATOM 3284 C C . ASP B 1 193 ? 2.973 -0.901 18.609 1 97.88 193 ASP B C 1
ATOM 3286 O O . ASP B 1 193 ? 2.096 -0.151 18.172 1 97.88 193 ASP B O 1
ATOM 3290 N N . THR B 1 194 ? 3.158 -1.093 19.875 1 97.81 194 THR B N 1
ATOM 3291 C CA . THR B 1 194 ? 2.324 -0.468 20.891 1 97.81 194 THR B CA 1
ATOM 3292 C C . THR B 1 194 ? 2.533 1.044 20.906 1 97.81 194 THR B C 1
ATOM 3294 O O . THR B 1 194 ? 1.573 1.808 21.031 1 97.81 194 THR B O 1
ATOM 3297 N N . ALA B 1 195 ? 3.76 1.495 20.812 1 98.25 195 ALA B N 1
ATOM 3298 C CA . ALA B 1 195 ? 4.086 2.918 20.859 1 98.25 195 ALA B CA 1
ATOM 3299 C C . ALA B 1 195 ? 3.463 3.658 19.672 1 98.25 195 ALA B C 1
ATOM 3301 O O . ALA B 1 195 ? 2.869 4.727 19.844 1 98.25 195 ALA B O 1
ATOM 3302 N N . ILE B 1 196 ? 3.545 3.1 18.484 1 98.06 196 ILE B N 1
ATOM 3303 C CA . ILE B 1 196 ? 2.951 3.711 17.312 1 98.06 196 ILE B CA 1
ATOM 3304 C C . ILE B 1 196 ? 1.429 3.689 17.422 1 98.06 196 ILE B C 1
ATOM 3306 O O . ILE B 1 196 ? 0.761 4.676 17.109 1 98.06 196 ILE B O 1
ATOM 3310 N N . GLY B 1 197 ? 0.92 2.545 17.922 1 97.12 197 GLY B N 1
ATOM 3311 C CA . GLY B 1 197 ? -0.514 2.447 18.141 1 97.12 197 GLY B CA 1
ATOM 3312 C C . GLY B 1 197 ? -1.047 3.506 19.078 1 97.12 197 GLY B C 1
ATOM 3313 O O . GLY B 1 197 ? -2.092 4.109 18.828 1 97.12 197 GLY B O 1
ATOM 3314 N N . THR B 1 198 ? -0.344 3.742 20.141 1 96.31 198 THR B N 1
ATOM 3315 C CA . THR B 1 198 ? -0.721 4.758 21.125 1 96.31 198 THR B CA 1
ATOM 3316 C C . THR B 1 198 ? -0.64 6.152 20.516 1 96.31 198 THR B C 1
ATOM 3318 O O . THR B 1 198 ? -1.548 6.969 20.688 1 96.31 198 THR B O 1
ATOM 3321 N N . HIS B 1 199 ? 0.421 6.453 19.781 1 95.69 199 HIS B N 1
ATOM 3322 C CA . HIS B 1 199 ? 0.65 7.754 19.172 1 95.69 199 HIS B CA 1
ATOM 3323 C C . HIS B 1 199 ? -0.448 8.086 18.156 1 95.69 199 HIS B C 1
ATOM 3325 O O . HIS B 1 199 ? -0.859 9.242 18.047 1 95.69 199 HIS B O 1
ATOM 3331 N N . LEU B 1 200 ? -1.005 7.062 17.5 1 94.75 200 LEU B N 1
ATOM 3332 C CA . LEU B 1 200 ? -1.929 7.297 16.406 1 94.75 200 LEU B CA 1
ATOM 3333 C C . LEU B 1 200 ? -3.334 6.824 16.75 1 94.75 200 LEU B C 1
ATOM 3335 O O . LEU B 1 200 ? -4.191 6.691 15.883 1 94.75 200 LEU B O 1
ATOM 3339 N N . ASP B 1 201 ? -3.639 6.527 17.969 1 91.31 201 ASP B N 1
ATOM 3340 C CA . ASP B 1 201 ? -4.836 5.828 18.438 1 91.31 201 ASP B CA 1
ATOM 3341 C C . ASP B 1 201 ? -6.098 6.594 18.062 1 91.31 201 ASP B C 1
ATOM 3343 O O . ASP B 1 201 ? -7.141 5.992 17.781 1 91.31 201 ASP B O 1
ATOM 3347 N N . ARG B 1 202 ? -6.074 7.875 17.969 1 92.12 202 ARG B N 1
ATOM 3348 C CA . ARG B 1 202 ? -7.281 8.664 17.734 1 92.12 202 ARG B CA 1
ATOM 3349 C C . ARG B 1 202 ? -7.289 9.25 16.328 1 92.12 202 ARG B C 1
ATOM 3351 O O . ARG B 1 202 ? -8.18 10.023 15.977 1 92.12 202 ARG B O 1
ATOM 3358 N N . LEU B 1 203 ? -6.391 8.891 15.547 1 94 203 LEU B N 1
ATOM 3359 C CA . LEU B 1 203 ? -6.199 9.539 14.258 1 94 203 LEU B CA 1
ATOM 3360 C C . LEU B 1 203 ? -7.434 9.383 13.375 1 94 203 LEU B C 1
ATOM 3362 O O . LEU B 1 203 ? -7.895 10.344 12.758 1 94 203 LEU B O 1
ATOM 3366 N N . THR B 1 204 ? -7.996 8.172 13.344 1 94.38 204 THR B N 1
ATOM 3367 C CA . THR B 1 204 ? -9.164 7.922 12.5 1 94.38 204 THR B CA 1
ATOM 3368 C C . THR B 1 204 ? -10.336 8.797 12.938 1 94.38 204 THR B C 1
ATOM 3370 O O . THR B 1 204 ? -10.992 9.422 12.094 1 94.38 204 THR B O 1
ATOM 3373 N N . GLU B 1 205 ? -10.562 8.867 14.18 1 94.62 205 GLU B N 1
ATOM 3374 C CA . GLU B 1 205 ? -11.672 9.656 14.719 1 94.62 205 GLU B CA 1
ATOM 3375 C C . GLU B 1 205 ? -11.445 11.148 14.484 1 94.62 205 GLU B C 1
ATOM 3377 O O . GLU B 1 205 ? -12.367 11.859 14.07 1 94.62 205 GLU B O 1
ATOM 3382 N N . ASP B 1 206 ? -10.281 11.602 14.805 1 93.88 206 ASP B N 1
ATOM 3383 C CA . ASP B 1 206 ? -9.969 13.016 14.664 1 93.88 206 ASP B CA 1
ATOM 3384 C C . ASP B 1 206 ? -10.117 13.469 13.211 1 93.88 206 ASP B C 1
ATOM 3386 O O . ASP B 1 206 ? -10.672 14.539 12.945 1 93.88 206 ASP B O 1
ATOM 3390 N N . ILE B 1 207 ? -9.633 12.672 12.32 1 93 207 ILE B N 1
ATOM 3391 C CA . ILE B 1 207 ? -9.703 13.008 10.898 1 93 207 ILE B CA 1
ATOM 3392 C C . ILE B 1 207 ? -11.156 12.961 10.438 1 93 207 ILE B C 1
ATOM 3394 O O . ILE B 1 207 ? -11.602 13.836 9.688 1 93 207 ILE B O 1
ATOM 3398 N N . GLY B 1 208 ? -11.844 11.93 10.867 1 93.06 208 GLY B N 1
ATOM 3399 C CA . GLY B 1 208 ? -13.258 11.875 10.539 1 93.06 208 GLY B CA 1
ATOM 3400 C C . GLY B 1 208 ? -14.023 13.109 10.992 1 93.06 208 GLY B C 1
ATOM 3401 O O . GLY B 1 208 ? -14.836 13.648 10.234 1 93.06 208 GLY B O 1
ATOM 3402 N N . ASP B 1 209 ? -13.758 13.57 12.117 1 92.69 209 ASP B N 1
ATOM 3403 C CA . ASP B 1 209 ? -14.422 14.734 12.688 1 92.69 209 ASP B CA 1
ATOM 3404 C C . ASP B 1 209 ? -14.117 15.992 11.867 1 92.69 209 ASP B C 1
ATOM 3406 O O . ASP B 1 209 ? -15.016 16.797 11.617 1 92.69 209 ASP B O 1
ATOM 3410 N N . VAL B 1 210 ? -12.914 16.172 11.508 1 88.12 210 VAL B N 1
ATOM 3411 C CA . VAL B 1 210 ? -12.492 17.344 10.766 1 88.12 210 VAL B CA 1
ATOM 3412 C C . VAL B 1 210 ? -13.195 17.391 9.406 1 88.12 210 VAL B C 1
ATOM 3414 O O . VAL B 1 210 ? -13.648 18.438 8.969 1 88.12 210 VAL B O 1
ATOM 3417 N N . ILE B 1 211 ? -13.289 16.266 8.766 1 89.06 211 ILE B N 1
ATOM 3418 C CA . ILE B 1 211 ? -13.891 16.203 7.438 1 89.06 211 ILE B CA 1
ATOM 3419 C C . ILE B 1 211 ? -15.398 16.422 7.543 1 89.06 211 ILE B C 1
ATOM 3421 O O . ILE B 1 211 ? -15.984 17.109 6.711 1 89.06 211 ILE B O 1
ATOM 3425 N N . ARG B 1 212 ? -15.977 15.844 8.539 1 91.19 212 ARG B N 1
ATOM 3426 C CA . ARG B 1 212 ? -17.406 16.047 8.75 1 91.19 212 ARG B CA 1
ATOM 3427 C C . ARG B 1 212 ? -17.719 17.531 8.984 1 91.19 212 ARG B C 1
ATOM 3429 O O . ARG B 1 212 ? -18.703 18.047 8.477 1 91.19 212 ARG B O 1
ATOM 3436 N N . ARG B 1 213 ? -16.938 18.125 9.742 1 87.12 213 ARG B N 1
ATOM 3437 C CA . ARG B 1 213 ? -17.109 19.531 10.039 1 87.12 213 ARG B CA 1
ATOM 3438 C C . ARG B 1 213 ? -16.969 20.391 8.781 1 87.12 213 ARG B C 1
ATOM 3440 O O . ARG B 1 213 ? -17.719 21.359 8.586 1 87.12 213 ARG B O 1
ATOM 3447 N N . GLU B 1 214 ? -16.016 20.047 8.008 1 81.81 214 GLU B N 1
ATOM 3448 C CA . GLU B 1 214 ? -15.828 20.781 6.754 1 81.81 214 GLU B CA 1
ATOM 3449 C C . GLU B 1 214 ? -17.062 20.656 5.855 1 81.81 214 GLU B C 1
ATOM 3451 O O . GLU B 1 214 ? -17.453 21.609 5.195 1 81.81 214 GLU B O 1
ATOM 3456 N N . HIS B 1 215 ? -17.609 19.484 5.809 1 85 215 HIS B N 1
ATOM 3457 C CA . HIS B 1 215 ? -18.797 19.266 5.004 1 85 215 HIS B CA 1
ATOM 3458 C C . HIS B 1 215 ? -19.984 20.062 5.543 1 85 215 HIS B C 1
ATOM 3460 O O . HIS B 1 215 ? -20.781 20.609 4.773 1 85 215 HIS B O 1
ATOM 3466 N N . GLN B 1 216 ? -20.047 20.078 6.75 1 86.44 216 GLN B N 1
ATOM 3467 C CA . GLN B 1 216 ? -21.125 20.844 7.383 1 86.44 216 GLN B CA 1
ATOM 3468 C C . GLN B 1 216 ? -20.969 22.344 7.098 1 86.44 216 GLN B C 1
ATOM 3470 O O . GLN B 1 216 ? -21.953 23.031 6.824 1 86.44 216 GLN B O 1
ATOM 3475 N N . ASP B 1 217 ? -19.766 22.797 7.215 1 81.31 217 ASP B N 1
ATOM 3476 C CA . ASP B 1 217 ? -19.5 24.203 6.953 1 81.31 217 ASP B CA 1
ATOM 3477 C C . ASP B 1 217 ? -19.859 24.578 5.52 1 81.31 217 ASP B C 1
ATOM 3479 O O . ASP B 1 217 ? -20.391 25.656 5.27 1 81.31 217 ASP B O 1
ATOM 3483 N N . LEU B 1 218 ? -19.609 23.719 4.613 1 78.06 218 LEU B N 1
ATOM 3484 C CA . LEU B 1 218 ? -19.922 23.969 3.211 1 78.06 218 LEU B CA 1
ATOM 3485 C C . LEU B 1 218 ? -21.422 23.953 2.982 1 78.06 218 LEU B C 1
ATOM 3487 O O . LEU B 1 218 ? -21.938 24.75 2.184 1 78.06 218 LEU B O 1
ATOM 3491 N N . GLN B 1 219 ? -22.016 23.062 3.609 1 81.38 219 GLN B N 1
ATOM 3492 C CA . GLN B 1 219 ? -23.469 22.984 3.492 1 81.38 219 GLN B CA 1
ATOM 3493 C C . GLN B 1 219 ? -24.125 24.234 4.086 1 81.38 219 GLN B C 1
ATOM 3495 O O . GLN B 1 219 ? -25.094 24.766 3.521 1 81.38 219 GLN B O 1
ATOM 3500 N N . ASP B 1 220 ? -23.641 24.641 5.164 1 85 220 ASP B N 1
ATOM 3501 C CA . ASP B 1 220 ? -24.156 25.844 5.805 1 85 220 ASP B CA 1
ATOM 3502 C C . ASP B 1 220 ? -23.953 27.062 4.914 1 85 220 ASP B C 1
ATOM 3504 O O . ASP B 1 220 ? -24.844 27.906 4.809 1 85 220 ASP B O 1
ATOM 3508 N N . LYS B 1 221 ? -22.875 27.172 4.289 1 79.94 221 LYS B N 1
ATOM 3509 C CA . LYS B 1 221 ? -22.578 28.281 3.395 1 79.94 221 LYS B CA 1
ATOM 3510 C C . LYS B 1 221 ? -23.5 28.266 2.178 1 79.94 221 LYS B C 1
ATOM 3512 O O . LYS B 1 221 ? -23.969 29.312 1.727 1 79.94 221 LYS B O 1
ATOM 3517 N N . ALA B 1 222 ? -23.766 27.141 1.729 1 81.31 222 ALA B N 1
ATOM 3518 C CA . ALA B 1 222 ? -24.656 26.984 0.575 1 81.31 222 ALA B CA 1
ATOM 3519 C C . ALA B 1 222 ? -26.078 27.391 0.923 1 81.31 222 ALA B C 1
ATOM 3521 O O . ALA B 1 222 ? -26.766 28.031 0.122 1 81.31 222 ALA B O 1
ATOM 3522 N N . GLU B 1 223 ? -26.422 26.984 2.016 1 85.19 223 GLU B N 1
ATOM 3523 C CA . GLU B 1 223 ? -27.766 27.312 2.471 1 85.19 223 GLU B CA 1
ATOM 3524 C C . GLU B 1 223 ? -27.906 28.828 2.703 1 85.19 223 GLU B C 1
ATOM 3526 O O . GLU B 1 223 ? -28.938 29.406 2.385 1 85.19 223 GLU B O 1
ATOM 3531 N N . GLN B 1 224 ? -26.953 29.359 3.203 1 86.44 224 GLN B N 1
ATOM 3532 C CA . GLN B 1 224 ? -26.953 30.797 3.434 1 86.44 224 GLN B CA 1
ATOM 3533 C C . GLN B 1 224 ? -26.984 31.562 2.117 1 86.44 224 GLN B C 1
ATOM 3535 O O . GLN B 1 224 ? -27.672 32.594 2.002 1 86.44 224 GLN B O 1
ATOM 3540 N N . GLN B 1 225 ? -26.219 31.109 1.184 1 76.69 225 GLN B N 1
ATOM 3541 C CA . GLN B 1 225 ? -26.203 31.734 -0.133 1 76.69 225 GLN B CA 1
ATOM 3542 C C . GLN B 1 225 ? -27.547 31.578 -0.836 1 76.69 225 GLN B C 1
ATOM 3544 O O . GLN B 1 225 ? -27.984 32.469 -1.58 1 76.69 225 GLN B O 1
ATOM 3549 N N . ALA B 1 226 ? -28.156 30.438 -0.653 1 82.06 226 ALA B N 1
ATOM 3550 C CA . ALA B 1 226 ? -29.453 30.156 -1.253 1 82.06 226 ALA B CA 1
ATOM 3551 C C . ALA B 1 226 ? -30.531 31.047 -0.641 1 82.06 226 ALA B C 1
ATOM 3553 O O . ALA B 1 226 ? -31.484 31.453 -1.326 1 82.06 226 ALA B O 1
ATOM 3554 N N . ASN B 1 227 ? -30.297 31.375 0.495 1 83 227 ASN B N 1
ATOM 3555 C CA . ASN B 1 227 ? -31.266 32.219 1.21 1 83 227 ASN B CA 1
ATOM 3556 C C . ASN B 1 227 ? -31.062 33.688 0.926 1 83 227 ASN B C 1
ATOM 3558 O O . ASN B 1 227 ? -31.969 34.5 1.121 1 83 227 ASN B O 1
ATOM 3562 N N . ARG B 1 228 ? -29.953 34.094 0.604 1 80.62 228 ARG B N 1
ATOM 3563 C CA . ARG B 1 228 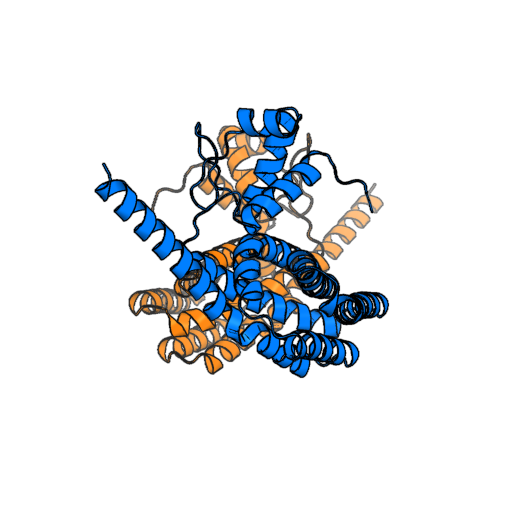? -29.719 35.5 0.277 1 80.62 228 ARG B CA 1
ATOM 3564 C C . ARG B 1 228 ? -30.141 35.812 -1.151 1 80.62 228 ARG B C 1
ATOM 3566 O O . ARG B 1 228 ? -30.344 37 -1.507 1 80.62 228 ARG B O 1
ATOM 3573 N N . GLY B 1 229 ? -30.047 34.844 -1.983 1 59.72 229 GLY B N 1
ATOM 3574 C CA . GLY B 1 229 ? -30.594 35.125 -3.311 1 59.72 229 GLY B CA 1
ATOM 3575 C C . GLY B 1 229 ? -32.062 34.812 -3.432 1 59.72 229 GLY B C 1
ATOM 3576 O O . GLY B 1 229 ? -32.812 35.562 -4.043 1 59.72 229 GLY B O 1
#

Secondary structure (DSSP, 8-state):
-----HHHHHHHHHHHHHHTTSS-TT-B--HHHHHHHHT--HHHHHHHHHHHHHTTSEEEETTEEEEE----HHHHHHHHHHHHHHHHHHHHHHHHH--HHHHHHHHHHHHHHHHHTTTS-HHHHHHHHHHHHHHHHHHTT-HHHHHHHHHHHHHHHHHHHHHHHHH--HHHHHHHHHHHHHHHHHT-HHHHHHHHHHHTTTHHHHHHHHHHHHHHHHHHHHHHHHHH-/-----HHHHHHHHHHHHHHTTSS-TT-B--HHHHHHHHT--HHHHHHHHHHHHHTTSEEEETTEEEEE----HHHHHHHHHHHHHHHHHHHHHHHHH--HHHHHHHHHHHHHHHHHTTTS-HHHHHHHHHHHHHHHHHHTT-HHHHHHHHHHHHHHHHHHHHHHHHH--HHHHHHHHHHHHHHHHHT-HHHHHHHHHHHTTTHHHHHHHHHHHHHHHHHHHHHHHHHH-

pLDDT: mean 90.22, std 8.52, range [36.97, 98.88]